Protein AF-A0A142V845-F1 (afdb_monomer_lite)

Radius of gyration: 29.94 Å; chains: 1; bounding box: 91×69×76 Å

InterPro domains:
  IPR002052 DNA methylase, N-6 adenine-specific, conserved site [PS00092] (208-214)
  IPR007374 ASCH domain [PF04266] (501-574)
  IPR015947 PUA-like superfamily [SSF88697] (496-613)
  IPR029063 S-adenosyl-L-methionine-dependent methyltransferase superfamily [G3DSA:3.40.50.150] (142-303)
  IPR029063 S-adenosyl-L-methionine-dependent methyltransferase superfamily [SSF53335] (153-283)

Structure (mmCIF, N/CA/C/O backbone):
data_AF-A0A142V845-F1
#
_entry.id   AF-A0A142V845-F1
#
loop_
_atom_site.group_PDB
_atom_site.id
_atom_site.type_symbol
_atom_site.label_atom_id
_atom_site.label_alt_id
_atom_site.label_comp_id
_atom_site.label_asym_id
_atom_site.label_entity_id
_atom_site.label_seq_id
_atom_site.pdbx_PDB_ins_code
_atom_site.Cartn_x
_atom_site.Cartn_y
_atom_site.Cartn_z
_atom_site.occupancy
_atom_site.B_iso_or_equiv
_atom_site.auth_seq_id
_atom_site.auth_comp_id
_atom_site.auth_asym_id
_atom_site.auth_atom_id
_atom_site.pdbx_PDB_model_num
ATOM 1 N N . MET A 1 1 ? -2.182 31.836 -39.683 1.00 34.69 1 MET A N 1
ATOM 2 C CA . MET A 1 1 ? -3.305 32.279 -38.826 1.00 34.69 1 MET A CA 1
ATOM 3 C C . MET A 1 1 ? -2.801 32.251 -37.385 1.00 34.69 1 MET A C 1
ATOM 5 O O . MET A 1 1 ? -2.170 31.272 -37.014 1.00 34.69 1 MET A O 1
ATOM 9 N N . LYS A 1 2 ? -2.889 33.383 -36.676 1.00 25.09 2 LYS A N 1
ATOM 10 C CA . LYS A 1 2 ? -2.088 33.735 -35.485 1.00 25.09 2 LYS A CA 1
ATOM 11 C C . LYS A 1 2 ? -2.263 32.763 -34.306 1.00 25.09 2 LYS A C 1
ATOM 13 O O . LYS A 1 2 ? -3.385 32.448 -33.930 1.00 25.09 2 LYS A O 1
ATOM 18 N N . ILE A 1 3 ? -1.137 32.375 -33.708 1.00 27.77 3 ILE A N 1
ATOM 19 C CA . ILE A 1 3 ? -1.033 31.695 -32.411 1.00 27.77 3 ILE A CA 1
ATOM 20 C C . ILE A 1 3 ? -1.415 32.721 -31.333 1.00 27.77 3 ILE A C 1
ATOM 22 O O . ILE A 1 3 ? -0.739 33.738 -31.196 1.00 27.77 3 ILE A O 1
ATOM 26 N N . GLN A 1 4 ? -2.522 32.494 -30.624 1.00 25.38 4 GLN A N 1
ATOM 27 C CA . GLN A 1 4 ? -2.905 33.283 -29.452 1.00 25.38 4 GLN A CA 1
ATOM 28 C C . GLN A 1 4 ? -2.296 32.660 -28.194 1.00 25.38 4 GLN A C 1
ATOM 30 O O . GLN A 1 4 ? -2.643 31.550 -27.792 1.00 25.38 4 GLN A O 1
ATOM 35 N N . GLU A 1 5 ? -1.395 33.418 -27.576 1.00 28.08 5 GLU A N 1
ATOM 36 C CA . GLU A 1 5 ? -0.973 33.268 -26.190 1.00 28.08 5 GLU A CA 1
ATOM 37 C C . GLU A 1 5 ? -2.185 33.457 -25.268 1.00 28.08 5 GLU A C 1
ATOM 39 O O . GLU A 1 5 ? -2.655 34.574 -25.062 1.00 28.08 5 GLU A O 1
ATOM 44 N N . ASN A 1 6 ? -2.693 32.370 -24.686 1.00 26.36 6 ASN A N 1
ATOM 45 C CA . ASN A 1 6 ? -3.572 32.464 -23.526 1.00 26.36 6 ASN A CA 1
ATOM 46 C C . ASN A 1 6 ? -2.714 32.445 -22.261 1.00 26.36 6 ASN A C 1
ATOM 48 O O . ASN A 1 6 ? -2.345 31.397 -21.729 1.00 26.36 6 ASN A O 1
ATOM 52 N N . VAL A 1 7 ? -2.407 33.654 -21.795 1.00 27.50 7 VAL A N 1
ATOM 53 C CA . VAL A 1 7 ? -1.955 33.948 -20.438 1.00 27.50 7 VAL A CA 1
ATOM 54 C C . VAL A 1 7 ? -3.047 33.477 -19.475 1.00 27.50 7 VAL A C 1
ATOM 56 O O . VAL A 1 7 ? -4.051 34.152 -19.262 1.00 27.50 7 VAL A O 1
ATOM 59 N N . ILE A 1 8 ? -2.862 32.288 -18.902 1.00 27.09 8 ILE A N 1
ATOM 60 C CA . ILE A 1 8 ? -3.661 31.813 -17.771 1.00 27.09 8 ILE A CA 1
ATOM 61 C C . ILE A 1 8 ? -3.407 32.779 -16.613 1.00 27.09 8 ILE A C 1
ATOM 63 O O . ILE A 1 8 ? -2.270 32.968 -16.172 1.00 27.09 8 ILE A O 1
ATOM 67 N N . SER A 1 9 ? -4.473 33.429 -16.149 1.00 25.75 9 SER A N 1
ATOM 68 C CA . SER A 1 9 ? -4.425 34.385 -15.052 1.00 25.75 9 SER A CA 1
ATOM 69 C C . SER A 1 9 ? -3.832 33.731 -13.797 1.00 25.75 9 SER A C 1
ATOM 71 O O . SER A 1 9 ? -4.231 32.652 -13.356 1.00 25.75 9 SER A O 1
ATOM 73 N N . LYS A 1 10 ? -2.865 34.417 -13.183 1.00 28.17 10 LYS A N 1
ATOM 74 C CA . LYS A 1 10 ? -2.178 34.022 -11.940 1.00 28.17 10 LYS A CA 1
ATOM 75 C C . LYS A 1 10 ? -3.090 33.972 -10.693 1.00 28.17 10 LYS A C 1
ATOM 77 O O . LYS A 1 10 ? -2.579 33.935 -9.579 1.00 28.17 10 LYS A O 1
ATOM 82 N N . SER A 1 11 ? -4.417 33.957 -10.835 1.00 26.36 11 SER A N 1
ATOM 83 C CA . SER A 1 11 ? -5.371 34.005 -9.716 1.00 26.36 11 SER A CA 1
ATOM 84 C C . SER A 1 11 ? -6.129 32.697 -9.438 1.00 26.36 11 SER A C 1
ATOM 86 O O . SER A 1 11 ? -6.941 32.674 -8.519 1.00 26.36 11 SER A O 1
ATOM 88 N N . GLN A 1 12 ? -5.853 31.592 -10.148 1.00 32.50 12 GLN A N 1
ATOM 89 C CA . GLN A 1 12 ? -6.545 30.301 -9.928 1.00 32.50 12 GLN A CA 1
ATOM 90 C C . GLN A 1 12 ? -5.654 29.128 -9.469 1.00 32.50 12 GLN A C 1
ATOM 92 O O . GLN A 1 12 ? -6.107 27.987 -9.429 1.00 32.50 12 GLN A O 1
ATOM 97 N N . LEU A 1 13 ? -4.411 29.387 -9.048 1.00 32.19 13 LEU A N 1
ATOM 98 C CA . LEU A 1 13 ? -3.467 28.361 -8.570 1.00 32.19 13 LEU A CA 1
ATOM 99 C C . LEU A 1 13 ? -2.734 28.787 -7.286 1.00 32.19 13 LEU A C 1
ATOM 101 O O . LEU A 1 13 ? -1.513 28.702 -7.190 1.00 32.19 13 LEU A O 1
ATOM 105 N N . LEU A 1 14 ? -3.482 29.237 -6.278 1.00 27.91 14 LEU A N 1
ATOM 106 C CA . LEU A 1 14 ? -2.976 29.323 -4.907 1.00 27.91 14 LEU A CA 1
ATOM 107 C C . LEU A 1 14 ? -3.612 28.194 -4.078 1.00 27.91 14 LEU A C 1
ATOM 109 O O . LEU A 1 14 ? -4.841 28.069 -4.083 1.00 27.91 14 LEU A O 1
ATOM 113 N N . PRO A 1 15 ? -2.832 27.374 -3.349 1.00 35.62 15 PRO A N 1
ATOM 114 C CA . PRO A 1 15 ? -3.391 26.575 -2.269 1.00 35.62 15 PRO A CA 1
ATOM 115 C C . PRO A 1 15 ? -4.110 27.512 -1.288 1.00 35.62 15 PRO A C 1
ATOM 117 O O . PRO A 1 15 ? -3.725 28.671 -1.116 1.00 35.62 15 PRO A O 1
ATOM 120 N N . LYS A 1 16 ? -5.153 27.024 -0.610 1.00 47.12 16 LYS A N 1
ATOM 121 C CA . LYS A 1 16 ? -5.727 27.716 0.553 1.00 47.12 16 LYS A CA 1
ATOM 122 C C . LYS A 1 16 ? -4.662 27.751 1.663 1.00 47.12 16 LYS A C 1
ATOM 124 O O . LYS A 1 16 ? -4.657 26.882 2.529 1.00 47.12 16 LYS A O 1
ATOM 129 N N . ASN A 1 17 ? -3.754 28.731 1.619 1.00 56.91 17 ASN A N 1
ATOM 130 C CA . ASN A 1 17 ? -2.548 28.829 2.457 1.00 56.91 17 ASN A CA 1
ATOM 131 C C . ASN A 1 17 ? -2.815 28.673 3.969 1.00 56.91 17 ASN A C 1
ATOM 133 O O . ASN A 1 17 ? -1.941 28.202 4.689 1.00 56.91 17 ASN A O 1
ATOM 137 N N . GLY A 1 18 ? -4.016 29.008 4.455 1.00 63.84 18 GLY A N 1
ATOM 138 C CA . GLY A 1 18 ? -4.380 28.875 5.870 1.00 63.84 18 GLY A CA 1
ATOM 139 C C . GLY A 1 18 ? -4.374 27.435 6.398 1.00 63.84 18 GLY A C 1
ATOM 140 O O . GLY A 1 18 ? -3.811 27.189 7.459 1.00 63.84 18 GLY A O 1
ATOM 141 N N . ASP A 1 19 ? -4.926 26.472 5.652 1.00 77.00 19 ASP A N 1
ATOM 142 C CA . ASP A 1 19 ? -5.064 25.083 6.130 1.00 77.00 19 ASP A CA 1
ATOM 143 C C . ASP A 1 19 ? -3.712 24.352 6.186 1.00 77.00 19 ASP A C 1
ATOM 145 O O . ASP A 1 19 ? -3.490 23.508 7.055 1.00 77.00 19 ASP A O 1
ATOM 149 N N . GLU A 1 20 ? -2.794 24.675 5.271 1.00 83.62 20 GLU A N 1
ATOM 150 C CA . GLU A 1 20 ? -1.443 24.104 5.266 1.00 83.62 20 GLU A CA 1
ATOM 151 C C . GLU A 1 20 ? -0.557 24.680 6.372 1.00 83.62 20 GLU A C 1
ATOM 153 O O . GLU A 1 20 ? 0.213 23.937 6.984 1.00 83.62 20 GLU A O 1
ATOM 158 N N . ILE A 1 21 ? -0.660 25.985 6.644 1.00 83.38 21 ILE A N 1
ATOM 159 C CA . ILE A 1 21 ? 0.063 26.626 7.750 1.00 83.38 21 ILE A CA 1
ATOM 160 C C . ILE A 1 21 ? -0.416 26.042 9.080 1.00 83.38 21 ILE A C 1
ATOM 162 O O . ILE A 1 21 ? 0.393 25.588 9.887 1.00 83.38 21 ILE A O 1
ATOM 166 N N . ASP A 1 22 ? -1.731 25.986 9.272 1.00 89.44 22 ASP A N 1
ATOM 167 C CA . ASP A 1 22 ? -2.363 25.438 10.469 1.00 89.44 22 ASP A CA 1
ATOM 168 C C . ASP A 1 22 ? -2.011 23.947 10.663 1.00 89.44 22 ASP A C 1
ATOM 170 O O . ASP A 1 22 ? -1.649 23.517 11.757 1.00 89.44 22 ASP A O 1
ATOM 174 N N . TYR A 1 23 ? -1.971 23.155 9.584 1.00 94.19 23 TYR A N 1
ATOM 175 C CA . TYR A 1 23 ? -1.470 21.776 9.623 1.00 94.19 23 TYR A CA 1
ATOM 176 C C . TYR A 1 23 ? -0.023 21.664 10.112 1.00 94.19 23 TYR A C 1
ATOM 178 O O . TYR A 1 23 ? 0.252 20.859 11.003 1.00 94.19 23 TYR A O 1
ATOM 186 N N . LYS A 1 24 ? 0.895 22.463 9.555 1.00 94.00 24 LYS A N 1
ATOM 187 C CA . LYS A 1 24 ? 2.311 22.440 9.951 1.00 94.00 24 LYS A CA 1
ATOM 188 C C . LYS A 1 24 ? 2.479 22.810 11.423 1.00 94.00 24 LYS A C 1
ATOM 190 O O . LYS A 1 24 ? 3.180 22.103 12.141 1.00 94.00 24 LYS A O 1
ATOM 195 N N . LEU A 1 25 ? 1.782 23.851 11.883 1.00 93.31 25 LEU A N 1
ATOM 196 C CA . LEU A 1 25 ? 1.801 24.275 13.285 1.00 93.31 25 LEU A CA 1
ATOM 197 C C . LEU A 1 25 ? 1.264 23.184 14.219 1.00 93.31 25 LEU A C 1
ATOM 199 O O . LEU A 1 25 ? 1.890 22.887 15.237 1.00 93.31 25 LEU A O 1
ATOM 203 N N . ARG A 1 26 ? 0.147 22.536 13.861 1.00 95.31 26 ARG A N 1
ATOM 204 C CA . ARG A 1 26 ? -0.394 21.400 14.626 1.00 95.31 26 ARG A CA 1
ATOM 205 C C . ARG A 1 26 ? 0.576 20.225 14.690 1.00 95.31 26 ARG A C 1
ATOM 207 O O . ARG A 1 26 ? 0.737 19.641 15.760 1.00 95.31 26 ARG A O 1
ATOM 214 N N . LEU A 1 27 ? 1.206 19.873 13.569 1.00 96.88 27 LEU A N 1
ATOM 215 C CA . LEU A 1 27 ? 2.182 18.786 13.514 1.00 96.88 27 LEU A CA 1
ATOM 216 C C . LEU A 1 27 ? 3.397 19.101 14.393 1.00 96.88 27 LEU A C 1
ATOM 218 O O . LEU A 1 27 ? 3.780 18.278 15.219 1.00 96.88 27 LEU A O 1
ATOM 222 N N . GLU A 1 28 ? 3.975 20.295 14.272 1.00 96.38 28 GLU A N 1
ATOM 223 C CA . GLU A 1 28 ? 5.113 20.714 15.094 1.00 96.38 28 GLU A CA 1
ATOM 224 C C . GLU A 1 28 ? 4.769 20.724 16.592 1.00 96.38 28 GLU A C 1
ATOM 226 O O . GLU A 1 28 ? 5.526 20.183 17.401 1.00 96.38 28 GLU A O 1
ATOM 231 N N . ALA A 1 29 ? 3.598 21.250 16.967 1.00 95.00 29 ALA A N 1
ATOM 232 C CA . ALA A 1 29 ? 3.117 21.226 18.348 1.00 95.00 29 ALA A CA 1
ATOM 233 C C . ALA A 1 29 ? 2.940 19.792 18.879 1.00 95.00 29 ALA A C 1
ATOM 235 O O . ALA A 1 29 ? 3.357 19.491 20.002 1.00 95.00 29 ALA A O 1
ATOM 236 N N . HIS A 1 30 ? 2.377 18.890 18.064 1.00 95.62 30 HIS A N 1
ATOM 237 C CA . HIS A 1 30 ? 2.256 17.468 18.396 1.00 95.62 30 HIS A CA 1
ATOM 238 C C . HIS A 1 30 ? 3.626 16.826 18.628 1.00 95.62 30 HIS A C 1
ATOM 240 O O . HIS A 1 30 ? 3.819 16.161 19.643 1.00 95.62 30 HIS A O 1
ATOM 246 N N . LEU A 1 31 ? 4.600 17.066 17.744 1.00 96.12 31 LEU A N 1
ATOM 247 C CA . LEU A 1 31 ? 5.951 16.506 17.857 1.00 96.12 31 LEU A CA 1
ATOM 248 C C . LEU A 1 31 ? 6.697 17.010 19.100 1.00 96.12 31 LEU A C 1
ATOM 250 O O . LEU A 1 31 ? 7.339 16.213 19.787 1.00 96.12 31 LEU A O 1
ATOM 254 N N . ILE A 1 32 ? 6.586 18.302 19.431 1.00 94.25 32 ILE A N 1
ATOM 255 C CA . ILE A 1 32 ? 7.156 18.861 20.669 1.00 94.25 32 ILE A CA 1
ATOM 256 C C . ILE A 1 32 ? 6.546 18.170 21.891 1.00 94.25 32 ILE A C 1
ATOM 258 O O . ILE A 1 32 ? 7.272 17.754 22.795 1.00 94.25 32 ILE A O 1
ATOM 262 N N . ASN A 1 33 ? 5.219 18.018 21.922 1.00 93.06 33 ASN A N 1
ATOM 263 C CA . ASN A 1 33 ? 4.538 17.368 23.037 1.00 93.06 33 ASN A CA 1
ATOM 264 C C . ASN A 1 33 ? 4.894 15.875 23.141 1.00 93.06 33 ASN A C 1
ATOM 266 O O . ASN A 1 33 ? 5.151 15.379 24.236 1.00 93.06 33 ASN A O 1
ATOM 270 N N . LEU A 1 34 ? 4.974 15.175 22.006 1.00 92.81 34 LEU A N 1
ATOM 271 C CA . LEU A 1 34 ? 5.360 13.767 21.922 1.00 92.81 34 LEU A CA 1
ATOM 272 C C . LEU A 1 34 ? 6.768 13.522 22.487 1.00 92.81 34 LEU A C 1
ATOM 274 O O . LEU A 1 34 ? 6.995 12.521 23.166 1.00 92.81 34 LEU A O 1
ATOM 278 N N . LEU A 1 35 ? 7.703 14.435 22.216 1.00 92.38 35 LEU A N 1
ATOM 279 C CA . LEU A 1 35 ? 9.101 14.345 22.645 1.00 92.38 35 LEU A CA 1
ATOM 280 C C . LEU A 1 35 ? 9.361 14.937 24.034 1.00 92.38 35 LEU A C 1
ATOM 282 O O . LEU A 1 35 ? 10.472 14.817 24.552 1.00 92.38 35 LEU A O 1
ATOM 286 N N . ARG A 1 36 ? 8.358 15.543 24.674 1.00 88.12 36 ARG A N 1
ATOM 287 C CA . ARG A 1 36 ? 8.503 16.129 26.007 1.00 88.12 36 ARG A CA 1
ATOM 288 C C . ARG A 1 36 ? 8.913 15.051 27.011 1.00 88.12 36 ARG A C 1
ATOM 290 O O . ARG A 1 36 ? 8.165 14.107 27.262 1.00 88.12 36 ARG A O 1
ATOM 297 N N . LYS A 1 37 ? 10.105 15.197 27.603 1.00 75.50 37 LYS A N 1
ATOM 298 C CA . LYS A 1 37 ? 10.715 14.216 28.529 1.00 75.50 37 LYS A CA 1
ATOM 299 C C . LYS A 1 37 ? 10.914 12.806 27.932 1.00 75.50 37 LYS A C 1
ATOM 301 O O . LYS A 1 37 ? 11.062 11.850 28.690 1.00 75.50 37 LYS A O 1
ATOM 306 N N . LYS A 1 38 ? 10.932 12.658 26.601 1.00 86.56 38 LYS A N 1
ATOM 307 C CA . LYS A 1 38 ? 11.208 11.395 25.890 1.00 86.56 38 LYS A CA 1
ATOM 308 C C . LYS A 1 38 ? 12.334 11.593 24.873 1.00 86.56 38 LYS A C 1
ATOM 310 O O . LYS A 1 38 ? 12.579 12.702 24.411 1.00 86.56 38 LYS A O 1
ATOM 315 N N . GLN A 1 39 ? 13.003 10.504 24.499 1.00 91.38 39 GLN A N 1
ATOM 316 C CA . GLN A 1 39 ? 13.995 10.511 23.425 1.00 91.38 39 GLN A CA 1
ATOM 317 C C . GLN A 1 39 ? 13.681 9.396 22.421 1.00 91.38 39 GLN A C 1
ATOM 319 O O . GLN A 1 39 ? 13.916 8.217 22.692 1.00 91.38 39 GLN A O 1
ATOM 324 N N . LEU A 1 40 ? 13.159 9.769 21.254 1.00 92.94 40 LEU A N 1
ATOM 325 C CA . LEU A 1 40 ? 12.624 8.826 20.267 1.00 92.94 40 LEU A CA 1
ATOM 326 C C . LEU A 1 40 ? 13.427 8.857 18.964 1.00 92.94 40 LEU A C 1
ATOM 328 O O . LEU A 1 40 ? 13.889 9.903 18.513 1.00 92.94 40 LEU A O 1
ATOM 332 N N . THR A 1 41 ? 13.598 7.697 18.345 1.00 93.06 41 THR A N 1
ATOM 333 C CA . THR A 1 41 ? 14.078 7.556 16.967 1.00 93.06 41 THR A CA 1
ATOM 334 C C . THR A 1 41 ? 13.041 8.091 15.979 1.00 93.06 41 THR A C 1
ATOM 336 O O . THR A 1 41 ? 11.859 8.205 16.298 1.00 93.06 41 THR A O 1
ATOM 339 N N . PHE A 1 42 ? 13.462 8.365 14.742 1.00 92.50 42 PHE A N 1
ATOM 340 C CA . PHE A 1 42 ? 12.540 8.761 13.673 1.00 92.50 42 PHE A CA 1
ATOM 341 C C . PHE A 1 42 ? 11.389 7.756 13.480 1.00 92.50 42 PHE A C 1
ATOM 343 O O . PHE A 1 42 ? 10.238 8.161 13.367 1.00 92.50 42 PHE A O 1
ATOM 350 N N . GLN A 1 43 ? 11.674 6.451 13.509 1.00 89.44 43 GLN A N 1
ATOM 351 C CA . GLN A 1 43 ? 10.654 5.413 13.336 1.00 89.44 43 GLN A CA 1
ATOM 352 C C . GLN A 1 43 ? 9.634 5.404 14.485 1.00 89.44 43 GLN A C 1
ATOM 354 O O . GLN A 1 43 ? 8.434 5.344 14.236 1.00 89.44 43 GLN A O 1
ATOM 359 N N . GLU A 1 44 ? 10.088 5.527 15.736 1.00 91.44 44 GLU A N 1
ATOM 360 C CA . GLU A 1 44 ? 9.196 5.618 16.903 1.00 91.44 44 GLU A CA 1
ATOM 361 C C . GLU A 1 44 ? 8.300 6.866 16.849 1.00 91.44 44 GLU A C 1
ATOM 363 O O . GLU A 1 44 ? 7.156 6.814 17.305 1.00 91.44 44 GLU A O 1
ATOM 368 N N . ILE A 1 45 ? 8.807 7.973 16.291 1.00 94.31 45 ILE A N 1
ATOM 369 C CA . ILE A 1 45 ? 8.039 9.207 16.072 1.00 94.31 45 ILE A CA 1
ATOM 370 C C . ILE A 1 45 ? 6.991 8.997 14.985 1.00 94.31 45 ILE A C 1
ATOM 372 O O . ILE A 1 45 ? 5.842 9.367 15.191 1.00 94.31 45 ILE A O 1
ATOM 376 N N . VAL A 1 46 ? 7.360 8.381 13.859 1.00 92.50 46 VAL A N 1
ATOM 377 C CA . VAL A 1 46 ? 6.428 8.068 12.766 1.00 92.50 46 VAL A CA 1
ATOM 378 C C . VAL A 1 46 ? 5.264 7.208 13.269 1.00 92.50 46 VAL A C 1
ATOM 380 O O . VAL A 1 46 ? 4.110 7.565 13.050 1.00 92.50 46 VAL A O 1
ATOM 383 N N . CYS A 1 47 ? 5.543 6.153 14.040 1.00 88.38 47 CYS A N 1
ATOM 384 C CA . CYS A 1 47 ? 4.510 5.294 14.634 1.00 88.38 47 CYS A CA 1
ATOM 385 C C . CYS A 1 47 ? 3.588 6.011 15.638 1.00 88.38 47 CYS A C 1
ATOM 387 O O . CYS A 1 47 ? 2.533 5.480 15.970 1.00 88.38 47 CYS A O 1
ATOM 389 N N . GLN A 1 48 ? 3.990 7.176 16.153 1.00 90.81 48 GLN A N 1
ATOM 390 C CA . GLN A 1 48 ? 3.217 8.012 17.083 1.00 90.81 48 GLN A CA 1
ATOM 391 C C . GLN A 1 48 ? 2.847 9.369 16.454 1.00 90.81 48 GLN A C 1
ATOM 393 O O . GLN A 1 48 ? 2.445 10.307 17.146 1.00 90.81 48 GLN A O 1
ATOM 398 N N . GLY A 1 49 ? 2.980 9.490 15.131 1.00 91.00 49 GLY A N 1
ATOM 399 C CA . GLY A 1 49 ? 2.758 10.718 14.372 1.00 91.00 49 GLY A CA 1
ATOM 400 C C . GLY A 1 49 ? 1.286 11.021 14.099 1.00 91.00 49 GLY A C 1
ATOM 401 O O . GLY A 1 49 ? 0.999 11.951 13.351 1.00 91.00 49 GLY A O 1
ATOM 402 N N . ASN A 1 50 ? 0.358 10.238 14.666 1.00 92.81 50 ASN A N 1
ATOM 403 C CA . ASN A 1 50 ? -1.088 10.336 14.440 1.00 92.81 50 ASN A CA 1
ATOM 404 C C . ASN A 1 50 ? -1.453 10.415 12.944 1.00 92.81 50 ASN A C 1
ATOM 406 O O . ASN A 1 50 ? -2.232 11.273 12.514 1.00 92.81 50 ASN A O 1
ATOM 410 N N . GLY A 1 51 ? -0.842 9.528 12.155 1.00 92.94 51 GLY A N 1
ATOM 411 C CA . GLY A 1 51 ? -1.074 9.371 10.721 1.00 92.94 51 GLY A CA 1
ATOM 412 C C . GLY A 1 51 ? -0.325 10.360 9.831 1.00 92.94 51 GLY A C 1
ATOM 413 O O . GLY A 1 51 ? -0.442 10.246 8.613 1.00 92.94 51 GLY A O 1
ATOM 414 N N . ALA A 1 52 ? 0.444 11.305 10.388 1.00 95.31 52 ALA A N 1
ATOM 415 C CA . ALA A 1 52 ? 1.244 12.233 9.590 1.00 95.31 52 ALA A CA 1
ATOM 416 C C . ALA A 1 52 ? 2.201 11.498 8.647 1.00 95.31 52 ALA A C 1
ATOM 418 O O . ALA A 1 52 ? 2.883 10.549 9.042 1.00 95.31 52 ALA A O 1
ATOM 419 N N . TYR A 1 53 ? 2.257 11.959 7.394 1.00 94.44 53 TYR A N 1
ATOM 420 C CA . TYR A 1 53 ? 3.095 11.329 6.380 1.00 94.44 53 TYR A CA 1
ATOM 421 C C . TYR A 1 53 ? 4.581 11.439 6.780 1.00 94.44 53 TYR A C 1
ATOM 423 O O . TYR A 1 53 ? 5.002 12.496 7.266 1.00 94.44 53 TYR A O 1
ATOM 431 N N . PRO A 1 54 ? 5.417 10.404 6.571 1.00 94.81 54 PRO A N 1
ATOM 432 C CA . PRO A 1 54 ? 6.791 10.405 7.073 1.00 94.81 54 PRO A CA 1
ATOM 433 C C . PRO A 1 54 ? 7.650 11.573 6.565 1.00 94.81 54 PRO A C 1
ATOM 435 O O . PRO A 1 54 ? 8.507 12.067 7.300 1.00 94.81 54 PRO A O 1
ATOM 438 N N . SER A 1 55 ? 7.417 12.053 5.339 1.00 92.12 55 SER A N 1
ATOM 439 C CA . SER A 1 55 ? 8.117 13.229 4.800 1.00 92.12 55 SER A CA 1
ATOM 440 C C . SER A 1 55 ? 7.750 14.519 5.534 1.00 92.12 55 SER A C 1
ATOM 442 O O . SER A 1 55 ? 8.629 15.343 5.789 1.00 92.12 55 SER A O 1
ATOM 444 N N . ASP A 1 56 ? 6.483 14.675 5.924 1.00 94.38 56 ASP A N 1
ATOM 445 C CA . ASP A 1 56 ? 6.006 15.835 6.680 1.00 94.38 56 ASP A CA 1
ATOM 446 C C . ASP A 1 56 ? 6.613 15.836 8.082 1.00 94.38 56 ASP A C 1
ATOM 448 O O . ASP A 1 56 ? 7.107 16.865 8.543 1.00 94.38 56 ASP A O 1
ATOM 452 N N . ILE A 1 57 ? 6.664 14.663 8.728 1.00 96.25 57 ILE A N 1
ATOM 453 C CA . ILE A 1 57 ? 7.351 14.478 10.014 1.00 96.25 57 ILE A CA 1
ATOM 454 C C . ILE A 1 57 ? 8.829 14.848 9.878 1.00 96.25 57 ILE A C 1
ATOM 456 O O . ILE A 1 57 ? 9.346 15.620 10.683 1.00 96.25 57 ILE A O 1
ATOM 460 N N . LEU A 1 58 ? 9.522 14.331 8.858 1.00 95.06 58 LEU A N 1
ATOM 461 C CA . LEU A 1 58 ? 10.943 14.615 8.655 1.00 95.06 58 LEU A CA 1
ATOM 462 C C . LEU A 1 58 ? 11.199 16.113 8.443 1.00 95.06 58 LEU A C 1
ATOM 464 O O . LEU A 1 58 ? 12.165 16.651 8.989 1.00 95.06 58 LEU A O 1
ATOM 468 N N . GLN A 1 59 ? 10.350 16.788 7.668 1.00 95.19 59 GLN A N 1
ATOM 469 C CA . GLN A 1 59 ? 10.462 18.225 7.435 1.00 95.19 59 GLN A CA 1
ATOM 470 C C . GLN A 1 59 ? 10.198 19.028 8.716 1.00 95.19 59 GLN A C 1
ATOM 472 O O . GLN A 1 59 ? 10.984 19.917 9.039 1.00 95.19 59 GLN A O 1
ATOM 477 N N . ALA A 1 60 ? 9.154 18.686 9.474 1.00 96.44 60 ALA A N 1
ATOM 478 C CA . ALA A 1 60 ? 8.841 19.333 10.746 1.00 96.44 60 ALA A CA 1
ATOM 479 C C . ALA A 1 60 ? 9.972 19.147 11.773 1.00 96.44 60 ALA A C 1
ATOM 481 O O . ALA A 1 60 ? 10.393 20.103 12.418 1.00 96.44 60 ALA A O 1
ATOM 482 N N . LEU A 1 61 ? 10.548 17.943 11.874 1.00 96.31 61 LEU A N 1
ATOM 483 C CA . LEU A 1 61 ? 11.702 17.686 12.741 1.00 96.31 61 LEU A CA 1
ATOM 484 C C . LEU A 1 61 ? 12.922 18.525 12.339 1.00 96.31 61 LEU A C 1
ATOM 486 O O . LEU A 1 61 ? 13.589 19.076 13.213 1.00 96.31 61 LEU A O 1
ATOM 490 N N . LYS A 1 62 ? 13.213 18.660 11.036 1.00 95.38 62 LYS A N 1
ATOM 491 C CA . LYS A 1 62 ? 14.301 19.530 10.550 1.00 95.38 62 LYS A CA 1
ATOM 492 C C . LYS A 1 62 ? 14.069 20.989 10.940 1.00 95.38 62 LYS A C 1
ATOM 494 O O . LYS A 1 62 ? 14.988 21.607 11.471 1.00 95.38 62 LYS A O 1
ATOM 499 N N . ASN A 1 63 ? 12.857 21.504 10.734 1.00 95.38 63 ASN A N 1
ATOM 500 C CA . ASN A 1 63 ? 12.497 22.872 11.109 1.00 95.38 63 ASN A CA 1
ATOM 501 C C . ASN A 1 63 ? 12.652 23.100 12.622 1.00 95.38 63 ASN A C 1
ATOM 503 O O . ASN A 1 63 ? 13.257 24.078 13.052 1.00 95.38 63 ASN A O 1
ATOM 507 N N . LEU A 1 64 ? 12.152 22.176 13.446 1.00 96.06 64 LEU A N 1
ATOM 508 C CA . LEU A 1 64 ? 12.222 22.276 14.906 1.00 96.06 64 LEU A CA 1
ATOM 509 C C . LEU A 1 64 ? 13.656 22.206 15.447 1.00 96.06 64 LEU A C 1
ATOM 511 O O . LEU A 1 64 ? 13.965 22.884 16.429 1.00 96.06 64 LEU A O 1
ATOM 515 N N . VAL A 1 65 ? 14.532 21.421 14.811 1.00 94.94 65 VAL A N 1
ATOM 516 C CA . VAL A 1 65 ? 15.967 21.389 15.136 1.00 94.94 65 VAL A CA 1
ATOM 517 C C . VAL A 1 65 ? 16.648 22.696 14.732 1.00 94.94 65 VAL A C 1
ATOM 519 O O . VAL A 1 65 ? 17.377 23.270 15.533 1.00 94.94 65 VAL A O 1
ATOM 522 N N . GLN A 1 66 ? 16.373 23.212 13.530 1.00 94.38 66 GLN A N 1
ATOM 523 C CA . GLN A 1 66 ? 16.908 24.503 13.073 1.00 94.38 66 GLN A CA 1
ATOM 524 C C . GLN A 1 66 ? 16.481 25.668 13.979 1.00 94.38 66 GLN A C 1
ATOM 526 O O . GLN A 1 66 ? 17.258 26.591 14.202 1.00 94.38 66 GLN A O 1
ATOM 531 N N . ASN A 1 67 ? 15.277 25.595 14.549 1.00 92.94 67 ASN A N 1
ATOM 532 C CA . ASN A 1 67 ? 14.721 26.604 15.451 1.00 92.94 67 ASN A CA 1
ATOM 533 C C . ASN A 1 67 ? 15.048 26.365 16.941 1.00 92.94 67 ASN A C 1
ATOM 535 O O . ASN A 1 67 ? 14.418 26.980 17.805 1.00 92.94 67 ASN A O 1
ATOM 539 N N . ASN A 1 68 ? 15.995 25.472 17.264 1.00 92.06 68 ASN A N 1
ATOM 540 C CA . ASN A 1 68 ? 16.420 25.149 18.637 1.00 92.06 68 ASN A CA 1
ATOM 541 C C . ASN A 1 68 ? 15.266 24.743 19.580 1.00 92.06 68 ASN A C 1
ATOM 543 O O . ASN A 1 68 ? 15.293 25.029 20.778 1.00 92.06 68 ASN A O 1
ATOM 547 N N . LYS A 1 69 ? 14.212 24.116 19.042 1.00 92.31 69 LYS A N 1
ATOM 548 C CA . LYS A 1 69 ? 13.109 23.541 19.833 1.00 92.31 69 LYS A CA 1
ATOM 549 C C . LYS A 1 69 ? 13.351 22.069 20.152 1.00 92.31 69 LYS A C 1
ATOM 551 O O . LYS A 1 69 ? 12.909 21.585 21.196 1.00 92.31 69 LYS A O 1
ATOM 556 N N . LEU A 1 70 ? 14.033 21.367 19.249 1.00 93.69 70 LEU A N 1
ATOM 557 C CA . LEU A 1 70 ? 14.449 19.980 19.408 1.00 93.69 70 LEU A CA 1
ATOM 558 C C . LEU A 1 70 ? 15.955 19.839 19.170 1.00 93.69 70 LEU A C 1
ATOM 560 O O . LEU A 1 70 ? 16.571 20.624 18.457 1.00 93.69 70 LEU A O 1
ATOM 564 N N . GLU A 1 71 ? 16.527 18.767 19.700 1.00 92.25 71 GLU A N 1
ATOM 565 C CA . GLU A 1 71 ? 17.900 18.342 19.444 1.00 92.25 71 GLU A CA 1
ATOM 566 C C . GLU A 1 71 ? 17.913 16.917 18.888 1.00 92.25 71 GLU A C 1
ATOM 568 O O . GLU A 1 71 ? 17.133 16.065 19.321 1.00 92.25 71 GLU A O 1
ATOM 573 N N . LEU A 1 72 ? 18.834 16.643 17.960 1.00 91.38 72 LEU A N 1
ATOM 574 C CA . LEU A 1 72 ? 19.108 15.303 17.444 1.00 91.38 72 LEU A CA 1
ATOM 575 C C . LEU A 1 72 ? 20.432 14.797 18.026 1.00 91.38 72 LEU A C 1
ATOM 577 O O . LEU A 1 72 ? 21.496 15.309 17.692 1.00 91.38 72 LEU A O 1
ATOM 581 N N . HIS A 1 73 ? 20.375 13.761 18.863 1.00 86.50 73 HIS A N 1
ATOM 582 C CA . HIS A 1 73 ? 21.551 13.136 19.470 1.00 86.50 73 HIS A CA 1
ATOM 583 C C . HIS A 1 73 ? 21.474 11.613 19.328 1.00 86.50 73 HIS A C 1
ATOM 585 O O . HIS A 1 73 ? 20.455 11.007 19.661 1.00 86.50 73 HIS A O 1
ATOM 591 N N . ASN A 1 74 ? 22.543 10.979 18.831 1.00 84.00 74 ASN A N 1
ATOM 592 C CA . ASN A 1 74 ? 22.609 9.529 18.593 1.00 84.00 74 ASN A CA 1
ATOM 593 C C . ASN A 1 74 ? 21.388 8.976 17.832 1.00 84.00 74 ASN A C 1
ATOM 595 O O . ASN A 1 74 ? 20.792 7.976 18.229 1.00 84.00 74 ASN A O 1
ATOM 599 N N . ARG A 1 75 ? 21.000 9.647 16.735 1.00 87.56 75 ARG A N 1
ATOM 600 C CA . ARG A 1 75 ? 19.838 9.294 15.888 1.00 87.56 75 ARG A CA 1
ATOM 601 C C . ARG A 1 75 ? 18.479 9.329 16.603 1.00 87.56 75 ARG A C 1
ATOM 603 O O . ARG A 1 75 ? 17.511 8.758 16.099 1.00 87.56 75 ARG A O 1
ATOM 610 N N . ARG A 1 76 ? 18.386 9.997 17.752 1.00 92.56 76 ARG A N 1
ATOM 611 C CA . ARG A 1 76 ? 17.130 10.202 18.472 1.00 92.56 76 ARG A CA 1
ATOM 612 C C . ARG A 1 76 ? 16.877 11.686 18.733 1.00 92.56 76 ARG A C 1
ATOM 614 O O . ARG A 1 76 ? 17.803 12.423 19.071 1.00 92.56 76 ARG A O 1
ATOM 621 N N . TYR A 1 77 ? 15.623 12.093 18.599 1.00 93.06 77 TYR A N 1
ATOM 622 C CA . TYR A 1 77 ? 15.153 13.451 18.842 1.00 93.06 77 TYR A CA 1
ATOM 623 C C . TYR A 1 77 ? 14.718 13.615 20.300 1.00 93.06 77 TYR A C 1
ATOM 625 O O . TYR A 1 77 ? 14.191 12.673 20.894 1.00 93.06 77 TYR A O 1
ATOM 633 N N . ARG A 1 78 ? 14.926 14.806 20.863 1.00 91.62 78 ARG A N 1
ATOM 634 C CA . ARG A 1 78 ? 14.459 15.216 22.199 1.00 91.62 78 ARG A CA 1
ATOM 635 C C . ARG A 1 78 ? 14.169 16.716 22.235 1.00 91.62 78 ARG A C 1
ATOM 637 O O . ARG A 1 78 ? 14.658 17.443 21.375 1.00 91.62 78 ARG A O 1
ATOM 644 N N . THR A 1 79 ? 13.428 17.183 23.233 1.00 89.69 79 THR A N 1
ATOM 645 C CA . THR A 1 79 ? 13.229 18.616 23.507 1.00 89.69 79 THR A CA 1
ATOM 646 C C . THR A 1 79 ? 14.524 19.298 23.965 1.00 89.69 79 THR A C 1
ATOM 648 O O . THR A 1 79 ? 15.278 18.741 24.768 1.00 89.69 79 THR A O 1
ATOM 651 N N . SER A 1 80 ? 14.797 20.500 23.446 1.00 82.81 80 SER A N 1
ATOM 652 C CA . SER A 1 80 ? 15.973 21.293 23.831 1.00 82.81 80 SER A CA 1
ATOM 653 C C . SER A 1 80 ? 15.882 21.736 25.295 1.00 82.81 80 SER A C 1
ATOM 655 O O . SER A 1 80 ? 14.833 22.195 25.744 1.00 82.81 80 SER A O 1
ATOM 657 N N . GLY A 1 81 ? 16.973 21.599 26.053 1.00 72.38 81 GLY A N 1
ATOM 658 C CA . GLY A 1 81 ? 17.041 22.010 27.466 1.00 72.38 81 GLY A CA 1
ATOM 659 C C . GLY A 1 81 ? 16.461 21.024 28.495 1.00 72.38 81 GLY A C 1
ATOM 660 O O . GLY A 1 81 ? 16.729 21.174 29.688 1.00 72.38 81 GLY A O 1
ATOM 661 N N . ASP A 1 82 ? 15.753 19.971 28.074 1.00 63.66 82 ASP A N 1
ATOM 662 C CA . ASP A 1 82 ? 15.298 18.916 28.986 1.00 63.66 82 ASP A CA 1
ATOM 663 C C . ASP A 1 82 ? 16.440 17.923 29.285 1.00 63.66 82 ASP A C 1
ATOM 665 O O . ASP A 1 82 ? 17.020 17.290 28.391 1.00 63.66 82 ASP A O 1
ATOM 669 N N . LYS A 1 83 ? 16.764 17.742 30.574 1.00 54.62 83 LYS A N 1
ATOM 670 C CA . LYS A 1 83 ? 17.615 16.624 31.014 1.00 54.62 83 LYS A CA 1
ATOM 671 C C . LYS A 1 83 ? 16.815 15.320 30.882 1.00 54.62 83 LYS A C 1
ATOM 673 O O . LYS A 1 83 ? 15.661 15.291 31.314 1.00 54.62 83 LYS A O 1
ATOM 678 N N . PRO A 1 84 ? 17.398 14.240 30.324 1.00 52.75 84 PRO A N 1
ATOM 679 C CA . PRO A 1 84 ? 16.708 12.959 30.228 1.00 52.75 84 PRO A CA 1
ATOM 680 C C . PRO A 1 84 ? 16.261 12.519 31.626 1.00 52.75 84 PRO A C 1
ATOM 682 O O . PRO A 1 84 ? 17.058 12.517 32.570 1.00 52.75 84 PRO A O 1
ATOM 685 N N . SER A 1 85 ? 14.984 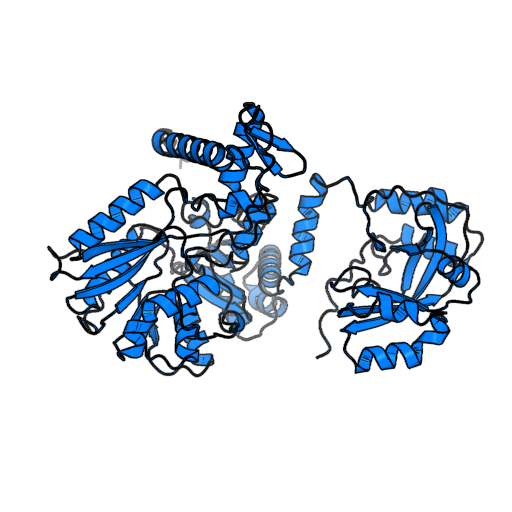12.170 31.786 1.00 48.12 85 SER A N 1
ATOM 686 C CA . SER A 1 85 ? 14.522 11.571 33.033 1.00 48.12 85 SER A CA 1
ATOM 687 C C . SER A 1 85 ? 15.249 10.235 33.221 1.00 48.12 85 SER A C 1
ATOM 689 O O . SER A 1 85 ? 15.253 9.386 32.335 1.00 48.12 85 SER A O 1
ATOM 691 N N . LYS A 1 86 ? 15.825 9.994 34.408 1.00 45.25 86 LYS A N 1
ATOM 692 C CA . LYS A 1 86 ? 16.431 8.695 34.792 1.00 45.25 86 LYS A CA 1
ATOM 693 C C . LYS A 1 86 ? 15.417 7.532 34.870 1.00 45.25 86 LYS A C 1
ATOM 695 O O . LYS A 1 86 ? 15.744 6.452 35.347 1.00 45.25 86 LYS A O 1
ATOM 700 N N . LYS A 1 87 ? 14.181 7.741 34.416 1.00 45.44 87 LYS A N 1
ATOM 701 C CA . LYS A 1 87 ? 13.117 6.743 34.333 1.00 45.44 87 LYS A CA 1
ATOM 702 C C . LYS A 1 87 ? 12.395 6.902 33.000 1.00 45.44 87 LYS A C 1
ATOM 704 O O . LYS A 1 87 ? 11.459 7.691 32.903 1.00 45.44 87 LYS A O 1
ATOM 709 N N . SER A 1 88 ? 12.815 6.131 32.002 1.00 37.72 88 SER A N 1
ATOM 710 C CA . SER A 1 88 ? 11.910 5.602 30.978 1.00 37.72 88 SER A CA 1
ATOM 711 C C . SER A 1 88 ? 12.548 4.417 30.243 1.00 37.72 88 SER A C 1
ATOM 713 O O . SER A 1 88 ? 12.726 4.453 29.030 1.00 37.72 88 SER A O 1
ATOM 715 N N . ASN A 1 89 ? 12.795 3.316 30.958 1.00 34.38 89 ASN A N 1
ATOM 716 C CA . ASN A 1 89 ? 12.400 2.028 30.387 1.00 34.38 89 ASN A CA 1
ATOM 717 C C . ASN A 1 89 ? 10.869 1.993 30.472 1.00 34.38 89 ASN A C 1
ATOM 719 O O . ASN A 1 89 ? 10.292 1.361 31.350 1.00 34.38 89 ASN A O 1
ATOM 723 N N . LEU A 1 90 ? 10.201 2.787 29.631 1.00 37.16 90 LEU A N 1
ATOM 724 C CA . LEU A 1 90 ? 8.851 2.436 29.240 1.00 37.16 90 LEU A CA 1
ATOM 725 C C . LEU A 1 90 ? 9.056 1.322 28.225 1.00 37.16 90 LEU A C 1
ATOM 727 O O . LEU A 1 90 ? 9.221 1.566 27.033 1.00 37.16 90 LEU A O 1
ATOM 731 N N . GLU A 1 91 ? 9.090 0.095 28.743 1.00 33.53 91 GLU A N 1
ATOM 732 C CA . GLU A 1 91 ? 8.531 -1.029 28.009 1.00 33.53 91 GLU A CA 1
ATOM 733 C C . GLU A 1 91 ? 7.233 -0.552 27.357 1.00 33.53 91 GLU A C 1
ATOM 735 O O . GLU A 1 91 ? 6.478 0.223 27.962 1.00 33.53 91 GLU A O 1
ATOM 740 N N . LEU A 1 92 ? 7.005 -0.971 26.113 1.00 33.78 92 LEU A N 1
ATOM 741 C CA . LEU A 1 92 ? 5.711 -0.845 25.464 1.00 33.78 92 LEU A CA 1
ATOM 742 C C . LEU A 1 92 ? 4.661 -1.417 26.423 1.00 33.78 92 LEU A C 1
ATOM 744 O O . LEU A 1 92 ? 4.451 -2.625 26.473 1.00 33.78 92 LEU A O 1
ATOM 748 N N . LYS A 1 93 ? 4.025 -0.560 27.227 1.00 29.28 93 LYS A N 1
ATOM 749 C CA . LYS A 1 93 ? 2.824 -0.941 27.948 1.00 29.28 93 LYS A CA 1
ATOM 750 C C . LYS A 1 93 ? 1.802 -1.189 26.864 1.00 29.28 93 LYS A C 1
ATOM 752 O O . LYS A 1 93 ? 1.330 -0.249 26.224 1.00 29.28 93 LYS A O 1
ATOM 757 N N . ASN A 1 94 ? 1.555 -2.473 26.644 1.00 32.25 94 ASN A N 1
ATOM 758 C CA . ASN A 1 94 ? 0.391 -2.980 25.961 1.00 32.25 94 ASN A CA 1
ATOM 759 C C . ASN A 1 94 ? -0.806 -2.090 26.311 1.00 32.25 94 ASN A C 1
ATOM 761 O O . ASN A 1 94 ? -1.051 -1.787 27.485 1.00 32.25 94 ASN A O 1
ATOM 765 N N . SER A 1 95 ? -1.522 -1.670 25.268 1.00 28.27 95 SER A N 1
ATOM 766 C CA . SER A 1 95 ? -2.934 -1.303 25.348 1.00 28.27 95 SER A CA 1
ATOM 767 C C . SER A 1 95 ? -3.661 -2.249 26.312 1.00 28.27 95 SER A C 1
ATOM 769 O O . SER A 1 95 ? -3.232 -3.399 26.439 1.00 28.27 95 SER A O 1
ATOM 771 N N . PRO A 1 96 ? -4.701 -1.779 27.025 1.00 26.50 96 PRO A N 1
ATOM 772 C CA . PRO A 1 96 ? -5.318 -2.519 28.120 1.00 26.50 96 PRO A CA 1
ATOM 773 C C . PRO A 1 96 ? -5.544 -3.974 27.717 1.00 26.50 96 PRO A C 1
ATOM 775 O O . PRO A 1 96 ? -6.262 -4.248 26.760 1.00 26.50 96 PRO A O 1
ATOM 778 N N . ILE A 1 97 ? -4.885 -4.883 28.441 1.00 27.81 97 ILE A N 1
ATOM 779 C CA . ILE A 1 97 ? -5.200 -6.305 28.411 1.00 27.81 97 ILE A CA 1
ATOM 780 C C . ILE A 1 97 ? -6.601 -6.390 29.005 1.00 27.81 97 ILE A C 1
ATOM 782 O O . ILE A 1 97 ? -6.778 -6.449 30.222 1.00 27.81 97 ILE A O 1
ATOM 786 N N . ILE A 1 98 ? -7.602 -6.306 28.133 1.00 27.84 98 ILE A N 1
ATOM 787 C CA . ILE A 1 98 ? -8.876 -6.957 28.379 1.00 27.84 98 ILE A CA 1
ATOM 788 C C . ILE A 1 98 ? -8.499 -8.420 28.606 1.00 27.84 98 ILE A C 1
ATOM 790 O O . ILE A 1 98 ? -7.705 -8.991 27.860 1.00 27.84 98 ILE A O 1
ATOM 794 N N . THR A 1 99 ? -8.965 -8.985 29.712 1.00 28.17 99 THR A N 1
ATOM 795 C CA . THR A 1 99 ? -8.791 -10.389 30.077 1.00 28.17 99 THR A CA 1
ATOM 796 C C . THR A 1 99 ? -9.486 -11.263 29.031 1.00 28.17 99 THR A C 1
ATOM 798 O O . THR A 1 99 ? -10.614 -11.711 29.205 1.00 28.17 99 THR A O 1
ATOM 801 N N . GLU A 1 100 ? -8.816 -11.456 27.900 1.00 33.56 100 GLU A N 1
ATOM 802 C CA . GLU A 1 100 ? -9.255 -12.273 26.783 1.00 33.56 100 GLU A CA 1
ATOM 803 C C . GLU A 1 100 ? -8.915 -13.732 27.079 1.00 33.56 100 GLU A C 1
ATOM 805 O O . GLU A 1 100 ? -7.754 -14.106 27.265 1.00 33.56 100 GLU A O 1
ATOM 810 N N . LYS A 1 101 ? -9.937 -14.590 27.076 1.00 28.12 101 LYS A N 1
ATOM 811 C CA . LYS A 1 101 ? -9.749 -15.995 26.711 1.00 28.12 101 LYS A CA 1
ATOM 812 C C . LYS A 1 101 ? -9.174 -16.003 25.288 1.00 28.12 101 LYS A C 1
ATOM 814 O O . LYS A 1 101 ? -9.920 -15.889 24.324 1.00 28.12 101 LYS A O 1
ATOM 819 N N . GLN A 1 102 ? -7.850 -16.057 25.163 1.00 32.69 102 GLN A N 1
ATOM 820 C CA . GLN A 1 102 ? -7.159 -16.002 23.878 1.00 32.69 102 GLN A CA 1
ATOM 821 C C . GLN A 1 102 ? -7.496 -17.228 23.021 1.00 32.69 102 GLN A C 1
ATOM 823 O O . GLN A 1 102 ? -7.024 -18.336 23.276 1.00 32.69 102 GLN A O 1
ATOM 828 N N . LEU A 1 103 ? -8.249 -17.000 21.946 1.00 33.50 103 LEU A N 1
ATOM 829 C CA . LEU A 1 103 ? -8.104 -17.768 20.715 1.00 33.50 103 LEU A CA 1
ATOM 830 C C . LEU A 1 103 ? -6.705 -17.461 20.164 1.00 33.50 103 LEU A C 1
ATOM 832 O O . LEU A 1 103 ? -6.457 -16.387 19.622 1.00 33.50 103 LEU A O 1
ATOM 836 N N . VAL A 1 104 ? -5.758 -18.379 20.352 1.00 32.34 104 VAL A N 1
ATOM 837 C CA . VAL A 1 104 ? -4.409 -18.264 19.781 1.00 32.34 104 VAL A CA 1
ATOM 838 C C . VAL A 1 104 ? -4.509 -18.471 18.266 1.00 32.34 104 VAL A C 1
ATOM 840 O O . VAL A 1 104 ? -4.434 -19.594 17.769 1.00 32.34 104 VAL A O 1
ATOM 843 N N . LEU A 1 105 ? -4.709 -17.384 17.521 1.00 42.41 105 LEU A N 1
ATOM 844 C CA . LEU A 1 105 ? -4.688 -17.391 16.060 1.00 42.41 105 LEU A CA 1
ATOM 845 C C . LEU A 1 105 ? -3.230 -17.465 15.580 1.00 42.41 105 LEU A C 1
ATOM 847 O O . LEU A 1 105 ? -2.415 -16.586 15.860 1.00 42.41 105 LEU A O 1
ATOM 851 N N . LYS A 1 106 ? -2.870 -18.536 14.860 1.00 37.31 106 LYS A N 1
ATOM 852 C CA . LYS A 1 106 ? -1.571 -18.616 14.167 1.00 37.31 106 LYS A CA 1
ATOM 853 C C . LYS A 1 106 ? -1.505 -17.516 13.093 1.00 37.31 106 LYS A C 1
ATOM 855 O O . LYS A 1 106 ? -2.501 -17.308 12.401 1.00 37.31 106 LYS A O 1
ATOM 860 N N . PRO A 1 107 ? -0.354 -16.847 12.884 1.00 40.00 107 PRO A N 1
ATOM 861 C CA . PRO A 1 107 ? -0.233 -15.814 11.860 1.00 40.00 107 PRO A CA 1
ATOM 862 C C . PRO A 1 107 ? -0.440 -16.420 10.465 1.00 40.00 107 PRO A C 1
ATOM 864 O O . PRO A 1 107 ? 0.395 -17.174 9.967 1.00 40.00 107 PRO A O 1
ATOM 867 N N . LEU A 1 108 ? -1.565 -16.086 9.832 1.00 52.78 108 LEU A N 1
ATOM 868 C CA . LEU A 1 108 ? -1.888 -16.499 8.467 1.00 52.78 108 LEU A CA 1
ATOM 869 C C . LEU A 1 108 ? -1.207 -15.559 7.464 1.00 52.78 108 LEU A C 1
ATOM 871 O O . LEU A 1 108 ? -1.407 -14.338 7.504 1.00 52.78 108 LEU A O 1
ATOM 875 N N . ASN A 1 109 ? -0.431 -16.120 6.531 1.00 57.31 109 ASN A N 1
ATOM 876 C CA . ASN A 1 109 ? 0.081 -15.361 5.392 1.00 57.31 109 ASN A CA 1
ATOM 877 C C . ASN A 1 109 ? -1.039 -15.195 4.352 1.00 57.31 109 ASN A C 1
ATOM 879 O O . ASN A 1 109 ? -1.343 -16.092 3.571 1.00 57.31 109 ASN A O 1
ATOM 883 N N . VAL A 1 110 ? -1.718 -14.054 4.429 1.00 61.88 110 VAL A N 1
ATOM 884 C CA . VAL A 1 110 ? -2.859 -13.667 3.579 1.00 61.88 110 VAL A CA 1
ATOM 885 C C . VAL A 1 110 ? -2.382 -12.995 2.285 1.00 61.88 110 VAL A C 1
ATOM 887 O O . VAL A 1 110 ? -3.100 -12.965 1.294 1.00 61.88 110 VAL A O 1
ATOM 890 N N . ASN A 1 111 ? -1.154 -12.470 2.274 1.00 63.16 111 ASN A N 1
ATOM 891 C CA . ASN A 1 111 ? -0.654 -11.630 1.188 1.00 63.16 111 ASN A CA 1
ATOM 892 C C . ASN A 1 111 ? -0.223 -12.404 -0.056 1.00 63.16 111 ASN A C 1
ATOM 894 O O . ASN A 1 111 ? -0.187 -11.808 -1.122 1.00 63.16 111 ASN A O 1
ATOM 898 N N . SER A 1 112 ? 0.109 -13.690 0.069 1.00 69.06 112 SER A N 1
ATOM 899 C CA . SER A 1 112 ? 0.564 -14.510 -1.061 1.00 69.06 112 SER A CA 1
ATOM 900 C C . SER A 1 112 ? -0.523 -14.787 -2.100 1.00 69.06 112 SER A C 1
ATOM 902 O O . SER A 1 112 ? -0.203 -15.219 -3.198 1.00 69.06 112 SER A O 1
ATOM 904 N N . VAL A 1 113 ? -1.790 -14.567 -1.743 1.00 84.44 113 VAL A N 1
ATOM 905 C CA . VAL A 1 113 ? -2.954 -14.828 -2.602 1.00 84.44 113 VAL A CA 1
ATOM 906 C C . VAL A 1 113 ? -3.196 -13.697 -3.593 1.00 84.44 113 VAL A C 1
ATOM 908 O O . VAL A 1 113 ? -3.514 -13.915 -4.756 1.00 84.44 113 VAL A O 1
ATOM 911 N N . PHE A 1 114 ? -3.073 -12.464 -3.119 1.00 90.31 114 PHE A N 1
ATOM 912 C CA . PHE A 1 114 ? -3.471 -11.299 -3.888 1.00 90.31 114 PHE A CA 1
ATOM 913 C C . PHE A 1 114 ? -2.316 -10.803 -4.753 1.00 90.31 114 PHE A C 1
ATOM 915 O O . PHE A 1 114 ? -1.177 -10.740 -4.286 1.00 90.31 114 PHE A O 1
ATOM 922 N N . GLY A 1 115 ? -2.621 -10.325 -5.962 1.00 87.94 115 GLY A N 1
ATOM 923 C CA . GLY A 1 115 ? -1.666 -9.530 -6.742 1.00 87.94 115 GLY A CA 1
ATOM 924 C C . GLY A 1 115 ? -1.189 -8.288 -5.977 1.00 87.94 115 GLY A C 1
ATOM 925 O O . GLY A 1 115 ? -1.754 -7.925 -4.939 1.00 87.94 115 GLY A O 1
ATOM 926 N N . ASP A 1 116 ? -0.177 -7.596 -6.487 1.00 90.50 116 ASP A N 1
ATOM 927 C CA . ASP A 1 116 ? 0.376 -6.417 -5.824 1.00 90.50 116 ASP A CA 1
ATOM 928 C C . ASP A 1 116 ? -0.694 -5.333 -5.610 1.00 90.50 116 ASP A C 1
ATOM 930 O O . ASP A 1 116 ? -1.561 -5.128 -6.471 1.00 90.50 116 ASP A O 1
ATOM 934 N N . PRO A 1 117 ? -0.653 -4.608 -4.477 1.00 93.12 117 PRO A N 1
ATOM 935 C CA . PRO A 1 117 ? -1.503 -3.446 -4.290 1.00 93.12 117 PRO A CA 1
ATOM 936 C C . PRO A 1 117 ? -1.199 -2.373 -5.339 1.00 93.12 117 PRO A C 1
ATOM 938 O O . PRO A 1 117 ? -0.036 -2.137 -5.672 1.00 93.12 117 PRO A O 1
ATOM 941 N N . HIS A 1 118 ? -2.231 -1.685 -5.835 1.00 93.81 118 HIS A N 1
ATOM 942 C CA . HIS A 1 118 ? -2.078 -0.673 -6.881 1.00 93.81 118 HIS A CA 1
ATOM 943 C C . HIS A 1 118 ? -2.563 0.723 -6.430 1.00 93.81 118 HIS A C 1
ATOM 945 O O . HIS A 1 118 ? -3.686 0.858 -5.932 1.00 93.81 118 HIS A O 1
ATOM 951 N N . PRO A 1 119 ? -1.791 1.808 -6.662 1.00 91.44 119 PRO A N 1
ATOM 952 C CA . PRO A 1 119 ? -2.167 3.164 -6.235 1.00 91.44 119 PRO A CA 1
ATOM 953 C C . PRO A 1 119 ? -3.459 3.723 -6.854 1.00 91.44 119 PRO A C 1
ATOM 955 O O . PRO A 1 119 ? -4.075 4.636 -6.289 1.00 91.44 119 PRO A O 1
ATOM 958 N N . ALA A 1 120 ? -3.816 3.247 -8.051 1.00 92.25 120 ALA A N 1
ATOM 959 C CA . ALA A 1 120 ? -5.040 3.633 -8.759 1.00 92.25 120 ALA A CA 1
ATOM 960 C C . ALA A 1 120 ? -6.305 3.041 -8.120 1.00 92.25 120 ALA A C 1
ATOM 962 O O . ALA A 1 120 ? -7.355 3.668 -8.191 1.00 92.25 120 ALA A O 1
ATOM 963 N N . ASP A 1 121 ? -6.179 1.893 -7.450 1.00 92.75 121 ASP A N 1
ATOM 964 C CA . ASP A 1 121 ? -7.301 1.187 -6.821 1.00 92.75 121 ASP A CA 1
ATOM 965 C C . ASP A 1 121 ? -7.489 1.584 -5.354 1.00 92.75 121 ASP A C 1
ATOM 967 O O . ASP A 1 121 ? -8.414 1.121 -4.698 1.00 92.75 121 ASP A O 1
ATOM 971 N N . TYR A 1 122 ? -6.614 2.451 -4.830 1.00 92.88 122 TYR A N 1
ATOM 972 C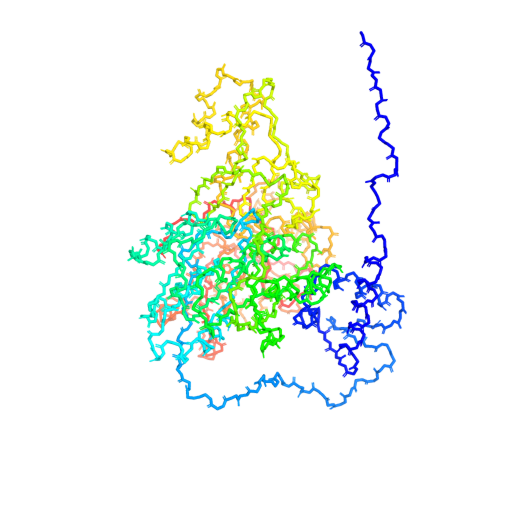 CA . TYR A 1 122 ? -6.559 2.797 -3.409 1.00 92.88 122 TYR A CA 1
ATOM 973 C C . TYR A 1 122 ? -6.309 1.579 -2.496 1.00 92.88 122 TYR A C 1
ATOM 975 O O . TYR A 1 122 ? -6.735 1.575 -1.345 1.00 92.88 122 TYR A O 1
ATOM 983 N N . ASP A 1 123 ? -5.571 0.579 -2.990 1.00 93.12 123 ASP A N 1
ATOM 984 C CA . ASP A 1 123 ? -5.320 -0.692 -2.299 1.00 93.12 123 ASP A CA 1
ATOM 985 C C . ASP A 1 123 ? -4.201 -0.543 -1.248 1.00 93.12 123 ASP A C 1
ATOM 987 O O . ASP A 1 123 ? -3.008 -0.629 -1.547 1.00 93.12 123 ASP A O 1
ATOM 991 N N . TRP A 1 124 ? -4.591 -0.268 -0.002 1.00 93.94 124 TRP A N 1
ATOM 992 C CA . TRP A 1 124 ? -3.737 -0.383 1.182 1.00 93.94 124 TRP A CA 1
ATOM 993 C C . TRP A 1 124 ? -4.326 -1.452 2.091 1.00 93.94 124 TRP A C 1
ATOM 995 O O . TRP A 1 124 ? -5.454 -1.332 2.550 1.00 93.94 124 TRP A O 1
ATOM 1005 N N . ARG A 1 125 ? -3.547 -2.491 2.391 1.00 94.50 125 ARG A N 1
ATOM 1006 C CA . ARG A 1 125 ? -4.048 -3.683 3.086 1.00 94.50 125 ARG A CA 1
ATOM 1007 C C . ARG A 1 125 ? -3.792 -3.622 4.582 1.00 94.50 125 ARG A C 1
ATOM 1009 O O . ARG A 1 125 ? -2.735 -3.158 5.014 1.00 94.50 125 ARG A O 1
ATOM 1016 N N . TYR A 1 126 ? -4.715 -4.160 5.375 1.00 96.00 126 TYR A N 1
ATOM 1017 C CA . TYR A 1 126 ? -4.520 -4.315 6.815 1.00 96.00 126 TYR A CA 1
ATOM 1018 C C . TYR A 1 126 ? -3.275 -5.144 7.138 1.00 96.00 126 TYR A C 1
ATOM 1020 O O . TYR A 1 126 ? -2.971 -6.142 6.479 1.00 96.00 126 TYR A O 1
ATOM 1028 N N . THR A 1 127 ? -2.570 -4.774 8.208 1.00 94.19 127 THR A N 1
ATOM 1029 C CA . THR A 1 127 ? -1.590 -5.678 8.827 1.00 94.19 127 THR A CA 1
ATOM 1030 C C . THR A 1 127 ? -2.300 -6.849 9.518 1.00 94.19 127 THR A C 1
ATOM 1032 O O . THR A 1 127 ? -3.509 -6.798 9.746 1.00 94.19 127 THR A O 1
ATOM 1035 N N . SER A 1 128 ? -1.558 -7.895 9.902 1.00 91.31 128 SER A N 1
ATOM 1036 C CA . SER A 1 128 ? -2.115 -8.983 10.724 1.00 91.31 128 SER A CA 1
ATOM 1037 C C . SER A 1 128 ? -2.744 -8.452 12.009 1.00 91.31 128 SER A C 1
ATOM 1039 O O . SER A 1 128 ? -3.897 -8.754 12.272 1.00 91.31 128 SER A O 1
ATOM 1041 N N . LYS A 1 129 ? -2.052 -7.545 12.711 1.00 93.31 129 LYS A N 1
ATOM 1042 C CA . LYS A 1 129 ? -2.544 -6.914 13.943 1.00 93.31 129 LYS A CA 1
ATOM 1043 C C . LYS A 1 129 ? -3.942 -6.315 13.777 1.00 93.31 129 LYS A C 1
ATOM 1045 O O . LYS A 1 129 ? -4.780 -6.459 14.656 1.00 93.31 129 LYS A O 1
ATOM 1050 N N . SER A 1 130 ? -4.194 -5.623 12.669 1.00 96.38 130 SER A N 1
ATOM 1051 C CA . SER A 1 130 ? -5.498 -4.994 12.441 1.00 96.38 130 SER A CA 1
ATOM 1052 C C . SER A 1 130 ? -6.573 -5.983 12.020 1.00 96.38 130 SER A C 1
ATOM 1054 O O . SER A 1 130 ? -7.729 -5.787 12.376 1.00 96.38 130 SER A O 1
ATOM 1056 N N . ARG A 1 131 ? -6.207 -7.063 11.322 1.00 96.75 131 ARG A N 1
ATOM 1057 C CA . ARG A 1 131 ? -7.145 -8.159 11.054 1.00 96.75 131 ARG A CA 1
ATOM 1058 C C . ARG A 1 131 ? -7.521 -8.895 12.337 1.00 96.75 131 ARG A C 1
ATOM 1060 O O . ARG A 1 131 ? -8.698 -9.183 12.523 1.00 96.75 131 ARG A O 1
ATOM 1067 N N . ASP A 1 132 ? -6.561 -9.133 13.226 1.00 94.94 132 ASP A N 1
ATOM 1068 C CA . ASP A 1 132 ? -6.795 -9.779 14.521 1.00 94.94 132 ASP A CA 1
ATOM 1069 C C . ASP A 1 132 ? -7.719 -8.916 15.395 1.00 94.94 132 ASP A C 1
ATOM 1071 O O . ASP A 1 132 ? -8.739 -9.399 15.876 1.00 94.94 132 ASP A O 1
ATOM 1075 N N . GLU A 1 133 ? -7.440 -7.613 15.504 1.00 96.69 133 GLU A N 1
ATOM 1076 C CA . GLU A 1 133 ? -8.300 -6.658 16.217 1.00 96.69 133 GLU A CA 1
ATOM 1077 C C . GLU A 1 133 ? -9.738 -6.642 15.673 1.00 96.69 133 GLU A C 1
ATOM 1079 O O . GLU A 1 133 ? -10.704 -6.698 16.435 1.00 96.69 133 GLU A O 1
ATOM 1084 N N . LEU A 1 134 ? -9.902 -6.555 14.348 1.00 98.12 134 LEU A N 1
ATOM 1085 C CA . LEU A 1 134 ? -11.229 -6.553 13.730 1.00 98.12 134 LEU A CA 1
ATOM 1086 C C . LEU A 1 134 ? -11.941 -7.893 13.943 1.00 98.12 134 LEU A C 1
ATOM 1088 O O . LEU A 1 134 ? -13.141 -7.902 14.198 1.00 98.12 134 LEU A O 1
ATOM 1092 N N . THR A 1 135 ? -11.212 -9.009 13.914 1.00 97.38 135 THR A N 1
ATOM 1093 C CA . THR A 1 135 ? -11.757 -10.342 14.213 1.00 97.38 135 THR A CA 1
ATOM 1094 C C . THR A 1 135 ? -12.262 -10.421 15.654 1.00 97.38 135 THR A C 1
ATOM 1096 O O . THR A 1 135 ? -13.377 -10.884 15.873 1.00 97.38 135 THR A O 1
ATOM 1099 N N . ILE A 1 136 ? -11.503 -9.903 16.628 1.00 96.19 136 ILE A N 1
ATOM 1100 C CA . ILE A 1 136 ? -11.918 -9.839 18.041 1.00 96.19 136 ILE A CA 1
ATOM 1101 C C . ILE A 1 136 ? -13.206 -9.024 18.187 1.00 96.19 136 ILE A C 1
ATOM 1103 O O . ILE A 1 136 ? -14.162 -9.473 18.816 1.00 96.19 136 ILE A O 1
ATOM 1107 N N . ARG A 1 137 ? -13.274 -7.848 17.555 1.00 96.88 137 ARG A N 1
ATOM 1108 C CA . ARG A 1 137 ? -14.468 -6.985 17.590 1.00 96.88 137 ARG A CA 1
ATOM 1109 C C . ARG A 1 137 ? -15.689 -7.614 16.924 1.00 96.88 137 ARG A C 1
ATOM 1111 O O . ARG A 1 137 ? -16.813 -7.331 17.332 1.00 96.88 137 ARG A O 1
ATOM 1118 N N . LEU A 1 138 ? -15.477 -8.459 15.917 1.00 97.94 138 LEU A N 1
ATOM 1119 C CA . LEU A 1 138 ? -16.533 -9.232 15.268 1.00 97.94 138 LEU A CA 1
ATOM 1120 C C . LEU A 1 138 ? -16.921 -10.495 16.050 1.00 97.94 138 LEU A C 1
ATOM 1122 O O . LEU A 1 138 ? -17.978 -11.050 15.769 1.00 97.94 138 LEU A O 1
ATOM 1126 N N . GLY A 1 139 ? -16.131 -10.919 17.041 1.00 97.19 139 GLY A N 1
ATOM 1127 C CA . GLY A 1 139 ? -16.343 -12.135 17.834 1.00 97.19 139 GLY A CA 1
ATOM 1128 C C . GLY A 1 139 ? -17.791 -12.349 18.290 1.00 97.19 139 GLY A C 1
ATOM 1129 O O . GLY A 1 139 ? -18.362 -13.378 17.941 1.00 97.19 139 GLY A O 1
ATOM 1130 N N . PRO A 1 140 ? -18.447 -11.372 18.949 1.00 97.25 140 PRO A N 1
ATOM 1131 C CA . PRO A 1 140 ? -19.841 -11.519 19.378 1.00 97.25 140 PRO A CA 1
ATOM 1132 C C . PRO A 1 140 ? -20.836 -11.765 18.231 1.00 97.25 140 PRO A C 1
ATOM 1134 O O . PRO A 1 140 ? -21.821 -12.473 18.413 1.00 97.25 140 PRO A O 1
ATOM 1137 N N . PHE A 1 141 ? -20.587 -11.198 17.046 1.00 97.25 141 PHE A N 1
ATOM 1138 C CA . PHE A 1 141 ? -21.424 -11.395 15.856 1.00 97.25 141 PHE A CA 1
ATOM 1139 C C . PHE A 1 141 ? -21.171 -12.757 15.212 1.00 97.25 141 PHE A C 1
ATOM 1141 O O . PHE A 1 141 ? -22.105 -13.402 14.745 1.00 97.25 141 PHE A O 1
ATOM 1148 N N . ILE A 1 142 ? -19.915 -13.205 15.214 1.00 96.62 142 ILE A N 1
ATOM 1149 C CA . ILE A 1 142 ? -19.518 -14.525 14.719 1.00 96.62 142 ILE A CA 1
ATOM 1150 C C . ILE A 1 142 ? -20.118 -15.619 15.612 1.00 96.62 142 ILE A C 1
ATOM 1152 O O . ILE A 1 142 ? -20.734 -16.551 15.106 1.00 96.62 142 ILE A O 1
ATOM 1156 N N . GLU A 1 143 ? -20.003 -15.484 16.937 1.00 95.62 143 GLU A N 1
ATOM 1157 C CA . GLU A 1 143 ? -20.567 -16.423 17.918 1.00 95.62 143 GLU A CA 1
ATOM 1158 C C . GLU A 1 143 ? -22.096 -16.513 17.830 1.00 95.62 143 GLU A C 1
ATOM 1160 O O . GLU A 1 143 ? -22.666 -17.592 17.983 1.00 95.62 143 GLU A O 1
ATOM 1165 N N . ALA A 1 144 ? -22.761 -15.391 17.544 1.00 96.06 144 ALA A N 1
ATOM 1166 C CA . ALA A 1 144 ? -24.204 -15.330 17.338 1.00 96.06 144 ALA A CA 1
ATOM 1167 C C . ALA A 1 144 ? -24.651 -15.730 15.916 1.00 96.06 144 ALA A C 1
ATOM 1169 O O . ALA A 1 144 ? -25.848 -15.692 15.633 1.00 96.06 144 ALA A O 1
ATOM 1170 N N . ASN A 1 145 ? -23.718 -16.113 15.032 1.00 94.69 145 ASN A N 1
ATOM 1171 C CA . ASN A 1 145 ? -23.972 -16.451 13.629 1.00 94.69 145 ASN A CA 1
ATOM 1172 C C . ASN A 1 145 ? -24.758 -15.355 12.875 1.00 94.69 145 ASN A C 1
ATOM 1174 O O . ASN A 1 145 ? -25.708 -15.636 12.143 1.00 94.69 145 ASN A O 1
ATOM 1178 N N . CYS A 1 146 ? -24.389 -14.095 13.108 1.00 96.94 146 CYS A N 1
ATOM 1179 C CA . CYS A 1 146 ? -24.983 -12.928 12.464 1.00 96.94 146 CYS A CA 1
ATOM 1180 C C . CYS A 1 146 ? -24.546 -12.771 10.998 1.00 96.94 146 CYS A C 1
ATOM 1182 O O . CYS A 1 146 ? -23.483 -13.241 10.592 1.00 96.94 146 CYS A O 1
ATOM 1184 N N . ASP A 1 147 ? -25.323 -12.009 10.225 1.00 98.06 147 ASP A N 1
ATOM 1185 C CA . ASP A 1 147 ? -25.005 -11.672 8.838 1.00 98.06 147 ASP A CA 1
ATOM 1186 C C . ASP A 1 147 ? -23.937 -10.561 8.782 1.00 98.06 147 ASP A C 1
ATOM 1188 O O . ASP A 1 147 ? -24.192 -9.410 9.163 1.00 98.06 147 ASP A O 1
ATOM 1192 N N . ILE A 1 148 ? -22.740 -10.887 8.275 1.00 98.69 148 ILE A N 1
ATOM 1193 C CA . ILE A 1 148 ? -21.583 -9.975 8.196 1.00 98.69 148 ILE A CA 1
ATOM 1194 C C . ILE A 1 148 ? -21.320 -9.547 6.745 1.00 98.69 148 ILE A C 1
ATOM 1196 O O . ILE A 1 148 ? -21.124 -10.386 5.861 1.00 98.69 148 ILE A O 1
ATOM 1200 N N . ALA A 1 149 ? -21.242 -8.235 6.508 1.00 98.81 149 ALA A N 1
ATOM 1201 C CA . ALA A 1 149 ? -20.812 -7.654 5.235 1.00 98.81 149 ALA A CA 1
ATOM 1202 C C . ALA A 1 149 ? -19.469 -6.925 5.367 1.00 98.81 149 ALA A C 1
ATOM 1204 O O . ALA A 1 149 ? -19.219 -6.204 6.333 1.00 98.81 149 ALA A O 1
ATOM 1205 N N . LEU A 1 150 ? -18.611 -7.077 4.363 1.00 98.81 150 LEU A N 1
ATOM 1206 C CA . LEU A 1 150 ? -17.318 -6.410 4.258 1.00 98.81 150 LEU A CA 1
ATOM 1207 C C . LEU A 1 150 ? -17.305 -5.559 2.985 1.00 98.81 150 LEU A C 1
ATOM 1209 O O . LEU A 1 150 ? -17.511 -6.088 1.897 1.00 98.81 150 LEU A O 1
ATOM 1213 N N . LEU A 1 151 ? -17.058 -4.254 3.103 1.00 98.69 151 LEU A N 1
ATOM 1214 C CA . LEU A 1 151 ? -16.948 -3.335 1.966 1.00 98.69 151 LEU A CA 1
ATOM 1215 C C . LEU A 1 151 ? -15.483 -2.928 1.795 1.00 98.69 151 LEU A C 1
ATOM 1217 O O . LEU A 1 151 ? -14.930 -2.251 2.665 1.00 98.69 151 LEU A O 1
ATOM 1221 N N . GLY A 1 152 ? -14.856 -3.334 0.688 1.00 97.56 152 GLY A N 1
ATOM 1222 C CA . GLY A 1 152 ? -13.467 -2.978 0.363 1.00 97.56 152 GLY A CA 1
ATOM 1223 C C . GLY A 1 152 ? -12.407 -3.546 1.317 1.00 97.56 152 GLY A C 1
ATOM 1224 O O . GLY A 1 152 ? -11.326 -2.981 1.426 1.00 97.56 152 GLY A O 1
ATOM 1225 N N . ALA A 1 153 ? -12.698 -4.646 2.025 1.00 97.50 153 ALA A N 1
ATOM 1226 C CA . ALA A 1 153 ? -11.800 -5.248 3.019 1.00 97.50 153 ALA A CA 1
ATOM 1227 C C . ALA A 1 153 ? -11.398 -6.705 2.673 1.00 97.50 153 ALA A C 1
ATOM 1229 O O . ALA A 1 153 ? -11.596 -7.618 3.484 1.00 97.50 153 ALA A O 1
ATOM 1230 N N . PRO A 1 154 ? -10.802 -6.966 1.493 1.00 96.50 154 PRO A N 1
ATOM 1231 C CA . PRO A 1 154 ? -10.585 -8.325 0.982 1.00 96.50 154 PRO A CA 1
ATOM 1232 C C . PRO A 1 154 ? -9.611 -9.155 1.829 1.00 96.50 154 PRO A C 1
ATOM 1234 O O . PRO A 1 154 ? -9.778 -10.363 1.989 1.00 96.50 154 PRO A O 1
ATOM 1237 N N . THR A 1 155 ? -8.604 -8.519 2.435 1.00 95.56 155 THR A N 1
ATOM 1238 C CA . THR A 1 155 ? -7.655 -9.237 3.304 1.00 95.56 155 THR A CA 1
ATOM 1239 C C . THR A 1 155 ? -8.278 -9.681 4.624 1.00 95.56 155 THR A C 1
ATOM 1241 O O . THR A 1 155 ? -7.900 -10.730 5.144 1.00 95.56 155 THR A O 1
ATOM 1244 N N . LEU A 1 156 ? -9.243 -8.923 5.158 1.00 97.19 156 LEU A N 1
ATOM 1245 C CA . LEU A 1 156 ? -10.023 -9.344 6.321 1.00 97.19 156 LEU A CA 1
ATOM 1246 C C . LEU A 1 156 ? -10.968 -10.488 5.943 1.00 97.19 156 LEU A C 1
ATOM 1248 O O . LEU A 1 156 ? -11.034 -11.468 6.681 1.00 97.19 156 LEU A O 1
ATOM 1252 N N . PHE A 1 157 ? -11.623 -10.399 4.778 1.00 97.81 157 PHE A N 1
ATOM 1253 C CA . PHE A 1 157 ? -12.469 -11.474 4.256 1.00 97.81 157 PHE A CA 1
ATOM 1254 C C . PHE A 1 157 ? -11.713 -12.804 4.208 1.00 97.81 157 PHE A C 1
ATOM 1256 O O . PHE A 1 157 ? -12.169 -13.783 4.789 1.00 97.81 157 PHE A O 1
ATOM 1263 N N . LEU A 1 158 ? -10.521 -12.837 3.598 1.00 95.38 158 LEU A N 1
ATOM 1264 C CA . LEU A 1 158 ? -9.734 -14.070 3.507 1.00 95.38 158 LEU A CA 1
ATOM 1265 C C . LEU A 1 158 ? -9.306 -14.597 4.888 1.00 95.38 158 LEU A C 1
ATOM 1267 O O . LEU A 1 158 ? -9.290 -15.809 5.107 1.00 95.38 158 LEU A O 1
ATOM 1271 N N . SER A 1 159 ? -8.973 -13.708 5.832 1.00 93.44 159 SER A N 1
ATOM 1272 C CA . SER A 1 159 ? -8.671 -14.104 7.213 1.00 93.44 159 SER A CA 1
ATOM 1273 C C . SER A 1 159 ? -9.862 -14.773 7.897 1.00 93.44 159 SER A C 1
ATOM 1275 O O . SER A 1 159 ? -9.686 -15.839 8.476 1.00 93.44 159 SER A O 1
ATOM 1277 N N . LEU A 1 160 ? -11.055 -14.185 7.805 1.00 94.75 160 LEU A N 1
ATOM 1278 C CA . LEU A 1 160 ? -12.271 -14.714 8.426 1.00 94.75 160 LEU A CA 1
ATOM 1279 C C . LEU A 1 160 ? -12.775 -15.984 7.725 1.00 94.75 160 LEU A C 1
ATOM 1281 O O . LEU A 1 160 ? -13.158 -16.942 8.393 1.00 94.75 160 LEU A O 1
ATOM 1285 N N . TYR A 1 161 ? -12.687 -16.045 6.395 1.00 94.38 161 TYR A N 1
ATOM 1286 C CA . TYR A 1 161 ? -13.019 -17.235 5.6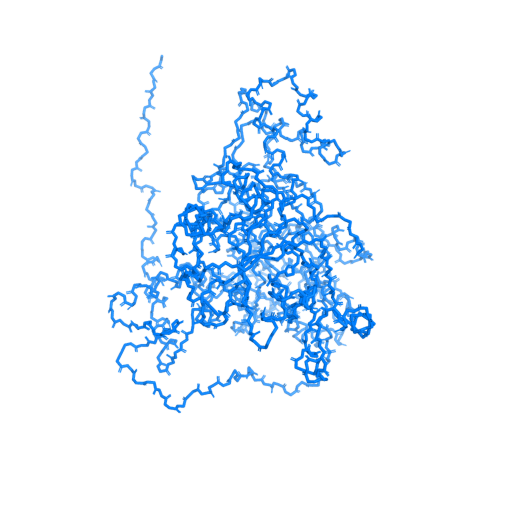08 1.00 94.38 161 TYR A CA 1
ATOM 1287 C C . TYR A 1 161 ? -12.186 -18.448 6.024 1.00 94.38 161 TYR A C 1
ATOM 1289 O O . TYR A 1 161 ? -12.725 -19.528 6.249 1.00 94.38 161 TYR A O 1
ATOM 1297 N N . ARG A 1 162 ? -10.876 -18.265 6.230 1.00 90.50 162 ARG A N 1
ATOM 1298 C CA . ARG A 1 162 ? -9.990 -19.333 6.728 1.00 90.50 162 ARG A CA 1
ATOM 1299 C C . ARG A 1 162 ? -10.302 -19.767 8.168 1.00 90.50 162 ARG A C 1
ATOM 1301 O O . ARG A 1 162 ? -9.827 -20.818 8.586 1.00 90.50 162 ARG A O 1
ATOM 1308 N N . LEU A 1 163 ? -11.092 -18.988 8.910 1.00 90.44 163 LEU A N 1
ATOM 1309 C CA . LEU A 1 163 ? -11.633 -19.348 10.225 1.00 90.44 163 LEU A CA 1
ATOM 1310 C C . LEU A 1 163 ? -13.034 -19.978 10.144 1.00 90.44 163 LEU A C 1
ATOM 1312 O O . LEU A 1 163 ? -13.617 -20.275 11.182 1.00 90.44 163 LEU A O 1
ATOM 1316 N N . GLY A 1 164 ? -13.574 -20.194 8.940 1.00 91.62 164 GLY A N 1
ATOM 1317 C CA . GLY A 1 164 ? -14.897 -20.785 8.732 1.00 91.62 164 GLY A CA 1
ATOM 1318 C C . GLY A 1 164 ? -16.062 -19.829 8.995 1.00 91.62 164 GLY A C 1
ATOM 1319 O O . GLY A 1 164 ? -17.191 -20.278 9.157 1.00 91.62 164 GLY A O 1
ATOM 1320 N N . VAL A 1 165 ? -15.808 -18.519 9.059 1.00 94.44 165 VAL A N 1
ATOM 1321 C CA . VAL A 1 165 ? -16.863 -17.512 9.230 1.00 94.44 165 VAL A CA 1
ATOM 1322 C C . VAL A 1 165 ? -17.648 -17.375 7.925 1.00 94.44 165 VAL A C 1
ATOM 1324 O O . VAL A 1 165 ? -17.064 -17.412 6.846 1.00 94.44 165 VAL A O 1
ATOM 1327 N N . HIS A 1 166 ? -18.965 -17.186 8.002 1.00 93.56 166 HIS A N 1
ATOM 1328 C CA . HIS A 1 166 ? -19.786 -16.832 6.844 1.00 93.56 166 HIS A CA 1
ATOM 1329 C C . HIS A 1 166 ? -19.914 -15.308 6.738 1.00 93.56 166 HIS A C 1
ATOM 1331 O O . HIS A 1 166 ? -20.349 -14.644 7.675 1.00 93.56 166 HIS A O 1
ATOM 1337 N N . MET A 1 167 ? -19.529 -14.740 5.595 1.00 97.44 167 MET A N 1
ATOM 1338 C CA . MET A 1 167 ? -19.643 -13.306 5.326 1.00 97.44 167 MET A CA 1
ATOM 1339 C C . MET A 1 167 ? -19.770 -13.023 3.827 1.00 97.44 167 MET A C 1
ATOM 1341 O O . MET A 1 167 ? -19.480 -13.883 2.996 1.00 97.44 167 MET A O 1
ATOM 1345 N N . THR A 1 168 ? -20.170 -11.798 3.485 1.00 98.62 168 THR A N 1
ATOM 1346 C CA . THR A 1 168 ? -20.228 -11.307 2.100 1.00 98.62 168 THR A CA 1
ATOM 1347 C C . THR A 1 168 ? -19.254 -10.148 1.897 1.00 98.62 168 THR A C 1
ATOM 1349 O O . THR A 1 168 ? -19.335 -9.140 2.596 1.00 98.62 168 THR A O 1
ATOM 1352 N N . LEU A 1 169 ? -18.339 -10.273 0.938 1.00 98.69 169 LEU A N 1
ATOM 1353 C CA . LEU A 1 169 ? -17.445 -9.217 0.477 1.00 98.69 169 LEU A CA 1
ATOM 1354 C C . LEU A 1 169 ? -18.046 -8.505 -0.733 1.00 98.69 169 LEU A C 1
ATOM 1356 O O . LEU A 1 169 ? -18.362 -9.134 -1.742 1.00 98.69 169 LEU A O 1
ATOM 1360 N N . PHE A 1 170 ? -18.103 -7.183 -0.648 1.00 98.56 170 PHE A N 1
ATOM 1361 C CA . PHE A 1 170 ? -18.380 -6.293 -1.762 1.00 98.56 170 PHE A CA 1
ATOM 1362 C C . PHE A 1 170 ? -17.104 -5.518 -2.096 1.00 98.56 170 PHE A C 1
ATOM 1364 O O . PHE A 1 170 ? -16.590 -4.760 -1.264 1.00 98.56 170 PHE A O 1
ATOM 1371 N N . ASP A 1 171 ? -16.594 -5.701 -3.309 1.00 97.81 171 ASP A N 1
ATOM 1372 C CA . ASP A 1 171 ? -15.359 -5.062 -3.763 1.00 97.81 171 ASP A CA 1
ATOM 1373 C C . ASP A 1 171 ? -15.483 -4.610 -5.222 1.00 97.81 171 ASP A C 1
ATOM 1375 O O . ASP A 1 171 ? -16.143 -5.256 -6.035 1.00 97.81 171 ASP A O 1
ATOM 1379 N N . ASN A 1 172 ? -14.840 -3.498 -5.563 1.00 95.38 172 ASN A N 1
ATOM 1380 C CA . ASN A 1 172 ? -14.842 -2.965 -6.924 1.00 95.38 172 ASN A CA 1
ATOM 1381 C C . ASN A 1 172 ? -13.714 -3.568 -7.783 1.00 95.38 172 ASN A C 1
ATOM 1383 O O . ASN A 1 172 ? -13.702 -3.413 -9.001 1.00 95.38 172 ASN A O 1
ATOM 1387 N N . SER A 1 173 ? -12.728 -4.231 -7.172 1.00 94.00 173 SER A N 1
ATOM 1388 C CA . SER A 1 173 ? -11.611 -4.828 -7.895 1.00 94.00 173 SER A CA 1
ATOM 1389 C C . SER A 1 173 ? -11.947 -6.242 -8.367 1.00 94.00 173 SER A C 1
ATOM 1391 O O . SER A 1 173 ? -11.866 -7.214 -7.615 1.00 94.00 173 SER A O 1
ATOM 1393 N N . VAL A 1 174 ? -12.247 -6.375 -9.661 1.00 93.06 174 VAL A N 1
ATOM 1394 C CA . VAL A 1 174 ? -12.445 -7.683 -10.309 1.00 93.06 174 VAL A CA 1
ATOM 1395 C C . VAL A 1 174 ? -11.223 -8.593 -10.124 1.00 93.06 174 VAL A C 1
ATOM 1397 O O . VAL A 1 174 ? -11.391 -9.778 -9.845 1.00 93.06 174 VAL A O 1
ATOM 1400 N N . SER A 1 175 ? -9.995 -8.060 -10.202 1.00 92.69 175 SER A N 1
ATOM 1401 C CA . SER A 1 175 ? -8.782 -8.860 -9.970 1.00 92.69 175 SER A CA 1
ATOM 1402 C C . SER A 1 175 ? -8.702 -9.416 -8.553 1.00 92.69 175 SER A C 1
ATOM 1404 O O . SER A 1 175 ? -8.293 -10.563 -8.404 1.00 92.69 175 SER A O 1
ATOM 1406 N N . VAL A 1 176 ? -9.079 -8.647 -7.528 1.00 94.38 176 VAL A N 1
ATOM 1407 C CA . VAL A 1 176 ? -9.079 -9.132 -6.138 1.00 94.38 176 VAL A CA 1
ATOM 1408 C C . VAL A 1 176 ? -10.110 -10.243 -5.955 1.00 94.38 176 VAL A C 1
ATOM 1410 O O . VAL A 1 176 ? -9.828 -11.252 -5.313 1.00 94.38 176 VAL A O 1
ATOM 1413 N N . LEU A 1 177 ? -11.295 -10.094 -6.547 1.00 96.00 177 LEU A N 1
ATOM 1414 C CA . LEU A 1 177 ? -12.326 -11.129 -6.489 1.00 96.00 177 LEU A CA 1
ATOM 1415 C C . LEU A 1 177 ? -11.904 -12.398 -7.238 1.00 96.00 177 LEU A C 1
ATOM 1417 O O . LEU A 1 177 ? -12.186 -13.499 -6.775 1.00 96.00 177 LEU A O 1
ATOM 1421 N N . ASN A 1 178 ? -11.203 -12.262 -8.365 1.00 93.88 178 ASN A N 1
ATOM 1422 C CA . ASN A 1 178 ? -10.655 -13.402 -9.097 1.00 93.88 178 ASN A CA 1
ATOM 1423 C C . ASN A 1 178 ? -9.539 -14.111 -8.315 1.00 93.88 178 ASN A C 1
ATOM 1425 O O . ASN A 1 178 ? -9.501 -15.337 -8.337 1.00 93.88 178 ASN A O 1
ATOM 1429 N N . ASP A 1 179 ? -8.695 -13.376 -7.580 1.00 93.50 179 ASP A N 1
ATOM 1430 C CA . ASP A 1 179 ? -7.699 -13.969 -6.670 1.00 93.50 179 ASP A CA 1
ATOM 1431 C C . ASP A 1 179 ? -8.370 -14.827 -5.592 1.00 93.50 179 ASP A C 1
ATOM 1433 O O . ASP A 1 179 ? -7.962 -15.956 -5.341 1.00 93.50 179 ASP A O 1
ATOM 1437 N N . LEU A 1 180 ? -9.454 -14.327 -4.994 1.00 95.31 180 LEU A N 1
ATOM 1438 C CA . LEU A 1 180 ? -10.220 -15.079 -3.997 1.00 95.31 180 LEU A CA 1
ATOM 1439 C C . LEU A 1 180 ? -10.888 -16.322 -4.598 1.00 95.31 180 LEU A C 1
ATOM 1441 O O . LEU A 1 180 ? -10.864 -17.386 -3.985 1.00 95.31 180 LEU A O 1
ATOM 1445 N N . LYS A 1 181 ? -11.443 -16.223 -5.811 1.00 95.12 181 LYS A N 1
ATOM 1446 C CA . LYS A 1 181 ? -12.010 -17.382 -6.521 1.00 95.12 181 LYS A CA 1
ATOM 1447 C C . LYS A 1 181 ? -10.952 -18.437 -6.841 1.00 95.12 181 LYS A C 1
ATOM 1449 O O . LYS A 1 181 ? -11.241 -19.624 -6.738 1.00 95.12 181 LYS A O 1
ATOM 1454 N N . ALA A 1 182 ? -9.736 -18.021 -7.196 1.00 90.62 182 ALA A N 1
ATOM 1455 C CA . ALA A 1 182 ? -8.624 -18.933 -7.463 1.00 90.62 182 ALA A CA 1
ATOM 1456 C C . ALA A 1 182 ? -8.195 -19.729 -6.215 1.00 90.62 182 ALA A C 1
ATOM 1458 O O . ALA A 1 182 ? -7.719 -20.852 -6.349 1.00 90.62 182 ALA A O 1
ATOM 1459 N N . GLU A 1 183 ? -8.445 -19.206 -5.010 1.00 88.75 183 GLU A N 1
ATOM 1460 C CA . GLU A 1 183 ? -8.283 -19.937 -3.741 1.00 88.75 183 GLU A CA 1
ATOM 1461 C C . GLU A 1 183 ? -9.444 -20.906 -3.433 1.00 88.75 183 GLU A C 1
ATOM 1463 O O . GLU A 1 183 ? -9.501 -21.471 -2.341 1.00 88.75 183 GLU A O 1
ATOM 1468 N N . GLY A 1 184 ? -10.387 -21.098 -4.360 1.00 90.06 184 GLY A N 1
ATOM 1469 C CA . GLY A 1 184 ? -11.541 -21.987 -4.189 1.00 90.06 184 GLY A CA 1
ATOM 1470 C C . GLY A 1 184 ? -12.727 -21.352 -3.460 1.00 90.06 184 GLY A C 1
ATOM 1471 O O . GLY A 1 184 ? -13.611 -22.061 -2.983 1.00 90.06 184 GLY A O 1
ATOM 1472 N N . ILE A 1 185 ? -12.771 -20.021 -3.346 1.00 94.56 185 ILE A N 1
ATOM 1473 C CA . ILE A 1 185 ? -13.887 -19.324 -2.700 1.00 94.56 185 ILE A CA 1
ATOM 1474 C C . ILE A 1 185 ? -15.015 -19.116 -3.711 1.00 94.56 185 ILE A C 1
ATOM 1476 O O . ILE A 1 185 ? -14.933 -18.268 -4.599 1.00 94.56 185 ILE A O 1
ATOM 1480 N N . GLU A 1 186 ? -16.093 -19.880 -3.547 1.00 88.62 186 GLU A N 1
ATOM 1481 C CA . GLU A 1 186 ? -17.215 -19.892 -4.495 1.00 88.62 186 GLU A CA 1
ATOM 1482 C C . GLU A 1 186 ? -18.334 -18.899 -4.145 1.00 88.62 186 GLU A C 1
ATOM 1484 O O . GLU A 1 186 ? -19.022 -18.402 -5.034 1.00 88.62 186 GLU A O 1
ATOM 1489 N N . ASN A 1 187 ? -18.513 -18.582 -2.859 1.00 92.81 187 ASN A N 1
ATOM 1490 C CA . ASN A 1 187 ? -19.664 -17.830 -2.352 1.00 92.81 187 ASN A CA 1
ATOM 1491 C C . ASN A 1 187 ? -19.253 -16.557 -1.605 1.00 92.81 187 ASN A C 1
ATOM 1493 O O . ASN A 1 187 ? -18.136 -16.439 -1.104 1.00 92.81 187 ASN A O 1
ATOM 1497 N N . GLY A 1 188 ? -20.192 -15.612 -1.494 1.00 95.50 188 GLY A N 1
ATOM 1498 C CA . GLY A 1 188 ? -20.003 -14.387 -0.712 1.00 95.50 188 GLY A CA 1
ATOM 1499 C C . GLY A 1 188 ? -19.066 -13.365 -1.358 1.00 95.50 188 GLY A C 1
ATOM 1500 O O . GLY A 1 188 ? -18.547 -12.507 -0.655 1.00 95.50 188 GLY A O 1
ATOM 1501 N N . LEU A 1 189 ? -18.835 -13.440 -2.672 1.00 98.19 189 LEU A N 1
ATOM 1502 C CA . LEU A 1 189 ? -17.997 -12.505 -3.427 1.00 98.19 189 LEU A CA 1
ATOM 1503 C C . LEU A 1 189 ? -18.852 -11.707 -4.416 1.00 98.19 189 LEU A C 1
ATOM 1505 O O . LEU A 1 189 ? -19.374 -12.274 -5.375 1.00 98.19 189 LEU A O 1
ATOM 1509 N N . ILE A 1 190 ? -18.972 -10.395 -4.209 1.00 97.94 190 ILE A N 1
ATOM 1510 C CA . ILE A 1 190 ? -19.805 -9.510 -5.028 1.00 97.94 190 ILE A CA 1
ATOM 1511 C C . ILE A 1 190 ? -18.944 -8.396 -5.620 1.00 97.94 190 ILE A C 1
ATOM 1513 O O . ILE A 1 190 ? -18.334 -7.604 -4.900 1.00 97.94 190 ILE A O 1
ATOM 1517 N N . HIS A 1 191 ? -18.922 -8.326 -6.952 1.00 97.62 191 HIS A N 1
ATOM 1518 C CA . HIS A 1 191 ? -18.335 -7.198 -7.664 1.00 97.62 191 HIS A CA 1
ATOM 1519 C C . HIS A 1 191 ? -19.285 -6.009 -7.595 1.00 97.62 191 HIS A C 1
ATOM 1521 O O . HIS A 1 191 ? -20.371 -6.063 -8.169 1.00 97.62 191 HIS A O 1
ATOM 1527 N N . HIS A 1 192 ? -18.881 -4.952 -6.891 1.00 97.00 192 HIS A N 1
ATOM 1528 C CA . HIS A 1 192 ? -19.729 -3.785 -6.695 1.00 97.00 192 HIS A CA 1
ATOM 1529 C C . HIS A 1 192 ? -18.950 -2.478 -6.592 1.00 97.00 192 HIS A C 1
ATOM 1531 O O . HIS A 1 192 ? -18.016 -2.339 -5.800 1.00 97.00 192 HIS A O 1
ATOM 1537 N N . ASN A 1 193 ? -19.420 -1.474 -7.326 1.00 95.38 193 ASN A N 1
ATOM 1538 C CA . ASN A 1 193 ? -18.960 -0.103 -7.195 1.00 95.38 193 ASN A CA 1
ATOM 1539 C C . ASN A 1 193 ? -19.789 0.621 -6.126 1.00 95.38 193 ASN A C 1
ATOM 1541 O O . ASN A 1 193 ? -20.985 0.836 -6.287 1.00 95.38 193 ASN A O 1
ATOM 1545 N N . MET A 1 194 ? -19.150 1.069 -5.043 1.00 96.31 194 MET A N 1
ATOM 1546 C CA . MET A 1 194 ? -19.847 1.675 -3.897 1.00 96.31 194 MET A CA 1
ATOM 1547 C C . MET A 1 194 ? -20.627 2.957 -4.223 1.00 96.31 194 MET A C 1
ATOM 1549 O O . MET A 1 194 ? -21.471 3.372 -3.429 1.00 96.31 194 MET A O 1
ATOM 1553 N N . PHE A 1 195 ? -20.381 3.596 -5.371 1.00 95.38 195 PHE A N 1
ATOM 1554 C CA . PHE A 1 195 ? -21.198 4.726 -5.823 1.00 95.38 195 PHE A CA 1
ATOM 1555 C C . PHE A 1 195 ? -22.585 4.298 -6.339 1.00 95.38 195 PHE A C 1
ATOM 1557 O O . PHE A 1 195 ? -23.514 5.109 -6.306 1.00 95.38 195 PHE A O 1
ATOM 1564 N N . ASP A 1 196 ? -22.758 3.030 -6.714 1.00 94.62 196 ASP A N 1
ATOM 1565 C CA . ASP A 1 196 ? -24.001 2.471 -7.253 1.00 94.62 196 ASP A CA 1
ATOM 1566 C C . ASP A 1 196 ? -24.864 1.845 -6.137 1.00 94.62 196 ASP A C 1
ATOM 1568 O O . ASP A 1 196 ? -24.300 1.294 -5.189 1.00 94.62 196 ASP A O 1
ATOM 1572 N N . PRO A 1 197 ? -26.207 1.982 -6.148 1.00 92.62 197 PRO A N 1
ATOM 1573 C CA . PRO A 1 197 ? -27.088 1.462 -5.086 1.00 92.62 197 PRO A CA 1
ATOM 1574 C C . PRO A 1 197 ? -27.006 -0.059 -4.869 1.00 92.62 197 PRO A C 1
ATOM 1576 O O . PRO A 1 197 ? -26.851 -0.800 -5.834 1.00 92.62 197 PRO A O 1
ATOM 1579 N N . LEU A 1 198 ? -27.185 -0.524 -3.622 1.00 90.88 198 LEU A N 1
ATOM 1580 C CA . LEU A 1 198 ? -27.248 -1.951 -3.238 1.00 90.88 198 LEU A CA 1
ATOM 1581 C C . LEU A 1 198 ? -28.663 -2.377 -2.809 1.00 90.88 198 LEU A C 1
ATOM 1583 O O . LEU A 1 198 ? -28.869 -3.012 -1.775 1.00 90.88 198 LEU A O 1
ATOM 1587 N N . THR A 1 199 ? -29.670 -2.023 -3.604 1.00 84.12 199 THR A N 1
ATOM 1588 C CA . THR A 1 199 ? -31.089 -2.234 -3.257 1.00 84.12 199 THR A CA 1
ATOM 1589 C C . THR A 1 199 ? -31.472 -3.702 -3.065 1.00 84.12 199 THR A C 1
ATOM 1591 O O . THR A 1 199 ? -32.368 -4.010 -2.288 1.00 84.12 199 THR A O 1
ATOM 1594 N N . GLU A 1 200 ? -30.789 -4.631 -3.734 1.00 91.25 200 GLU A N 1
ATOM 1595 C CA . GLU A 1 200 ? -31.072 -6.070 -3.619 1.00 91.25 200 GLU A CA 1
ATOM 1596 C C . GLU A 1 200 ? -30.637 -6.673 -2.268 1.00 91.25 200 GLU A C 1
ATOM 1598 O O . GLU A 1 200 ? -31.045 -7.782 -1.911 1.00 91.25 200 GLU A O 1
ATOM 1603 N N . PHE A 1 201 ? -29.830 -5.940 -1.496 1.00 92.94 201 PHE A N 1
ATOM 1604 C CA . PHE A 1 201 ? -29.322 -6.341 -0.186 1.00 92.94 201 PHE A CA 1
ATOM 1605 C C . PHE A 1 201 ? -29.864 -5.474 0.959 1.00 92.94 201 PHE A C 1
ATOM 1607 O O . PHE A 1 201 ? -29.289 -5.474 2.049 1.00 92.94 201 PHE A O 1
ATOM 1614 N N . GLU A 1 202 ? -30.965 -4.748 0.730 1.00 92.88 202 GLU A N 1
ATOM 1615 C CA . GLU A 1 202 ? -31.530 -3.843 1.731 1.00 92.88 202 GLU A CA 1
ATOM 1616 C C . GLU A 1 202 ? -31.825 -4.576 3.051 1.00 92.88 202 GLU A C 1
ATOM 1618 O O . GLU A 1 202 ? -32.537 -5.580 3.082 1.00 92.88 202 GLU A O 1
ATOM 1623 N N . ALA A 1 203 ? -31.272 -4.048 4.146 1.00 94.19 203 ALA A N 1
ATOM 1624 C CA . ALA A 1 203 ? -31.470 -4.515 5.514 1.00 94.19 203 ALA A CA 1
ATOM 1625 C C . ALA A 1 203 ? -31.197 -6.018 5.739 1.00 94.19 203 ALA A C 1
ATOM 1627 O O . ALA A 1 203 ? -31.884 -6.659 6.536 1.00 94.19 203 ALA A O 1
ATOM 1628 N N . LYS A 1 204 ? -30.189 -6.583 5.063 1.00 97.00 204 LYS A N 1
ATOM 1629 C CA . LYS A 1 204 ? -29.802 -7.996 5.213 1.00 97.00 204 LYS A CA 1
ATOM 1630 C C . LYS A 1 204 ? -28.726 -8.258 6.261 1.00 97.00 204 LYS A C 1
ATOM 1632 O O . LYS A 1 204 ? -28.646 -9.377 6.744 1.00 97.00 204 LYS A O 1
ATOM 1637 N N . PHE A 1 205 ? -27.935 -7.261 6.647 1.00 98.31 205 PHE A N 1
ATOM 1638 C CA . PHE A 1 205 ? -26.743 -7.470 7.476 1.00 98.31 205 PHE A CA 1
ATOM 1639 C C . PHE A 1 205 ? -26.899 -6.912 8.893 1.00 98.31 205 PHE A C 1
ATOM 1641 O O . PHE A 1 205 ? -27.508 -5.860 9.094 1.00 98.31 205 PHE A O 1
ATOM 1648 N N . ASP A 1 206 ? -26.330 -7.595 9.884 1.00 98.44 206 ASP A N 1
ATOM 1649 C CA . ASP A 1 206 ? -26.286 -7.138 11.281 1.00 98.44 206 ASP A CA 1
ATOM 1650 C C . ASP A 1 206 ? -25.076 -6.230 11.536 1.00 98.44 206 ASP A C 1
ATOM 1652 O O . ASP A 1 206 ? -25.144 -5.280 12.324 1.00 98.44 206 ASP A O 1
ATOM 1656 N N . VAL A 1 207 ? -23.970 -6.501 10.838 1.00 98.81 207 VAL A N 1
ATOM 1657 C CA . VAL A 1 207 ? -22.734 -5.726 10.931 1.00 98.81 207 VAL A CA 1
ATOM 1658 C C . VAL A 1 207 ? -22.082 -5.550 9.562 1.00 98.81 207 VAL A C 1
ATOM 1660 O O . VAL A 1 207 ? -22.012 -6.473 8.750 1.00 98.81 207 VAL A O 1
ATOM 1663 N N . VAL A 1 208 ? -21.589 -4.339 9.315 1.00 98.88 208 VAL A N 1
ATOM 1664 C CA . VAL A 1 208 ? -20.802 -3.977 8.138 1.00 98.88 208 VAL A CA 1
ATOM 1665 C C . VAL A 1 208 ? -19.433 -3.489 8.596 1.00 98.88 208 VAL A C 1
ATOM 1667 O O . VAL A 1 208 ? -19.350 -2.555 9.393 1.00 98.88 208 VAL A O 1
ATOM 1670 N N . VAL A 1 209 ? -18.357 -4.064 8.056 1.00 98.88 209 VAL A N 1
ATOM 1671 C CA . VAL A 1 209 ? -17.005 -3.493 8.155 1.00 98.88 209 VAL A CA 1
ATOM 1672 C C . VAL A 1 209 ? -16.662 -2.811 6.837 1.00 98.88 209 VAL A C 1
ATOM 1674 O O . VAL A 1 209 ? -16.722 -3.433 5.782 1.00 98.88 209 VAL A O 1
ATOM 1677 N N . SER A 1 210 ? -16.308 -1.532 6.888 1.00 98.56 210 SER A N 1
ATOM 1678 C CA . SER A 1 210 ? -15.996 -0.713 5.717 1.00 98.56 210 SER A CA 1
ATOM 1679 C C . SER A 1 210 ? -14.574 -0.173 5.771 1.00 98.56 210 SER A C 1
ATOM 1681 O O . SER A 1 210 ? -14.206 0.519 6.724 1.00 98.56 210 SER A O 1
ATOM 1683 N N . ASP A 1 211 ? -13.820 -0.405 4.699 1.00 98.38 211 ASP A N 1
ATOM 1684 C CA . ASP A 1 211 ? -12.484 0.158 4.498 1.00 98.38 211 ASP A CA 1
ATOM 1685 C C . ASP A 1 211 ? -12.452 1.077 3.264 1.00 98.38 211 ASP A C 1
ATOM 1687 O O . ASP A 1 211 ? -11.977 0.697 2.193 1.00 98.38 211 ASP A O 1
ATOM 1691 N N . PRO A 1 212 ? -13.035 2.287 3.347 1.00 97.75 212 PRO A N 1
ATOM 1692 C CA . PRO A 1 212 ? -13.094 3.183 2.203 1.00 97.75 212 PRO A CA 1
ATOM 1693 C C . PRO A 1 212 ? -11.710 3.757 1.867 1.00 97.75 212 PRO A C 1
ATOM 1695 O O . PRO A 1 212 ? -10.933 4.086 2.771 1.00 97.75 212 PRO A O 1
ATOM 1698 N N . PRO A 1 213 ? -11.436 4.062 0.584 1.00 95.81 213 PRO A N 1
ATOM 1699 C CA . PRO A 1 213 ? -10.379 4.999 0.227 1.00 95.81 213 PRO A CA 1
ATOM 1700 C C . PRO A 1 213 ? -10.504 6.284 1.049 1.00 95.81 213 PRO A C 1
ATOM 1702 O O . PRO A 1 213 ? -11.598 6.835 1.188 1.00 95.81 213 PRO A O 1
ATOM 1705 N N . TRP A 1 214 ? -9.389 6.804 1.573 1.00 94.81 214 TRP A N 1
ATOM 1706 C CA . TRP A 1 214 ? -9.414 7.904 2.544 1.00 94.81 214 TRP A CA 1
ATOM 1707 C C . TRP A 1 214 ? -9.737 9.280 1.935 1.00 94.81 214 TRP A C 1
ATOM 1709 O O . TRP A 1 214 ? -9.029 10.251 2.193 1.00 94.81 214 TRP A O 1
ATOM 1719 N N . TYR A 1 215 ? -10.801 9.419 1.149 1.00 93.88 215 TYR A N 1
ATOM 1720 C CA . TYR A 1 215 ? -11.300 10.681 0.605 1.00 93.88 215 TYR A CA 1
ATOM 1721 C C . TYR A 1 215 ? -12.812 10.770 0.792 1.00 93.88 215 TYR A C 1
ATOM 1723 O O . TYR A 1 215 ? -13.534 9.797 0.597 1.00 93.88 215 TYR A O 1
ATOM 1731 N N . VAL A 1 216 ? -13.293 11.964 1.139 1.00 95.56 216 VAL A N 1
ATOM 1732 C CA . VAL A 1 216 ? -14.691 12.211 1.525 1.00 95.56 216 VAL A CA 1
ATOM 1733 C C . VAL A 1 216 ? -15.730 11.609 0.561 1.00 95.56 216 VAL A C 1
ATOM 1735 O O . VAL A 1 216 ? -16.658 10.978 1.059 1.00 95.56 216 VAL A O 1
ATOM 1738 N N . PRO A 1 217 ? -15.622 11.726 -0.782 1.00 95.88 217 PRO A N 1
ATOM 1739 C CA . PRO A 1 217 ? -16.619 11.129 -1.676 1.00 95.88 217 PRO A CA 1
ATOM 1740 C C . PRO A 1 217 ? -16.781 9.612 -1.499 1.00 95.88 217 PRO A C 1
ATOM 1742 O O . PRO A 1 217 ? -17.905 9.119 -1.539 1.00 95.88 217 PRO A O 1
ATOM 1745 N N . PHE A 1 218 ? -15.687 8.888 -1.239 1.00 97.31 218 PHE A N 1
ATOM 1746 C CA . PHE A 1 218 ? -15.730 7.444 -1.003 1.00 97.31 218 PHE A CA 1
ATOM 1747 C C . PHE A 1 218 ? -16.332 7.120 0.360 1.00 97.31 218 PHE A C 1
ATOM 1749 O O . PHE A 1 218 ? -17.176 6.240 0.441 1.00 97.31 218 PHE A O 1
ATOM 1756 N N . TYR A 1 219 ? -15.998 7.878 1.409 1.00 98.19 219 TYR A N 1
ATOM 1757 C CA . TYR A 1 219 ? -16.678 7.735 2.700 1.00 98.19 219 TYR A CA 1
ATOM 1758 C C . TYR A 1 219 ? -18.188 7.868 2.568 1.00 98.19 219 TYR A C 1
ATOM 1760 O O . TYR A 1 219 ? -18.922 7.034 3.084 1.00 98.19 219 TYR A O 1
ATOM 1768 N N . LYS A 1 220 ? -18.655 8.891 1.847 1.00 97.56 220 LYS A N 1
ATOM 1769 C CA . LYS A 1 220 ? -20.088 9.092 1.626 1.00 97.56 220 LYS A CA 1
ATOM 1770 C C . LYS A 1 220 ? -20.719 7.896 0.915 1.00 97.56 220 LYS A C 1
ATOM 1772 O O . LYS A 1 220 ? -21.776 7.438 1.331 1.00 97.56 220 LYS A O 1
ATOM 1777 N N . ALA A 1 221 ? -20.060 7.378 -0.120 1.00 97.31 221 ALA A N 1
ATOM 1778 C CA . ALA A 1 221 ? -20.517 6.195 -0.837 1.00 97.31 221 ALA A CA 1
ATOM 1779 C C . ALA A 1 221 ? -20.602 4.967 0.081 1.00 97.31 221 ALA A C 1
ATOM 1781 O O . ALA A 1 221 ? -21.680 4.412 0.257 1.00 97.31 221 ALA A O 1
ATOM 1782 N N . PHE A 1 222 ? -19.511 4.613 0.760 1.00 98.44 222 PHE A N 1
ATOM 1783 C CA . PHE A 1 222 ? -19.457 3.454 1.656 1.00 98.44 222 PHE A CA 1
ATOM 1784 C C . PHE A 1 222 ? -20.450 3.560 2.821 1.00 98.44 222 PHE A C 1
ATOM 1786 O O . PHE A 1 222 ? -21.106 2.576 3.152 1.00 98.44 222 PHE A O 1
ATOM 1793 N N . ILE A 1 223 ? -20.617 4.744 3.419 1.00 97.75 223 ILE A N 1
ATOM 1794 C CA . ILE A 1 223 ? -21.611 4.982 4.478 1.00 97.75 223 ILE A CA 1
ATOM 1795 C C . ILE A 1 223 ? -23.029 4.776 3.945 1.00 97.75 223 ILE A C 1
ATOM 1797 O O . ILE A 1 223 ? -23.843 4.136 4.607 1.00 97.75 223 ILE A O 1
ATOM 1801 N N . LEU A 1 224 ? -23.335 5.297 2.754 1.00 95.56 224 LEU A N 1
ATOM 1802 C CA . LEU A 1 224 ? -24.667 5.163 2.173 1.00 95.56 224 LEU A CA 1
ATOM 1803 C C . LEU A 1 224 ? -24.986 3.698 1.843 1.00 95.56 224 LEU A C 1
ATOM 1805 O O . LEU A 1 224 ? -26.063 3.222 2.189 1.00 95.56 224 LEU A O 1
ATOM 1809 N N . ARG A 1 225 ? -24.023 2.960 1.277 1.00 96.62 225 ARG A N 1
ATOM 1810 C CA . ARG A 1 225 ? -24.143 1.512 1.046 1.00 96.62 225 ARG A CA 1
ATOM 1811 C C . ARG A 1 225 ? -24.285 0.733 2.346 1.00 96.62 225 ARG A C 1
ATOM 1813 O O . ARG A 1 225 ? -25.156 -0.117 2.453 1.00 96.62 225 ARG A O 1
ATOM 1820 N N . SER A 1 226 ? -23.512 1.075 3.371 1.00 97.38 226 SER A N 1
ATOM 1821 C CA . SER A 1 226 ? -23.660 0.473 4.701 1.00 97.38 226 SER A CA 1
ATOM 1822 C C . SER A 1 226 ? -25.052 0.726 5.285 1.00 97.38 226 SER A C 1
ATOM 1824 O O . SER A 1 226 ? -25.635 -0.170 5.889 1.00 97.38 226 SER A O 1
ATOM 1826 N N . SER A 1 227 ? -25.612 1.927 5.086 1.00 95.00 227 SER A N 1
ATOM 1827 C CA . SER A 1 227 ? -26.980 2.248 5.510 1.00 95.00 227 SER A CA 1
ATOM 1828 C C . SER A 1 227 ? -28.010 1.390 4.779 1.00 95.00 227 SER A C 1
ATOM 1830 O O . SER A 1 227 ? -28.951 0.924 5.409 1.00 95.00 227 SER A O 1
ATOM 1832 N N . GLU A 1 228 ? -27.835 1.127 3.484 1.00 94.12 228 GLU A N 1
ATOM 1833 C CA . GLU A 1 228 ? -28.716 0.227 2.726 1.00 94.12 228 GLU A CA 1
ATOM 1834 C C . GLU A 1 228 ? -28.624 -1.212 3.240 1.00 94.12 228 GLU A C 1
ATOM 1836 O O . GLU A 1 228 ? -29.649 -1.817 3.537 1.00 94.12 228 GLU A O 1
ATOM 1841 N N . LEU A 1 229 ? -27.408 -1.728 3.425 1.00 96.56 229 LEU A N 1
ATOM 1842 C CA . LEU A 1 229 ? -27.154 -3.115 3.817 1.00 96.56 229 LEU A CA 1
ATOM 1843 C C . LEU A 1 229 ? -27.620 -3.456 5.237 1.00 96.56 229 LEU A C 1
ATOM 1845 O O . L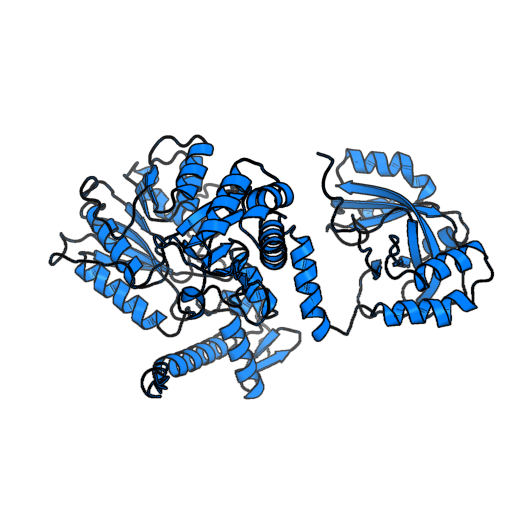EU A 1 229 ? -28.084 -4.570 5.483 1.00 96.56 229 LEU A O 1
ATOM 1849 N N . LEU A 1 230 ? -27.479 -2.528 6.185 1.00 97.25 230 LEU A N 1
ATOM 1850 C CA . LEU A 1 230 ? -27.692 -2.819 7.603 1.00 97.25 230 LEU A CA 1
ATOM 1851 C C . LEU A 1 230 ? -29.171 -2.915 7.984 1.00 97.25 230 LEU A C 1
ATOM 1853 O O . LEU A 1 230 ? -29.988 -2.064 7.625 1.00 97.25 230 LEU A O 1
ATOM 1857 N N . LYS A 1 231 ? -29.508 -3.895 8.821 1.00 95.88 231 LYS A N 1
ATOM 1858 C CA . LYS A 1 231 ? -30.748 -3.916 9.607 1.00 95.88 231 LYS A CA 1
ATOM 1859 C C . LYS A 1 231 ? -30.783 -2.701 10.544 1.00 95.88 231 LYS A C 1
ATOM 1861 O O . LYS A 1 231 ? -29.747 -2.134 10.904 1.00 95.88 231 LYS A O 1
ATOM 1866 N N . ASN A 1 232 ? -31.975 -2.280 10.969 1.00 94.06 232 ASN A N 1
ATOM 1867 C CA . ASN A 1 232 ? -32.076 -1.284 12.042 1.00 94.06 232 ASN A CA 1
ATOM 1868 C C . ASN A 1 232 ? -31.333 -1.792 13.287 1.00 94.06 232 ASN A C 1
ATOM 1870 O O . ASN A 1 232 ? -31.379 -2.980 13.584 1.00 94.06 232 ASN A O 1
ATOM 1874 N N . GLN A 1 233 ? -30.663 -0.890 14.007 1.00 96.31 233 GLN A N 1
ATOM 1875 C CA . GLN A 1 233 ? -29.770 -1.183 15.138 1.00 96.31 233 GLN A CA 1
ATOM 1876 C C . GLN A 1 233 ? -28.461 -1.912 14.792 1.00 96.31 233 GLN A C 1
ATOM 1878 O O . GLN A 1 233 ? -27.616 -2.050 15.683 1.00 96.31 233 GLN A O 1
ATOM 1883 N N . GLY A 1 234 ? -28.253 -2.296 13.527 1.00 97.69 234 GLY A N 1
ATOM 1884 C CA . GLY A 1 234 ? -27.000 -2.871 13.045 1.00 97.69 234 GLY A CA 1
ATOM 1885 C C . GLY A 1 234 ? -25.817 -1.904 13.151 1.00 97.69 234 GLY A C 1
ATOM 1886 O O . GLY A 1 234 ? -25.998 -0.682 13.263 1.00 97.69 234 GLY A O 1
ATOM 1887 N N . LEU A 1 235 ? -24.601 -2.453 13.139 1.00 98.69 235 LEU A N 1
ATOM 1888 C CA . LEU A 1 235 ? -23.369 -1.686 13.340 1.00 98.69 235 LEU A CA 1
ATOM 1889 C C . LEU A 1 235 ? -22.565 -1.504 12.053 1.00 98.69 235 LEU A C 1
ATOM 1891 O O . LEU A 1 235 ? -22.330 -2.447 11.308 1.00 98.69 235 LEU A O 1
ATOM 1895 N N . LEU A 1 236 ? -22.067 -0.289 11.848 1.00 98.81 236 LEU A N 1
ATOM 1896 C CA . LEU A 1 236 ? -21.047 0.031 10.859 1.00 98.81 236 LEU A CA 1
ATOM 1897 C C . LEU A 1 236 ? -19.716 0.272 11.577 1.00 98.81 236 LEU A C 1
ATOM 1899 O O . LEU A 1 236 ? -19.576 1.242 12.319 1.00 98.81 236 LEU A O 1
ATOM 1903 N N . LEU A 1 237 ? -18.736 -0.588 11.323 1.00 98.88 237 LEU A N 1
ATOM 1904 C CA . LEU A 1 237 ? -17.339 -0.425 11.714 1.00 98.88 237 LEU A CA 1
ATOM 1905 C C . LEU A 1 237 ? -16.592 0.154 10.512 1.00 98.88 237 LEU A C 1
ATOM 1907 O O . LEU A 1 237 ? -16.454 -0.522 9.498 1.00 98.88 237 LEU A O 1
ATOM 1911 N N . ILE A 1 238 ? -16.126 1.398 10.589 1.00 98.81 238 ILE A N 1
ATOM 1912 C CA . ILE A 1 238 ? -15.512 2.083 9.443 1.00 98.81 238 ILE A CA 1
ATOM 1913 C C . ILE A 1 238 ? -14.132 2.641 9.782 1.00 98.81 238 ILE A C 1
ATOM 1915 O O . ILE A 1 238 ? -13.947 3.310 10.804 1.00 98.81 238 ILE A O 1
ATOM 1919 N N . SER A 1 239 ? -13.153 2.366 8.918 1.00 98.50 239 SER A N 1
ATOM 1920 C CA . SER A 1 239 ? -11.796 2.888 9.071 1.00 98.50 239 SER A CA 1
ATOM 1921 C C . SER A 1 239 ? -11.737 4.383 8.741 1.00 98.50 239 SER A C 1
ATOM 1923 O O . SER A 1 239 ? -12.337 4.842 7.770 1.00 98.50 239 SER A O 1
ATOM 1925 N N . VAL A 1 240 ? -11.022 5.182 9.539 1.00 98.00 240 VAL A N 1
ATOM 1926 C CA . VAL A 1 240 ? -10.954 6.647 9.379 1.00 98.00 240 VAL A CA 1
ATOM 1927 C C . VAL A 1 240 ? -9.508 7.148 9.472 1.00 98.00 240 VAL A C 1
ATOM 1929 O O . VAL A 1 240 ? -8.793 6.762 10.399 1.00 98.00 240 VAL A O 1
ATOM 1932 N N . PRO A 1 241 ? -9.034 8.038 8.571 1.00 96.06 241 PRO A N 1
ATOM 1933 C CA . PRO A 1 241 ? -7.695 8.609 8.673 1.00 96.06 241 PRO A CA 1
ATOM 1934 C C . PRO A 1 241 ? -7.538 9.404 9.968 1.00 96.06 241 PRO A C 1
ATOM 1936 O O . PRO A 1 241 ? -8.421 10.178 10.350 1.00 96.06 241 PRO A O 1
ATOM 1939 N N . GLN A 1 242 ? -6.380 9.284 10.609 1.00 95.88 242 GLN A N 1
ATOM 1940 C CA . GLN A 1 242 ? -6.054 10.055 11.806 1.00 95.88 242 GLN A CA 1
ATOM 1941 C C . GLN A 1 242 ? -5.939 11.555 11.506 1.00 95.88 242 GLN A C 1
ATOM 1943 O O . GLN A 1 242 ? -5.703 11.980 10.371 1.00 95.88 242 GLN A O 1
ATOM 1948 N N . TRP A 1 243 ? -6.100 12.380 12.534 1.00 94.81 243 TRP A N 1
ATOM 1949 C CA . TRP A 1 243 ? -6.253 13.831 12.407 1.00 94.81 243 TRP A CA 1
ATOM 1950 C C . TRP A 1 243 ? -5.024 14.580 11.852 1.00 94.81 243 TRP A C 1
ATOM 1952 O O . TRP A 1 243 ? -5.189 15.710 11.391 1.00 94.81 243 TRP A O 1
ATOM 1962 N N . LEU A 1 244 ? -3.830 13.967 11.825 1.00 95.81 244 LEU A N 1
ATOM 1963 C CA . LEU A 1 244 ? -2.639 14.516 11.157 1.00 95.81 244 LEU A CA 1
ATOM 1964 C C . LEU A 1 244 ? -2.330 13.853 9.804 1.00 95.81 244 LEU A C 1
ATOM 1966 O O . LEU A 1 244 ? -1.307 14.158 9.210 1.00 95.81 244 LEU A O 1
ATOM 1970 N N . THR A 1 245 ? -3.213 13.013 9.253 1.00 94.38 245 THR A N 1
ATOM 1971 C CA . THR A 1 245 ? -2.962 12.320 7.968 1.00 94.38 245 THR A CA 1
ATOM 1972 C C . THR A 1 245 ? -2.703 13.273 6.798 1.00 94.38 245 THR A C 1
ATOM 1974 O O . THR A 1 245 ? -1.999 12.939 5.846 1.00 94.38 245 THR A O 1
ATOM 1977 N N . ARG A 1 246 ? -3.321 14.457 6.828 1.00 92.75 246 ARG A N 1
ATOM 1978 C CA . ARG A 1 246 ? -3.176 15.518 5.822 1.00 92.75 246 ARG A CA 1
ATOM 1979 C C . ARG A 1 246 ? -3.772 16.828 6.346 1.00 92.75 246 ARG A C 1
ATOM 1981 O O . ARG A 1 246 ? -4.553 16.782 7.299 1.00 92.75 246 ARG A O 1
ATOM 1988 N N . PRO A 1 247 ? -3.542 17.972 5.672 1.00 94.00 247 PRO A N 1
ATOM 1989 C CA . PRO A 1 247 ? -4.071 19.259 6.122 1.00 94.00 247 PRO A CA 1
ATOM 1990 C C . PRO A 1 247 ? -5.582 19.298 6.374 1.00 94.00 247 PRO A C 1
ATOM 1992 O O . PRO A 1 247 ? -6.024 19.860 7.374 1.00 94.00 247 PRO A O 1
ATOM 1995 N N . SER A 1 248 ? -6.373 18.651 5.512 1.00 93.12 248 SER A N 1
ATOM 1996 C CA . SER A 1 248 ? -7.835 18.619 5.620 1.00 93.12 248 SER A CA 1
ATOM 1997 C C . SER A 1 248 ? -8.377 17.564 6.589 1.00 93.12 248 SER A C 1
ATOM 1999 O O . SER A 1 248 ? -9.580 17.549 6.815 1.00 93.12 248 SER A O 1
ATOM 2001 N N . ALA A 1 249 ? -7.545 16.698 7.183 1.00 94.38 249 ALA A N 1
ATOM 2002 C CA . ALA A 1 249 ? -8.012 15.494 7.883 1.00 94.38 249 ALA A CA 1
ATOM 2003 C C . ALA A 1 249 ? -9.021 15.785 9.007 1.00 94.38 249 ALA A C 1
ATOM 2005 O O . ALA A 1 249 ? -10.003 15.063 9.144 1.00 94.38 249 ALA A O 1
ATOM 2006 N N . VAL A 1 250 ? -8.838 16.866 9.771 1.00 94.00 250 VAL A N 1
ATOM 2007 C CA . VAL A 1 250 ? -9.802 17.287 10.806 1.00 94.00 250 VAL A CA 1
ATOM 2008 C C . VAL A 1 250 ? -11.165 17.639 10.197 1.00 94.00 250 VAL A C 1
ATOM 2010 O O . VAL A 1 250 ? -12.194 17.184 10.691 1.00 94.00 250 VAL A O 1
ATOM 2013 N N . LYS A 1 251 ? -11.182 18.405 9.098 1.00 95.69 251 LYS A N 1
ATOM 2014 C CA . LYS A 1 251 ? -12.416 18.781 8.387 1.00 95.69 251 LYS A CA 1
ATOM 2015 C C . LYS A 1 251 ? -13.083 17.564 7.755 1.00 95.69 251 LYS A C 1
ATOM 2017 O O . LYS A 1 251 ? -14.286 17.387 7.911 1.00 95.69 251 LYS A O 1
ATOM 2022 N N . ASP A 1 252 ? -12.290 16.698 7.131 1.00 95.81 252 ASP A N 1
ATOM 2023 C CA . ASP A 1 252 ? -12.774 15.475 6.496 1.00 95.81 252 ASP A CA 1
ATOM 2024 C C . ASP A 1 252 ? -13.453 14.555 7.523 1.00 95.81 252 ASP A C 1
ATOM 2026 O O . ASP A 1 252 ? -14.534 14.041 7.262 1.00 95.81 252 ASP A O 1
ATOM 2030 N N . ARG A 1 253 ? -12.878 14.401 8.725 1.00 97.31 253 ARG A N 1
ATOM 2031 C CA . ARG A 1 253 ? -13.476 13.615 9.822 1.00 97.31 253 ARG A CA 1
ATOM 2032 C C . ARG A 1 253 ? -14.814 14.177 10.292 1.00 97.31 253 ARG A C 1
ATOM 2034 O O . ARG A 1 253 ? -15.748 13.410 10.505 1.00 97.31 253 ARG A O 1
ATOM 2041 N N . MET A 1 254 ? -14.922 15.499 10.436 1.00 97.00 254 MET A N 1
ATOM 2042 C CA . MET A 1 254 ? -16.196 16.137 10.787 1.00 97.00 254 MET A CA 1
ATOM 2043 C C . MET A 1 254 ? -17.252 15.915 9.700 1.00 97.00 254 MET A C 1
ATOM 2045 O O . MET A 1 254 ? -18.411 15.660 10.015 1.00 97.00 254 MET A O 1
ATOM 2049 N N . GLU A 1 255 ? -16.859 15.973 8.426 1.00 97.44 255 GLU A N 1
ATOM 2050 C CA . GLU A 1 255 ? -17.762 15.711 7.305 1.00 97.44 255 GLU A CA 1
ATOM 2051 C C . GLU A 1 255 ? -18.214 14.245 7.247 1.00 97.44 255 GLU A C 1
ATOM 2053 O O . GLU A 1 255 ? -19.386 13.991 6.981 1.00 97.44 255 GLU A O 1
ATOM 2058 N N . ILE A 1 256 ? -17.324 13.296 7.555 1.00 97.81 256 ILE A N 1
ATOM 2059 C CA . ILE A 1 256 ? -17.648 11.865 7.678 1.00 97.81 256 ILE A CA 1
ATOM 2060 C C . ILE A 1 256 ? -18.717 11.647 8.753 1.00 97.81 256 ILE A C 1
ATOM 2062 O O . ILE A 1 256 ? -19.735 11.019 8.472 1.00 97.81 256 ILE A O 1
ATOM 2066 N N . ILE A 1 257 ? -18.518 12.198 9.957 1.00 97.69 257 ILE A N 1
ATOM 2067 C CA . ILE A 1 257 ? -19.475 12.064 11.068 1.00 97.69 257 ILE A CA 1
ATOM 2068 C C . ILE A 1 257 ? -20.816 12.693 10.691 1.00 97.69 257 ILE A C 1
ATOM 2070 O O . ILE A 1 257 ? -21.849 12.045 10.815 1.00 97.69 257 ILE A O 1
ATOM 2074 N N . LYS A 1 258 ? -20.800 13.929 10.174 1.00 96.38 258 LYS A N 1
ATOM 2075 C CA . LYS A 1 258 ? -22.021 14.629 9.760 1.00 96.38 258 LYS A CA 1
ATOM 2076 C C . LYS A 1 258 ? -22.799 13.832 8.712 1.00 96.38 258 LYS A C 1
ATOM 2078 O O . LYS A 1 258 ? -24.002 13.651 8.856 1.00 96.38 258 LYS A O 1
ATOM 2083 N N . PHE A 1 259 ? -22.116 13.340 7.679 1.00 96.31 259 PHE A N 1
ATOM 2084 C CA . PHE A 1 259 ? -22.769 12.573 6.625 1.00 96.31 259 PHE A CA 1
ATOM 2085 C C . PHE A 1 259 ? -23.312 11.233 7.138 1.00 96.31 259 PHE A C 1
ATOM 2087 O O . PHE A 1 259 ? -24.396 10.831 6.728 1.00 96.31 259 PHE A O 1
ATOM 2094 N N . ALA A 1 260 ? -22.609 10.558 8.054 1.00 96.25 260 ALA A N 1
ATOM 2095 C CA . ALA A 1 260 ? -23.131 9.362 8.717 1.00 96.25 260 ALA A CA 1
ATOM 2096 C C . ALA A 1 260 ? -24.429 9.662 9.482 1.00 96.25 260 ALA A C 1
ATOM 2098 O O . ALA A 1 260 ? -25.409 8.935 9.326 1.00 96.25 260 ALA A O 1
ATOM 2099 N N . THR A 1 261 ? -24.477 10.774 10.221 1.00 94.88 261 THR A N 1
ATOM 2100 C CA . THR A 1 261 ? -25.699 11.230 10.898 1.00 94.88 261 THR A CA 1
ATOM 2101 C C . THR A 1 261 ? -26.843 11.487 9.921 1.00 94.88 261 THR A C 1
ATOM 2103 O O . THR A 1 261 ? -27.949 10.986 10.130 1.00 94.88 261 THR A O 1
ATOM 2106 N N . ASP A 1 262 ? -26.583 12.184 8.814 1.00 93.25 262 ASP A N 1
ATOM 2107 C CA . ASP A 1 262 ? -27.585 12.413 7.764 1.00 93.25 262 ASP A CA 1
ATOM 2108 C C . ASP A 1 262 ? -28.064 11.081 7.135 1.00 93.25 262 ASP A C 1
ATOM 2110 O O . ASP A 1 262 ? -29.246 10.905 6.815 1.00 93.25 262 ASP A O 1
ATOM 2114 N N . ALA A 1 263 ? -27.166 10.095 7.026 1.00 93.38 263 ALA A N 1
ATOM 2115 C CA . ALA A 1 263 ? -27.441 8.750 6.518 1.00 93.38 263 ALA A CA 1
ATOM 2116 C C . ALA A 1 263 ? -28.140 7.811 7.525 1.00 93.38 263 ALA A C 1
ATOM 2118 O O . ALA A 1 263 ? -28.398 6.653 7.187 1.00 93.38 263 ALA A O 1
ATOM 2119 N N . GLY A 1 264 ? -28.502 8.297 8.719 1.00 94.06 264 GLY A N 1
ATOM 2120 C CA . GLY A 1 264 ? -29.273 7.542 9.714 1.00 94.06 264 GLY A CA 1
ATOM 2121 C C . GLY A 1 264 ? -28.433 6.786 10.747 1.00 94.06 264 GLY A C 1
ATOM 2122 O O . GLY A 1 264 ? -28.915 5.802 11.315 1.00 94.06 264 GLY A O 1
ATOM 2123 N N . PHE A 1 265 ? -27.201 7.233 10.996 1.00 96.69 265 PHE A N 1
ATOM 2124 C CA . PHE A 1 265 ? -26.296 6.636 11.975 1.00 96.69 265 PHE A CA 1
ATOM 2125 C C . PHE A 1 265 ? -25.999 7.538 13.175 1.00 96.69 265 PHE A C 1
ATOM 2127 O O . PHE A 1 265 ? -25.755 8.731 13.019 1.00 96.69 265 PHE A O 1
ATOM 2134 N N . ASP A 1 266 ? -25.860 6.925 14.347 1.00 96.56 266 ASP A N 1
ATOM 2135 C CA . ASP A 1 266 ? -25.263 7.553 15.527 1.00 96.56 266 ASP A CA 1
ATOM 2136 C C . ASP A 1 266 ? -23.861 6.997 15.774 1.00 96.56 266 ASP A C 1
ATOM 2138 O O . ASP A 1 266 ? -23.649 5.785 15.732 1.00 96.56 266 ASP A O 1
ATOM 2142 N N . LEU A 1 267 ? -22.890 7.873 16.045 1.00 97.81 267 LEU A N 1
ATOM 2143 C CA . LEU A 1 267 ? -21.544 7.460 16.445 1.00 97.81 267 LEU A CA 1
ATOM 2144 C C . LEU A 1 267 ? -21.585 6.946 17.889 1.00 97.81 267 LEU A C 1
ATOM 2146 O O . LEU A 1 267 ? -21.912 7.705 18.799 1.00 97.81 267 LEU A O 1
ATOM 2150 N N . VAL A 1 268 ? -21.225 5.680 18.099 1.00 97.88 268 VAL A N 1
ATOM 2151 C CA . VAL A 1 268 ? -21.243 5.038 19.425 1.00 97.88 268 VAL A CA 1
ATOM 2152 C C . VAL A 1 268 ? -19.847 4.757 19.979 1.00 97.88 268 VAL A C 1
ATOM 2154 O O . VAL A 1 268 ? -19.682 4.691 21.193 1.00 97.88 268 VAL A O 1
ATOM 2157 N N . GLU A 1 269 ? -18.828 4.642 19.122 1.00 98.12 269 GLU A N 1
ATOM 2158 C CA . GLU A 1 269 ? -17.432 4.470 19.545 1.00 98.12 269 GLU A CA 1
ATOM 2159 C C . GLU A 1 269 ? -16.470 5.168 18.575 1.00 98.12 269 GLU A C 1
ATOM 2161 O O . GLU A 1 269 ? -16.680 5.190 17.362 1.00 98.12 269 GLU A O 1
ATOM 2166 N N . SER A 1 270 ? -15.369 5.692 19.115 1.00 97.12 270 SER A N 1
ATOM 2167 C CA . SER A 1 270 ? -14.200 6.134 18.353 1.00 97.12 270 SER A CA 1
ATOM 2168 C C . SER A 1 270 ? -12.942 5.544 18.988 1.00 97.12 270 SER A C 1
ATOM 2170 O O . SER A 1 270 ? -12.505 6.022 20.036 1.00 97.12 270 SER A O 1
ATOM 2172 N N . ALA A 1 271 ? -12.336 4.551 18.337 1.00 97.25 271 ALA A N 1
ATOM 2173 C CA . ALA A 1 271 ? -11.110 3.891 18.778 1.00 97.25 271 ALA A CA 1
ATOM 2174 C C . ALA A 1 271 ? -9.887 4.434 18.009 1.00 97.25 271 ALA A C 1
ATOM 2176 O O . ALA A 1 271 ? -9.682 4.085 16.839 1.00 97.25 271 ALA A O 1
ATOM 2177 N N . PRO A 1 272 ? -9.068 5.312 18.620 1.00 95.50 272 PRO A N 1
ATOM 2178 C CA . PRO A 1 272 ? -7.948 5.940 17.931 1.00 95.50 272 PRO A CA 1
ATOM 2179 C C . PRO A 1 272 ? -6.761 4.987 17.732 1.00 95.50 272 PRO A C 1
ATOM 2181 O O . PRO A 1 272 ? -6.363 4.278 18.652 1.00 95.50 272 PRO A O 1
ATOM 2184 N N . GLY A 1 273 ? -6.153 5.016 16.542 1.00 94.31 273 GLY A N 1
ATOM 2185 C CA . GLY A 1 273 ? -4.886 4.341 16.223 1.00 94.31 273 GLY A CA 1
ATOM 2186 C C . GLY A 1 273 ? -4.921 2.815 16.286 1.00 94.31 273 GLY A C 1
ATOM 2187 O O . GLY A 1 273 ? -3.869 2.181 16.376 1.00 94.31 273 GLY A O 1
ATOM 2188 N N . ILE A 1 274 ? -6.115 2.220 16.271 1.00 95.44 274 ILE A N 1
ATOM 2189 C CA . ILE A 1 274 ? -6.282 0.772 16.395 1.00 95.44 274 ILE A CA 1
ATOM 2190 C C . ILE A 1 274 ? -5.984 0.043 15.074 1.00 95.44 274 ILE A C 1
ATOM 2192 O O . ILE A 1 274 ? -5.541 -1.108 15.068 1.00 95.44 274 ILE A O 1
ATOM 2196 N N . LEU A 1 275 ? -6.157 0.732 13.940 1.00 97.38 275 LEU A N 1
ATOM 2197 C CA . LEU A 1 275 ? -5.907 0.186 12.612 1.00 97.38 275 LEU A CA 1
ATOM 2198 C C . LEU A 1 275 ? -4.514 0.570 12.114 1.00 97.38 275 LEU A C 1
ATOM 2200 O O . LEU A 1 275 ? -4.025 1.680 12.312 1.00 97.38 275 LEU A O 1
ATOM 2204 N N . SER A 1 276 ? -3.882 -0.357 11.414 1.00 95.56 276 SER A N 1
ATOM 2205 C CA . SER A 1 276 ? -2.562 -0.231 10.824 1.00 95.56 276 SER A CA 1
ATOM 2206 C C . SER A 1 276 ? -2.541 -0.954 9.488 1.00 95.56 276 SER A C 1
ATOM 2208 O O . SER A 1 276 ? -3.118 -2.035 9.331 1.00 95.56 276 SER A O 1
ATOM 2210 N N . TYR A 1 277 ? -1.850 -0.350 8.532 1.00 95.75 277 TYR A N 1
ATOM 2211 C CA . TYR A 1 277 ? -1.808 -0.818 7.156 1.00 95.75 277 TYR A CA 1
ATOM 2212 C C . TYR A 1 277 ? -0.382 -1.171 6.781 1.00 95.75 277 TYR A C 1
ATOM 2214 O O . TYR A 1 277 ? 0.587 -0.578 7.264 1.00 95.75 277 TYR A O 1
ATOM 2222 N N . GLN A 1 278 ? -0.264 -2.159 5.909 1.00 93.12 278 GLN A N 1
ATOM 2223 C CA . GLN A 1 278 ? 0.990 -2.465 5.258 1.00 93.12 278 GLN A CA 1
ATOM 2224 C C . GLN A 1 278 ? 1.374 -1.291 4.362 1.00 93.12 278 GLN A C 1
ATOM 2226 O O . GLN A 1 278 ? 0.521 -0.741 3.666 1.00 93.12 278 GLN A O 1
ATOM 2231 N N . THR A 1 279 ? 2.648 -0.903 4.378 1.00 90.62 279 THR A N 1
ATOM 2232 C CA . THR A 1 279 ? 3.166 0.063 3.404 1.00 90.62 279 THR A CA 1
ATOM 2233 C C . THR A 1 279 ? 3.414 -0.698 2.097 1.00 90.62 279 THR A C 1
ATOM 2235 O O . THR A 1 279 ? 4.339 -1.513 2.059 1.00 90.62 279 THR A O 1
ATOM 2238 N N . PRO A 1 280 ? 2.610 -0.498 1.038 1.00 89.38 280 PRO A N 1
ATOM 2239 C CA . PRO A 1 280 ? 2.755 -1.231 -0.218 1.00 89.38 280 PRO A CA 1
ATOM 2240 C C . PRO A 1 280 ? 4.058 -0.856 -0.927 1.00 89.38 280 PRO A C 1
ATOM 2242 O O . PRO A 1 280 ? 4.608 0.223 -0.682 1.00 89.38 280 PRO A O 1
ATOM 2245 N N . LYS A 1 281 ? 4.540 -1.730 -1.824 1.00 84.44 281 LYS A N 1
ATOM 2246 C CA . LYS A 1 281 ? 5.822 -1.559 -2.528 1.00 84.44 281 LYS A CA 1
ATOM 2247 C C . LYS A 1 281 ? 5.921 -0.161 -3.136 1.00 84.44 281 LYS A C 1
ATOM 2249 O O . LYS A 1 281 ? 6.788 0.590 -2.711 1.00 84.44 281 LYS A O 1
ATOM 2254 N N . PHE A 1 282 ? 4.958 0.270 -3.955 1.00 86.44 282 PHE A N 1
ATOM 2255 C CA . PHE A 1 282 ? 4.927 1.623 -4.533 1.00 86.44 282 PHE A CA 1
ATOM 2256 C C . PHE A 1 282 ? 5.159 2.787 -3.547 1.00 86.44 282 PHE A C 1
ATOM 2258 O O . PHE A 1 282 ? 5.761 3.796 -3.914 1.00 86.44 282 PHE A O 1
ATOM 2265 N N . GLU A 1 283 ? 4.686 2.681 -2.302 1.00 89.19 283 GLU A N 1
ATOM 2266 C CA . GLU A 1 283 ? 4.830 3.733 -1.288 1.00 89.19 283 GLU A CA 1
ATOM 2267 C C . GLU A 1 283 ? 6.180 3.619 -0.577 1.00 89.19 283 GLU A C 1
ATOM 2269 O O . GLU A 1 283 ? 6.812 4.632 -0.277 1.00 89.19 283 GLU A O 1
ATOM 2274 N N . GLN A 1 284 ? 6.680 2.394 -0.377 1.00 85.81 284 GLN A N 1
ATOM 2275 C CA . GLN A 1 284 ? 8.054 2.176 0.078 1.00 85.81 284 GLN A CA 1
ATOM 2276 C C . GLN A 1 284 ? 9.063 2.775 -0.907 1.00 85.81 284 GLN A C 1
ATOM 2278 O O . GLN A 1 284 ? 10.047 3.372 -0.475 1.00 85.81 284 GLN A O 1
ATOM 2283 N N . ILE A 1 285 ? 8.798 2.659 -2.212 1.00 78.25 285 ILE A N 1
ATOM 2284 C CA . ILE A 1 285 ? 9.607 3.249 -3.283 1.00 78.25 285 ILE A CA 1
ATOM 2285 C C . ILE A 1 285 ? 9.644 4.772 -3.148 1.00 78.25 285 ILE A C 1
ATOM 2287 O O . ILE A 1 285 ? 10.728 5.355 -3.095 1.00 78.25 285 ILE A O 1
ATOM 2291 N N . ASP A 1 286 ? 8.474 5.410 -3.050 1.00 81.38 286 ASP A N 1
ATOM 2292 C CA . ASP A 1 286 ? 8.355 6.864 -2.887 1.00 81.38 286 ASP A CA 1
ATOM 2293 C C . ASP A 1 286 ? 9.132 7.358 -1.653 1.00 81.38 286 ASP A C 1
ATOM 2295 O O . ASP A 1 286 ? 9.983 8.246 -1.745 1.00 81.38 286 ASP A O 1
ATOM 2299 N N . LEU A 1 287 ? 8.928 6.715 -0.501 1.00 82.75 287 LEU A N 1
ATOM 2300 C CA . LEU A 1 287 ? 9.632 7.055 0.737 1.00 82.75 287 LEU A CA 1
ATOM 2301 C C . LEU A 1 287 ? 11.147 6.823 0.631 1.00 82.75 287 LEU A C 1
ATOM 2303 O O . LEU A 1 287 ? 11.933 7.674 1.058 1.00 82.75 287 LEU A O 1
ATOM 2307 N N . ALA A 1 288 ? 11.580 5.720 0.017 1.00 79.75 288 ALA A N 1
ATOM 2308 C CA . ALA A 1 288 ? 12.994 5.413 -0.174 1.00 79.75 288 ALA A CA 1
ATOM 2309 C C . ALA A 1 288 ? 13.692 6.440 -1.078 1.00 79.75 288 ALA A C 1
ATOM 2311 O O . ALA A 1 288 ? 14.823 6.832 -0.789 1.00 79.75 288 ALA A O 1
ATOM 2312 N N . MET A 1 289 ? 13.019 6.947 -2.119 1.00 73.75 289 MET A N 1
ATOM 2313 C CA . MET A 1 289 ? 13.548 8.030 -2.963 1.00 73.75 289 MET A CA 1
ATOM 2314 C C . MET A 1 289 ? 13.769 9.336 -2.195 1.00 73.75 289 MET A C 1
ATOM 2316 O O . MET A 1 289 ? 14.605 10.151 -2.588 1.00 73.75 289 MET A O 1
ATOM 2320 N N . GLN A 1 290 ? 13.063 9.514 -1.080 1.00 78.00 290 GLN A N 1
ATOM 2321 C CA . GLN A 1 290 ? 13.225 10.636 -0.157 1.00 78.00 290 GLN A CA 1
ATOM 2322 C C . GLN A 1 290 ? 14.226 10.332 0.978 1.00 78.00 290 GLN A C 1
ATOM 2324 O O . GLN A 1 290 ? 14.453 11.174 1.849 1.00 78.00 290 GLN A O 1
ATOM 2329 N N . GLY A 1 291 ? 14.851 9.147 0.970 1.00 78.44 291 GLY A N 1
ATOM 2330 C CA . GLY A 1 291 ? 15.778 8.680 2.004 1.00 78.44 291 GLY A CA 1
ATOM 2331 C C . GLY A 1 291 ? 15.089 8.245 3.301 1.00 78.44 291 GLY A C 1
ATOM 2332 O O . GLY A 1 291 ? 15.714 8.265 4.362 1.00 78.44 291 GLY A O 1
ATOM 2333 N N . ILE A 1 292 ? 13.801 7.899 3.240 1.00 83.25 292 ILE A N 1
ATOM 2334 C CA . ILE A 1 292 ? 12.980 7.540 4.396 1.00 83.25 292 ILE A CA 1
ATOM 2335 C C . ILE A 1 292 ? 12.733 6.030 4.423 1.00 83.25 292 ILE A C 1
ATOM 2337 O O . ILE A 1 292 ? 12.224 5.444 3.473 1.00 83.25 292 ILE A O 1
ATOM 2341 N N . HIS A 1 293 ? 13.025 5.410 5.568 1.00 82.06 293 HIS A N 1
ATOM 2342 C CA . HIS A 1 293 ? 12.735 4.003 5.837 1.00 82.06 293 HIS A CA 1
ATOM 2343 C C . HIS A 1 293 ? 12.064 3.874 7.206 1.00 82.06 293 HIS A C 1
ATOM 2345 O O . HIS A 1 293 ? 12.678 4.177 8.229 1.00 82.06 293 HIS A O 1
ATOM 2351 N N . CYS A 1 294 ? 10.793 3.465 7.229 1.00 78.50 294 CYS A N 1
ATOM 2352 C CA . CYS A 1 294 ? 9.996 3.398 8.462 1.00 78.50 294 CYS A CA 1
ATOM 2353 C C . CYS A 1 294 ? 9.053 2.183 8.556 1.00 78.50 294 CYS A C 1
ATOM 2355 O O . CYS A 1 294 ? 8.289 2.089 9.512 1.00 78.50 294 CYS A O 1
ATOM 2357 N N . GLY A 1 295 ? 9.140 1.227 7.622 1.00 85.44 295 GLY A N 1
ATOM 2358 C CA . GLY A 1 295 ? 8.281 0.039 7.607 1.00 85.44 295 GLY A CA 1
ATOM 2359 C C . GLY A 1 295 ? 6.799 0.389 7.432 1.00 85.44 295 GLY A C 1
ATOM 2360 O O . GLY A 1 295 ? 6.460 1.313 6.689 1.00 85.44 295 GLY A O 1
ATOM 2361 N N . ASN A 1 296 ? 5.924 -0.353 8.117 1.00 89.44 296 ASN A N 1
ATOM 2362 C CA . ASN A 1 296 ? 4.485 -0.083 8.173 1.00 89.44 296 ASN A CA 1
ATOM 2363 C C . ASN A 1 296 ? 4.226 1.138 9.053 1.00 89.44 296 ASN A C 1
ATOM 2365 O O . ASN A 1 296 ? 4.316 1.053 10.277 1.00 89.44 296 ASN A O 1
ATOM 2369 N N . TRP A 1 297 ? 3.935 2.271 8.423 1.00 90.94 297 TRP A N 1
ATOM 2370 C CA . TRP A 1 297 ? 3.797 3.548 9.123 1.00 90.94 297 TRP A CA 1
ATOM 2371 C C . TRP A 1 297 ? 2.350 4.037 9.194 1.00 90.94 297 TRP A C 1
ATOM 2373 O O . TRP A 1 297 ? 1.991 4.800 10.089 1.00 90.94 297 TRP A O 1
ATOM 2383 N N . ARG A 1 298 ? 1.513 3.607 8.246 1.00 92.44 298 ARG A N 1
ATOM 2384 C CA . ARG A 1 298 ? 0.148 4.099 8.099 1.00 92.44 298 ARG A CA 1
ATOM 2385 C C . ARG A 1 298 ? -0.740 3.545 9.210 1.00 92.44 298 ARG A C 1
ATOM 2387 O O . ARG A 1 298 ? -0.882 2.331 9.359 1.00 92.44 298 ARG A O 1
ATOM 2394 N N . GLN A 1 299 ? -1.367 4.454 9.948 1.00 94.06 299 GLN A N 1
ATOM 2395 C CA . GLN A 1 299 ? -2.321 4.155 11.014 1.00 94.06 299 GLN A CA 1
ATOM 2396 C C . GLN A 1 299 ? -3.662 4.835 10.751 1.00 94.06 299 GLN A C 1
ATOM 2398 O O . GLN A 1 299 ? -3.717 5.911 10.154 1.00 94.06 299 GLN A O 1
ATOM 2403 N N . GLY A 1 300 ? -4.734 4.196 11.206 1.00 96.31 300 GLY A N 1
ATOM 2404 C CA . GLY A 1 300 ? -6.103 4.684 11.127 1.00 96.31 300 GLY A CA 1
ATOM 2405 C C . GLY A 1 300 ? -6.834 4.502 12.453 1.00 96.31 300 GLY A C 1
ATOM 2406 O O . GLY A 1 300 ? -6.469 3.673 13.287 1.0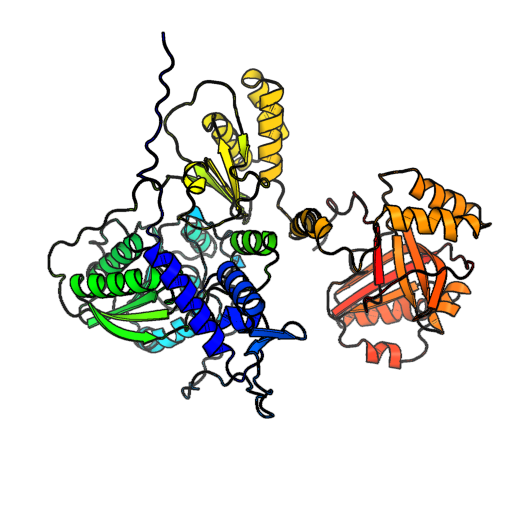0 96.31 300 GLY A O 1
ATOM 2407 N N . ASP A 1 301 ? -7.885 5.287 12.627 1.00 97.81 301 ASP A N 1
ATOM 2408 C CA . ASP A 1 301 ? -8.851 5.107 13.701 1.00 97.81 301 ASP A CA 1
ATOM 2409 C C . ASP A 1 301 ? -9.989 4.203 13.214 1.00 97.81 301 ASP A C 1
ATOM 2411 O O . ASP A 1 301 ? -10.199 4.049 12.008 1.00 97.81 301 ASP A O 1
ATOM 2415 N N . LEU A 1 302 ? -10.747 3.641 14.150 1.00 98.56 302 LEU A N 1
ATOM 2416 C CA . LEU A 1 302 ? -11.992 2.938 13.867 1.00 98.56 302 LEU A CA 1
ATOM 2417 C C . LEU A 1 302 ? -13.154 3.721 14.473 1.00 98.56 302 LEU A C 1
ATOM 2419 O O . LEU A 1 302 ? -13.173 3.973 15.680 1.00 98.56 302 LEU A O 1
ATOM 2423 N N . PHE A 1 303 ? -14.120 4.105 13.645 1.00 98.69 303 PHE A N 1
ATOM 2424 C CA . PHE A 1 303 ? -15.401 4.619 14.119 1.00 98.69 303 PHE A CA 1
ATOM 2425 C C . PHE A 1 303 ? -16.435 3.504 14.079 1.00 98.69 303 PHE A C 1
ATOM 2427 O O . PHE A 1 303 ? -16.513 2.762 13.099 1.00 98.69 303 PHE A O 1
ATOM 2434 N N . VAL A 1 304 ? -17.235 3.406 15.138 1.00 98.75 304 VAL A N 1
ATOM 2435 C CA . VAL A 1 304 ? -18.367 2.483 15.206 1.00 98.75 304 VAL A CA 1
ATOM 2436 C C . VAL A 1 304 ? -19.641 3.300 15.252 1.00 98.75 304 VAL A C 1
ATOM 2438 O O . VAL A 1 304 ? -19.853 4.107 16.158 1.00 98.75 304 VAL A O 1
ATOM 2441 N N . PHE A 1 305 ? -20.487 3.080 14.258 1.00 98.62 305 PHE A N 1
ATOM 2442 C CA . PHE A 1 305 ? -21.775 3.724 14.103 1.00 98.62 305 PHE A CA 1
ATOM 2443 C C . PHE A 1 305 ? -22.899 2.709 14.303 1.00 98.62 305 PHE A C 1
ATOM 2445 O O . PHE A 1 305 ? -22.793 1.568 13.862 1.00 98.62 305 PHE A O 1
ATOM 2452 N N . ARG A 1 306 ? -23.999 3.130 14.923 1.00 98.19 306 ARG A N 1
ATOM 2453 C CA . ARG A 1 306 ? -25.230 2.347 15.059 1.00 98.19 306 ARG A CA 1
ATOM 2454 C C . ARG A 1 306 ? -26.305 2.912 14.145 1.00 98.19 306 ARG A C 1
ATOM 2456 O O . ARG A 1 306 ? -26.560 4.114 14.175 1.00 98.19 306 ARG A O 1
ATOM 2463 N N . LYS A 1 307 ? -26.953 2.061 13.348 1.00 96.56 307 LYS A N 1
ATOM 2464 C CA . LYS A 1 307 ? -28.076 2.476 12.499 1.00 96.56 307 LYS A CA 1
ATOM 2465 C C . LYS A 1 307 ? -29.317 2.718 13.358 1.00 96.56 307 LYS A C 1
ATOM 2467 O O . LYS A 1 307 ? -29.816 1.787 13.984 1.00 96.56 307 LYS A O 1
ATOM 2472 N N . ILE A 1 308 ? -29.834 3.944 13.374 1.00 91.62 308 ILE A N 1
ATOM 2473 C CA . ILE A 1 308 ? -30.956 4.335 14.247 1.00 91.62 308 ILE A CA 1
ATOM 2474 C C . ILE A 1 308 ? -32.267 4.632 13.505 1.00 91.62 308 ILE A C 1
ATOM 2476 O O . ILE A 1 308 ? -33.314 4.582 14.139 1.00 91.62 308 ILE A O 1
ATOM 2480 N N . ASN A 1 309 ? -32.255 4.916 12.194 1.00 78.50 309 ASN A N 1
ATOM 2481 C CA . ASN A 1 309 ? -33.462 5.223 11.402 1.00 78.50 309 ASN A CA 1
ATOM 2482 C C . ASN A 1 309 ? -33.262 5.001 9.886 1.00 78.50 309 ASN A C 1
ATOM 2484 O O . ASN A 1 309 ? -32.130 4.897 9.413 1.00 78.50 309 ASN A O 1
ATOM 2488 N N . LYS A 1 310 ? -34.362 4.999 9.105 1.00 63.09 310 LYS A N 1
ATOM 2489 C CA . LYS A 1 310 ? -34.313 5.172 7.636 1.00 63.09 310 LYS A CA 1
ATOM 2490 C C . LYS A 1 310 ? -33.860 6.606 7.314 1.00 63.09 310 LYS A C 1
ATOM 2492 O O . LYS A 1 310 ? -34.383 7.557 7.890 1.00 63.09 310 LYS A O 1
ATOM 2497 N N . SER A 1 311 ? -32.860 6.724 6.438 1.00 58.00 311 SER A N 1
ATOM 2498 C CA . SER A 1 311 ? -32.157 7.957 6.043 1.00 58.00 311 SER A CA 1
ATOM 2499 C C . SER A 1 311 ? -33.064 9.193 5.918 1.00 58.00 311 SER A C 1
ATOM 2501 O O . SER A 1 311 ? -34.152 9.138 5.338 1.00 58.00 311 SER A O 1
ATOM 2503 N N . ARG A 1 312 ? -32.604 10.333 6.457 1.00 54.34 312 ARG A N 1
ATOM 2504 C CA . ARG A 1 312 ? -33.273 11.629 6.293 1.00 54.34 312 ARG A CA 1
ATOM 2505 C C . ARG A 1 312 ? -32.956 12.153 4.881 1.00 54.34 312 ARG A C 1
ATOM 2507 O O . ARG A 1 312 ? -31.868 12.659 4.644 1.00 54.34 312 ARG A O 1
ATOM 2514 N N . ALA A 1 313 ? -33.937 12.057 3.978 1.00 54.59 313 ALA A N 1
ATOM 2515 C CA . ALA A 1 313 ? -33.900 12.468 2.562 1.00 54.59 313 ALA A CA 1
ATOM 2516 C C . ALA A 1 313 ? -33.077 11.569 1.612 1.00 54.59 313 ALA A C 1
ATOM 2518 O O . ALA A 1 313 ? -32.209 10.809 2.024 1.00 54.59 313 ALA A O 1
ATOM 2519 N N . SER A 1 314 ? -33.371 11.648 0.306 1.00 71.62 314 SER A N 1
ATOM 2520 C CA . SER A 1 314 ? -32.683 10.895 -0.752 1.00 71.62 314 SER A CA 1
ATOM 2521 C C . SER A 1 314 ? -31.244 11.395 -0.930 1.00 71.62 314 SER A C 1
ATOM 2523 O O . SER A 1 314 ? -30.960 12.213 -1.813 1.00 71.62 314 SER A O 1
ATOM 2525 N N . LEU A 1 315 ? -30.338 10.953 -0.061 1.00 84.94 315 LEU A N 1
ATOM 2526 C CA . LEU A 1 315 ? -28.918 11.249 -0.184 1.00 84.94 315 LEU A CA 1
ATOM 2527 C C . LEU A 1 315 ? -28.400 10.698 -1.513 1.00 84.94 315 LEU A C 1
ATOM 2529 O O . LEU A 1 315 ? -28.661 9.556 -1.884 1.00 84.94 315 LEU A O 1
ATOM 2533 N N . LYS A 1 316 ? -27.657 11.533 -2.237 1.00 84.81 316 LYS A N 1
ATOM 2534 C CA . LYS A 1 316 ? -26.974 11.145 -3.470 1.00 84.81 316 LYS A CA 1
ATOM 2535 C C . LYS A 1 316 ? -25.485 11.360 -3.298 1.00 84.81 316 LYS A C 1
ATOM 2537 O O . LYS A 1 316 ? -25.044 12.357 -2.726 1.00 84.81 316 LYS A O 1
ATOM 2542 N N . VAL A 1 317 ? -24.724 10.420 -3.829 1.00 91.56 317 VAL A N 1
ATOM 2543 C CA . VAL A 1 317 ? -23.269 10.472 -3.890 1.00 91.56 317 VAL A CA 1
ATOM 2544 C C . VAL A 1 317 ? -22.860 10.356 -5.344 1.00 91.56 317 VAL A C 1
ATOM 2546 O O . VAL A 1 317 ? -23.532 9.709 -6.143 1.00 91.56 317 VAL A O 1
ATOM 2549 N N . SER A 1 318 ? -21.780 11.029 -5.706 1.00 89.50 318 SER A N 1
ATOM 2550 C CA . SER A 1 318 ? -21.217 10.944 -7.046 1.00 89.50 318 SER A CA 1
ATOM 2551 C C . SER A 1 318 ? -19.729 10.665 -6.929 1.00 89.50 318 SER A C 1
ATOM 2553 O O . SER A 1 318 ? -19.099 11.157 -5.981 1.00 89.50 318 SER A O 1
ATOM 2555 N N . PRO A 1 319 ? -19.162 9.896 -7.871 1.00 88.88 319 PRO A N 1
ATOM 2556 C CA . PRO A 1 319 ? -17.732 9.668 -7.902 1.00 88.88 319 PRO A CA 1
ATOM 2557 C C . PRO A 1 319 ? -16.981 11.000 -8.036 1.00 88.88 319 PRO A C 1
ATOM 2559 O O . PRO A 1 319 ? -17.531 11.988 -8.546 1.00 88.88 319 PRO A O 1
ATOM 2562 N N . PRO A 1 320 ? -15.724 11.071 -7.568 1.00 87.19 320 PRO A N 1
ATOM 2563 C CA . PRO A 1 320 ? -14.892 12.235 -7.816 1.00 87.19 320 PRO A CA 1
ATOM 2564 C C . PRO A 1 320 ? -14.810 12.549 -9.317 1.00 87.19 320 PRO A C 1
ATOM 2566 O O . PRO A 1 320 ? -14.709 11.648 -10.147 1.00 87.19 320 PRO A O 1
ATOM 2569 N N . LYS A 1 321 ? -14.816 13.840 -9.666 1.00 80.88 321 LYS A N 1
ATOM 2570 C CA . LYS A 1 321 ? -14.624 14.274 -11.057 1.00 80.88 321 LYS A CA 1
ATOM 2571 C C . LYS A 1 321 ? -13.240 13.856 -11.565 1.00 80.88 321 LYS A C 1
ATOM 2573 O O . LYS A 1 321 ? -12.275 13.857 -10.795 1.00 80.88 321 LYS A O 1
ATOM 2578 N N . ASP A 1 322 ? -13.167 13.576 -12.863 1.00 77.62 322 ASP A N 1
ATOM 2579 C CA . ASP A 1 322 ? -11.943 13.256 -13.606 1.00 77.62 322 ASP A CA 1
ATOM 2580 C C . ASP A 1 322 ? -11.220 11.971 -13.154 1.00 77.62 322 ASP A C 1
ATOM 2582 O O . ASP A 1 322 ? -10.004 11.868 -13.332 1.00 77.62 322 ASP A O 1
ATOM 2586 N N . GLU A 1 323 ? -11.921 11.001 -12.553 1.00 82.06 323 GLU A N 1
ATOM 2587 C CA . GLU A 1 323 ? -11.328 9.678 -12.310 1.00 82.06 323 GLU A CA 1
ATOM 2588 C C . GLU A 1 323 ? -11.127 8.945 -13.645 1.00 82.06 323 GLU A C 1
ATOM 2590 O O . GLU A 1 323 ? -12.101 8.731 -14.373 1.00 82.06 323 GLU A O 1
ATOM 2595 N N . PRO A 1 324 ? -9.883 8.580 -14.000 1.00 86.69 324 PRO A N 1
ATOM 2596 C CA . PRO A 1 324 ? -9.632 7.797 -15.196 1.00 86.69 324 PRO A CA 1
ATOM 2597 C C . PRO A 1 324 ? -10.176 6.378 -15.033 1.00 86.69 324 PRO A C 1
ATOM 2599 O O . PRO A 1 324 ? -10.059 5.766 -13.971 1.00 86.69 324 PRO A O 1
ATOM 2602 N N . THR A 1 325 ? -10.714 5.842 -16.120 1.00 89.88 325 THR A N 1
ATOM 2603 C CA . THR A 1 325 ? -10.976 4.414 -16.267 1.00 89.88 325 THR A CA 1
ATOM 2604 C C . THR A 1 325 ? -9.707 3.710 -16.742 1.00 89.88 325 THR A C 1
ATOM 2606 O O . THR A 1 325 ? -8.899 4.282 -17.481 1.00 89.88 325 THR A O 1
ATOM 2609 N N . TRP A 1 326 ? -9.514 2.472 -16.290 1.00 93.56 326 TRP A N 1
ATOM 2610 C CA . TRP A 1 326 ? -8.301 1.701 -16.541 1.00 93.56 326 TRP A CA 1
ATOM 2611 C C . TRP A 1 326 ? -8.646 0.322 -17.086 1.00 93.56 326 TRP A C 1
ATOM 2613 O O . TRP A 1 326 ? -9.478 -0.374 -16.508 1.00 93.56 326 TRP A O 1
ATOM 2623 N N . ASP A 1 327 ? -7.942 -0.079 -18.136 1.00 93.19 327 ASP A N 1
ATOM 2624 C CA . ASP A 1 327 ? -7.774 -1.479 -18.496 1.00 93.19 327 ASP A CA 1
ATOM 2625 C C . ASP A 1 327 ? -6.645 -2.049 -17.611 1.00 93.19 327 ASP A C 1
ATOM 2627 O O . ASP A 1 327 ? -5.603 -1.408 -17.438 1.00 93.19 327 ASP A O 1
ATOM 2631 N N . GLU A 1 328 ? -6.845 -3.221 -17.008 1.00 94.31 328 GLU A N 1
ATOM 2632 C CA . GLU A 1 328 ? -5.855 -3.861 -16.134 1.00 94.31 328 GLU A CA 1
ATOM 2633 C C . GLU A 1 328 ? -5.211 -5.070 -16.815 1.00 94.31 328 GLU A C 1
ATOM 2635 O O . GLU A 1 328 ? -5.901 -5.945 -17.330 1.00 94.31 328 GLU A O 1
ATOM 2640 N N . TYR A 1 329 ? -3.882 -5.129 -16.751 1.00 91.94 329 TYR A N 1
ATOM 2641 C CA . TYR A 1 329 ? -3.050 -6.234 -17.214 1.00 91.94 329 TYR A CA 1
ATOM 2642 C C . TYR A 1 329 ? -2.257 -6.788 -16.036 1.00 91.94 329 TYR A C 1
ATOM 2644 O O . TYR A 1 329 ? -1.854 -6.037 -15.139 1.00 91.94 329 TYR A O 1
ATOM 2652 N N . ARG A 1 330 ? -2.005 -8.099 -16.043 1.00 85.75 330 ARG A N 1
ATOM 2653 C CA . ARG A 1 330 ? -1.335 -8.787 -14.939 1.00 85.75 330 ARG A CA 1
ATOM 2654 C C . ARG A 1 330 ? -0.207 -9.687 -15.422 1.00 85.75 330 ARG A C 1
ATOM 2656 O O . ARG A 1 330 ? -0.413 -10.518 -16.298 1.00 85.75 330 ARG A O 1
ATOM 2663 N N . PHE A 1 331 ? 0.949 -9.555 -14.775 1.00 80.50 331 PHE A N 1
ATOM 2664 C CA . PHE A 1 331 ? 2.141 -10.370 -15.013 1.00 80.50 331 PHE A CA 1
ATOM 2665 C C . PHE A 1 331 ? 2.647 -10.908 -13.671 1.00 80.50 331 PHE A C 1
ATOM 2667 O O . PHE A 1 331 ? 3.333 -10.217 -12.917 1.00 80.50 331 PHE A O 1
ATOM 2674 N N . GLY A 1 332 ? 2.237 -12.130 -13.320 1.00 80.88 332 GLY A N 1
ATOM 2675 C CA . GLY A 1 332 ? 2.435 -12.665 -11.971 1.00 80.88 332 GLY A CA 1
ATOM 2676 C C . GLY A 1 332 ? 1.696 -11.823 -10.922 1.00 80.88 332 GLY A C 1
ATOM 2677 O O . GLY A 1 332 ? 0.468 -11.701 -10.962 1.00 80.88 332 GLY A O 1
ATOM 2678 N N . LEU A 1 333 ? 2.439 -11.235 -9.979 1.00 84.06 333 LEU A N 1
ATOM 2679 C CA . LEU A 1 333 ? 1.885 -10.313 -8.979 1.00 84.06 333 LEU A CA 1
ATOM 2680 C C . LEU A 1 333 ? 1.800 -8.866 -9.485 1.00 84.06 333 LEU A C 1
ATOM 2682 O O . LEU A 1 333 ? 0.977 -8.107 -8.978 1.00 84.06 333 LEU A O 1
ATOM 2686 N N . LEU A 1 334 ? 2.584 -8.495 -10.502 1.00 86.06 334 LEU A N 1
ATOM 2687 C CA . LEU A 1 334 ? 2.622 -7.134 -11.028 1.00 86.06 334 LEU A CA 1
ATOM 2688 C C . LEU A 1 334 ? 1.288 -6.783 -11.694 1.00 86.06 334 LEU A C 1
ATOM 2690 O O . LEU A 1 334 ? 0.819 -7.496 -12.588 1.00 86.06 334 LEU A O 1
ATOM 2694 N N . LYS A 1 335 ? 0.715 -5.641 -11.303 1.00 92.06 335 LYS A N 1
ATOM 2695 C CA . LYS A 1 335 ? -0.462 -5.052 -11.951 1.00 92.06 335 LYS A CA 1
ATOM 2696 C C . LYS A 1 335 ? -0.053 -3.849 -12.781 1.00 92.06 335 LYS A C 1
ATOM 2698 O O . LYS A 1 335 ? 0.716 -3.003 -12.322 1.00 92.06 335 LYS A O 1
ATOM 2703 N N . ILE A 1 336 ? -0.607 -3.751 -13.983 1.00 94.00 336 ILE A N 1
ATOM 2704 C CA . ILE A 1 336 ? -0.399 -2.627 -14.892 1.00 94.00 336 ILE A CA 1
ATOM 2705 C C . ILE A 1 336 ? -1.760 -2.077 -15.293 1.00 94.00 336 ILE A C 1
ATOM 2707 O O . ILE A 1 336 ? -2.589 -2.782 -15.860 1.00 94.00 336 ILE A O 1
ATOM 2711 N N . LYS A 1 337 ? -1.984 -0.799 -15.011 1.00 95.50 337 LYS A N 1
ATOM 2712 C CA . LYS A 1 337 ? -3.167 -0.051 -15.417 1.00 95.50 337 LYS A CA 1
ATOM 2713 C C . LYS A 1 337 ? -2.840 0.766 -16.660 1.00 95.50 337 LYS A C 1
ATOM 2715 O O . LYS A 1 337 ? -1.965 1.632 -16.621 1.00 95.50 337 LYS A O 1
ATOM 2720 N N . LEU A 1 338 ? -3.564 0.520 -17.744 1.00 95.62 338 LEU A N 1
ATOM 2721 C CA . LEU A 1 338 ? -3.519 1.307 -18.971 1.00 95.62 338 LEU A CA 1
ATOM 2722 C C . LEU A 1 338 ? -4.774 2.173 -19.048 1.00 95.62 338 LEU A C 1
ATOM 2724 O O . LEU A 1 338 ? -5.885 1.673 -18.889 1.00 95.62 338 LEU A O 1
ATOM 2728 N N . ARG A 1 339 ? -4.622 3.483 -19.230 1.00 94.50 339 ARG A N 1
ATOM 2729 C CA . ARG A 1 339 ? -5.762 4.400 -19.249 1.00 94.50 339 ARG A CA 1
ATOM 2730 C C . ARG A 1 339 ? -6.656 4.058 -20.431 1.00 94.50 339 ARG A C 1
ATOM 2732 O O . ARG A 1 339 ? -6.198 3.996 -21.570 1.00 94.50 339 ARG A O 1
ATOM 2739 N N . HIS A 1 340 ? -7.944 3.922 -20.165 1.00 89.75 340 HIS A N 1
ATOM 2740 C CA . HIS A 1 340 ? -8.921 3.698 -21.209 1.00 89.75 340 HIS A CA 1
ATOM 2741 C C . HIS A 1 340 ? -9.182 5.007 -21.974 1.00 89.75 340 HIS A C 1
ATOM 2743 O O . HIS A 1 340 ? -9.564 6.026 -21.391 1.00 89.75 340 HIS A O 1
ATOM 2749 N N . ARG A 1 341 ? -8.975 4.987 -23.295 1.00 84.62 341 ARG A N 1
ATOM 2750 C CA . ARG A 1 341 ? -9.359 6.060 -24.223 1.00 84.62 341 ARG A CA 1
ATOM 2751 C C . ARG A 1 341 ? -10.051 5.438 -25.431 1.00 84.62 341 ARG A C 1
ATOM 2753 O O . ARG A 1 341 ? -9.554 4.471 -25.994 1.00 84.62 341 ARG A O 1
ATOM 2760 N N . THR A 1 342 ? -11.181 6.010 -25.834 1.00 70.94 342 THR A N 1
ATOM 2761 C CA . THR A 1 342 ? -11.953 5.553 -27.003 1.00 70.94 342 THR A CA 1
ATOM 2762 C C . THR A 1 342 ? -11.485 6.184 -28.313 1.00 70.94 342 THR A C 1
ATOM 2764 O O . THR A 1 342 ? -11.837 5.700 -29.383 1.00 70.94 342 THR A O 1
ATOM 2767 N N . ASN A 1 343 ? -10.711 7.270 -28.248 1.00 69.25 343 ASN A N 1
ATOM 2768 C CA . ASN A 1 343 ? -10.214 7.960 -29.432 1.00 69.25 343 ASN A CA 1
ATOM 2769 C C . ASN A 1 343 ? -8.874 7.370 -29.870 1.00 69.25 343 ASN A C 1
ATOM 2771 O O . ASN A 1 343 ? -7.974 7.180 -29.051 1.00 69.25 343 ASN A O 1
ATOM 2775 N N . HIS A 1 344 ? -8.734 7.145 -31.174 1.00 66.44 344 HIS A N 1
ATOM 2776 C CA . HIS A 1 344 ? -7.445 6.849 -31.781 1.00 66.44 344 HIS A CA 1
ATOM 2777 C C . HIS A 1 344 ? -6.665 8.151 -31.931 1.00 66.44 344 HIS A C 1
ATOM 2779 O O . HIS A 1 344 ? -6.998 9.001 -32.758 1.00 66.44 344 HIS A O 1
ATOM 2785 N N . ASP A 1 345 ? -5.634 8.312 -31.109 1.00 70.81 345 ASP A N 1
ATOM 2786 C CA . ASP A 1 345 ? -4.700 9.417 -31.258 1.00 70.81 345 ASP A CA 1
ATOM 2787 C C . ASP A 1 345 ? -3.918 9.217 -32.574 1.00 70.81 345 ASP A C 1
ATOM 2789 O O . ASP A 1 345 ? -3.431 8.129 -32.868 1.00 70.81 345 ASP A O 1
ATOM 2793 N N . SER A 1 346 ? -3.826 10.249 -33.414 1.00 72.44 346 SER A N 1
ATOM 2794 C CA . SER A 1 346 ? -3.047 10.216 -34.661 1.00 72.44 346 SER A CA 1
ATOM 2795 C C . SER A 1 346 ? -1.656 10.818 -34.449 1.00 72.44 346 SER A C 1
ATOM 2797 O O . SER A 1 346 ? -1.524 11.815 -33.739 1.00 72.44 346 SER A O 1
ATOM 2799 N N . GLY A 1 347 ? -0.629 10.280 -35.113 1.00 83.94 347 GLY A N 1
ATOM 2800 C CA . GLY A 1 347 ? 0.738 10.820 -35.088 1.00 83.94 347 GLY A CA 1
ATOM 2801 C C . GLY A 1 347 ? 1.770 9.885 -34.449 1.00 83.94 347 GLY A C 1
ATOM 2802 O O . GLY A 1 347 ? 1.531 8.682 -34.332 1.00 83.94 347 GLY A O 1
ATOM 2803 N N . GLU A 1 348 ? 2.919 10.461 -34.068 1.00 89.12 348 GLU A N 1
ATOM 2804 C CA . GLU A 1 348 ? 4.084 9.741 -33.520 1.00 89.12 348 GLU A CA 1
ATOM 2805 C C . GLU A 1 348 ? 3.788 9.165 -32.121 1.00 89.12 348 GLU A C 1
ATOM 2807 O O . GLU A 1 348 ? 3.251 9.854 -31.238 1.00 89.12 348 GLU A O 1
ATOM 2812 N N . LEU A 1 349 ? 4.191 7.914 -31.894 1.00 91.94 349 LEU A N 1
ATOM 2813 C CA . LEU A 1 349 ? 4.222 7.282 -30.580 1.00 91.94 349 LEU A CA 1
ATOM 2814 C C . LEU A 1 349 ? 5.285 7.957 -29.703 1.00 91.94 349 LEU A C 1
ATOM 2816 O O . LEU A 1 349 ? 6.489 7.883 -29.946 1.00 91.94 349 LEU A O 1
ATOM 2820 N N . LYS A 1 350 ? 4.826 8.574 -28.616 1.00 93.00 350 LYS A N 1
ATOM 2821 C CA . LYS A 1 350 ? 5.662 9.139 -27.559 1.00 93.00 350 LYS A CA 1
ATOM 2822 C C . LYS A 1 350 ? 5.316 8.455 -26.252 1.00 93.00 350 LYS A C 1
ATOM 2824 O O . LYS A 1 350 ? 4.145 8.355 -25.899 1.00 93.00 350 LYS A O 1
ATOM 2829 N N . ILE A 1 351 ? 6.353 8.020 -25.543 1.00 94.00 351 ILE A N 1
ATOM 2830 C CA . ILE A 1 351 ? 6.262 7.403 -24.221 1.00 94.00 351 ILE A CA 1
ATOM 2831 C C . ILE A 1 351 ? 7.244 8.149 -23.329 1.00 94.00 351 ILE A C 1
ATOM 2833 O O . ILE A 1 351 ? 8.459 8.072 -23.527 1.00 94.00 351 ILE A O 1
ATOM 2837 N N . VAL A 1 352 ? 6.719 8.928 -22.388 1.00 92.00 352 VAL A N 1
ATOM 2838 C CA . VAL A 1 352 ? 7.525 9.830 -21.558 1.00 92.00 352 VAL A CA 1
ATOM 2839 C C . VAL A 1 352 ? 7.223 9.562 -20.088 1.00 92.00 352 VAL A C 1
ATOM 2841 O O . VAL A 1 352 ? 6.047 9.505 -19.726 1.00 92.00 352 VAL A O 1
ATOM 2844 N N . PRO A 1 353 ? 8.241 9.386 -19.226 1.00 91.44 353 PRO A N 1
ATOM 2845 C CA . PRO A 1 353 ? 8.023 9.320 -17.787 1.00 91.44 353 PRO A CA 1
ATOM 2846 C C . PRO A 1 353 ? 7.223 10.525 -17.290 1.00 91.44 353 PRO A C 1
ATOM 2848 O O . PRO A 1 353 ? 7.526 11.663 -17.645 1.00 91.44 353 PRO A O 1
ATOM 2851 N N . VAL A 1 354 ? 6.219 10.288 -16.447 1.00 90.19 354 VAL A N 1
ATOM 2852 C CA . VAL A 1 354 ? 5.407 11.376 -15.866 1.00 90.19 354 VAL A CA 1
ATOM 2853 C C . VAL A 1 354 ? 6.238 12.227 -14.900 1.00 90.19 354 VAL A C 1
ATOM 2855 O O . VAL A 1 354 ? 6.001 13.424 -14.739 1.00 90.19 354 VAL A O 1
ATOM 2858 N N . SER A 1 355 ? 7.224 11.613 -14.245 1.00 82.88 355 SER A N 1
ATOM 2859 C CA . SER A 1 355 ? 8.143 12.277 -13.325 1.00 82.88 355 SER A CA 1
ATOM 2860 C C . SER A 1 355 ? 9.382 12.788 -14.061 1.00 82.88 355 SER A C 1
ATOM 2862 O O . SER A 1 355 ? 9.992 12.079 -14.858 1.00 82.88 355 SER A O 1
ATOM 2864 N N . SER A 1 356 ? 9.815 14.008 -13.740 1.00 71.56 356 SER A N 1
ATOM 2865 C CA . SER A 1 356 ? 11.069 14.572 -14.260 1.00 71.56 356 SER A CA 1
ATOM 2866 C C . SER A 1 356 ? 12.319 13.878 -13.701 1.00 71.56 356 SER A C 1
ATOM 2868 O O . SER A 1 356 ? 13.394 13.983 -14.286 1.00 71.56 356 SER A O 1
ATOM 2870 N N . GLY A 1 357 ? 12.199 13.169 -12.572 1.00 67.19 357 GLY A N 1
ATOM 2871 C CA . GLY A 1 357 ? 13.319 12.553 -11.853 1.00 67.19 357 GLY A CA 1
ATOM 2872 C C . GLY A 1 357 ? 13.566 11.070 -12.153 1.00 67.19 357 GLY A C 1
ATOM 2873 O O . GLY A 1 357 ? 14.339 10.450 -11.412 1.00 67.19 357 GLY A O 1
ATOM 2874 N N . GLY A 1 358 ? 12.892 10.505 -13.164 1.00 78.06 358 GLY A N 1
ATOM 2875 C CA . GLY A 1 358 ? 12.986 9.099 -13.571 1.00 78.06 358 GLY A CA 1
ATOM 2876 C C . GLY A 1 358 ? 11.629 8.477 -13.922 1.00 78.06 358 GLY A C 1
ATOM 2877 O O . GLY A 1 358 ? 10.619 9.166 -13.988 1.00 78.06 358 GLY A O 1
ATOM 2878 N N . ILE A 1 359 ? 11.609 7.157 -14.129 1.00 78.56 359 ILE A N 1
ATOM 2879 C CA . ILE A 1 359 ? 10.397 6.395 -14.495 1.00 78.56 359 ILE A CA 1
ATOM 2880 C C . ILE A 1 359 ? 9.396 6.238 -13.338 1.00 78.56 359 ILE A C 1
ATOM 2882 O O . ILE A 1 359 ? 8.205 6.048 -13.566 1.00 78.56 359 ILE A O 1
ATOM 2886 N N . PHE A 1 360 ? 9.875 6.349 -12.098 1.00 83.38 360 PHE A N 1
ATOM 2887 C CA . PHE A 1 360 ? 9.054 6.242 -10.897 1.00 83.38 360 PHE A CA 1
ATOM 2888 C C . PHE A 1 360 ? 8.382 7.573 -10.558 1.00 83.38 360 PHE A C 1
ATOM 2890 O O . PHE A 1 360 ? 9.012 8.641 -10.574 1.00 83.38 360 PHE A O 1
ATOM 2897 N N . LEU A 1 361 ? 7.109 7.506 -10.182 1.00 81.69 361 LEU A N 1
ATOM 2898 C CA . LEU A 1 361 ? 6.357 8.661 -9.715 1.00 81.69 361 LEU A CA 1
ATOM 2899 C C . LEU A 1 361 ? 6.761 9.010 -8.272 1.00 81.69 361 LEU A C 1
ATOM 2901 O O . LEU A 1 361 ? 6.548 8.230 -7.352 1.00 81.69 361 LEU A O 1
ATOM 2905 N N . GLY A 1 362 ? 7.300 10.211 -8.043 1.00 72.44 362 GLY A N 1
ATOM 2906 C CA . GLY A 1 362 ? 7.753 10.674 -6.715 1.00 72.44 362 GLY A CA 1
ATOM 2907 C C . GLY A 1 362 ? 6.631 11.070 -5.744 1.00 72.44 362 GLY A C 1
ATOM 2908 O O . GLY A 1 362 ? 6.796 12.008 -4.969 1.00 72.44 362 GLY A O 1
ATOM 2909 N N . THR A 1 363 ? 5.446 10.473 -5.891 1.00 78.69 363 THR A N 1
ATOM 2910 C CA . THR A 1 363 ? 4.312 10.601 -4.971 1.00 78.69 363 THR A CA 1
ATOM 2911 C C . THR A 1 363 ? 3.225 9.597 -5.338 1.00 78.69 363 THR A C 1
ATOM 2913 O O . THR A 1 363 ? 2.953 9.367 -6.512 1.00 78.69 363 THR A O 1
ATOM 2916 N N . VAL A 1 364 ? 2.531 9.057 -4.339 1.00 81.69 364 VAL A N 1
ATOM 2917 C CA . VAL A 1 364 ? 1.367 8.169 -4.538 1.00 81.69 364 VAL A CA 1
ATOM 2918 C C . VAL A 1 364 ? 0.038 8.873 -4.244 1.00 81.69 364 VAL A C 1
ATOM 2920 O O . VAL A 1 364 ? -1.039 8.291 -4.368 1.00 81.69 364 VAL A O 1
ATOM 2923 N N . SER A 1 365 ? 0.088 10.161 -3.892 1.00 85.38 365 SER A N 1
ATOM 2924 C CA . SER A 1 365 ? -1.074 10.961 -3.500 1.00 85.38 365 SER A CA 1
ATOM 2925 C C . SER A 1 365 ? -2.048 11.179 -4.661 1.00 85.38 365 SER A C 1
ATOM 2927 O O . SER A 1 365 ? -1.670 11.709 -5.707 1.00 85.38 365 SER A O 1
ATOM 2929 N N . ARG A 1 366 ? -3.344 10.908 -4.433 1.00 86.69 366 ARG A N 1
ATOM 2930 C CA . ARG A 1 366 ? -4.436 11.281 -5.358 1.00 86.69 366 ARG A CA 1
ATOM 2931 C C . ARG A 1 366 ? -4.439 12.765 -5.722 1.00 86.69 366 ARG A C 1
ATOM 2933 O O . ARG A 1 366 ? -4.858 13.147 -6.805 1.00 86.69 366 ARG A O 1
ATOM 2940 N N . ARG A 1 367 ? -3.977 13.610 -4.799 1.00 83.44 367 ARG A N 1
ATOM 2941 C CA . ARG A 1 367 ? -3.989 15.072 -4.942 1.00 83.44 367 ARG A CA 1
ATOM 2942 C C . ARG A 1 367 ? -2.883 15.587 -5.865 1.00 83.44 367 ARG A C 1
ATOM 2944 O O . ARG A 1 367 ? -2.860 16.778 -6.150 1.00 83.44 367 ARG A O 1
ATOM 2951 N N . SER A 1 368 ? -1.956 14.726 -6.290 1.00 86.69 368 SER A N 1
ATOM 2952 C CA . SER A 1 368 ? -0.884 15.131 -7.191 1.00 86.69 368 SER A CA 1
ATOM 2953 C C . SER A 1 368 ? -1.453 15.490 -8.568 1.00 86.69 368 SER A C 1
ATOM 2955 O O . SER A 1 368 ? -2.119 14.647 -9.176 1.00 86.69 368 SER A O 1
ATOM 2957 N N . PRO A 1 369 ? -1.165 16.687 -9.111 1.00 87.06 369 PRO A N 1
ATOM 2958 C CA . PRO A 1 369 ? -1.605 17.053 -10.457 1.00 87.06 369 PRO A CA 1
ATOM 2959 C C . PRO A 1 369 ? -1.004 16.132 -11.528 1.00 87.06 369 PRO A C 1
ATOM 2961 O O . PRO A 1 369 ? -1.612 15.944 -12.579 1.00 87.06 369 PRO A O 1
ATOM 2964 N N . LEU A 1 370 ? 0.140 15.498 -11.235 1.00 88.44 370 LEU A N 1
ATOM 2965 C CA . LEU A 1 370 ? 0.801 14.551 -12.131 1.00 88.44 370 LEU A CA 1
ATOM 2966 C C . LEU A 1 370 ? -0.068 13.329 -12.448 1.00 88.44 370 LEU A C 1
ATOM 2968 O O . LEU A 1 370 ? 0.058 12.788 -13.540 1.00 88.44 370 LEU A O 1
ATOM 2972 N N . ARG A 1 371 ? -0.995 12.926 -11.559 1.00 89.38 371 ARG A N 1
ATOM 2973 C CA . ARG A 1 371 ? -1.892 11.781 -11.814 1.00 89.38 371 ARG A CA 1
ATOM 2974 C C . ARG A 1 371 ? -2.721 11.946 -13.089 1.00 89.38 371 ARG A C 1
ATOM 2976 O O . ARG A 1 371 ? -3.024 10.962 -13.757 1.00 89.38 371 ARG A O 1
ATOM 2983 N N . ARG A 1 372 ? -3.064 13.183 -13.460 1.00 88.94 372 ARG A N 1
ATOM 2984 C CA . ARG A 1 372 ? -3.843 13.463 -14.676 1.00 88.94 372 ARG A CA 1
ATOM 2985 C C . ARG A 1 372 ? -3.083 13.141 -15.961 1.00 88.94 372 ARG A C 1
ATOM 2987 O O . ARG A 1 372 ? -3.732 12.894 -16.966 1.00 88.94 372 ARG A O 1
ATOM 2994 N N . LEU A 1 373 ? -1.753 13.111 -15.904 1.00 91.38 373 LEU A N 1
ATOM 2995 C CA . LEU A 1 373 ? -0.872 12.861 -17.046 1.00 91.38 373 LEU A CA 1
ATOM 2996 C C . LEU A 1 373 ? -0.548 11.371 -17.244 1.00 91.38 373 LEU A C 1
ATOM 2998 O O . LEU A 1 373 ? 0.136 11.025 -18.199 1.00 91.38 373 LEU A O 1
ATOM 3002 N N . ILE A 1 374 ? -0.971 10.501 -16.321 1.00 94.38 374 ILE A N 1
ATOM 3003 C CA . ILE A 1 374 ? -0.594 9.083 -16.333 1.00 94.38 374 ILE A CA 1
ATOM 3004 C C . ILE A 1 374 ? -1.483 8.311 -17.301 1.00 94.38 374 ILE A C 1
ATOM 3006 O O . ILE A 1 374 ? -2.698 8.272 -17.121 1.00 94.38 374 ILE A O 1
ATOM 3010 N N . ASP A 1 375 ? -0.871 7.642 -18.265 1.00 95.25 375 ASP A N 1
ATOM 3011 C CA . ASP A 1 375 ? -1.532 6.798 -19.259 1.00 95.25 375 ASP A CA 1
ATOM 3012 C C . ASP A 1 375 ? -1.202 5.315 -19.087 1.00 95.25 375 ASP A C 1
ATOM 3014 O O . ASP A 1 375 ? -2.028 4.470 -19.408 1.00 95.25 375 ASP A O 1
ATOM 3018 N N . LEU A 1 376 ? -0.044 4.998 -18.510 1.00 95.81 376 LEU A N 1
ATOM 3019 C CA . LEU A 1 376 ? 0.306 3.663 -18.029 1.00 95.81 376 LEU A CA 1
ATOM 3020 C C . LEU A 1 376 ? 0.864 3.785 -16.615 1.00 95.81 376 LEU A C 1
ATOM 3022 O O . LEU A 1 376 ? 1.736 4.625 -16.379 1.00 95.81 376 LEU A O 1
ATOM 3026 N N . TRP A 1 377 ? 0.385 2.949 -15.695 1.00 94.94 377 TRP A N 1
ATOM 3027 C CA . TRP A 1 377 ? 0.839 2.908 -14.308 1.00 94.94 377 TRP A CA 1
ATOM 3028 C C . TRP A 1 377 ? 1.034 1.473 -13.830 1.00 94.94 377 TRP A C 1
ATOM 3030 O O . TRP A 1 377 ? 0.143 0.652 -14.011 1.00 94.94 377 TRP A O 1
ATOM 3040 N N . THR A 1 378 ? 2.170 1.168 -13.211 1.00 92.44 378 THR A N 1
ATOM 3041 C CA . THR A 1 378 ? 2.417 -0.140 -12.589 1.00 92.44 378 THR A CA 1
ATOM 3042 C C . THR A 1 378 ? 2.224 -0.106 -11.068 1.00 92.44 378 THR A C 1
ATOM 3044 O O . THR A 1 378 ? 2.350 0.950 -10.436 1.00 92.44 378 THR A O 1
ATOM 3047 N N . SER A 1 379 ? 2.013 -1.276 -10.452 1.00 90.19 379 SER A N 1
ATOM 3048 C CA . SER A 1 379 ? 1.991 -1.453 -8.986 1.00 90.19 379 SER A CA 1
ATOM 3049 C C . SER A 1 379 ? 3.334 -1.153 -8.309 1.00 90.19 379 SER A C 1
ATOM 3051 O O . SER A 1 379 ? 3.367 -0.923 -7.103 1.00 90.19 379 SER A O 1
ATOM 3053 N N . ASP A 1 380 ? 4.417 -1.049 -9.083 1.00 85.44 380 ASP A N 1
ATOM 3054 C CA . ASP A 1 380 ? 5.739 -0.565 -8.657 1.00 85.44 380 ASP A CA 1
ATOM 3055 C C . ASP A 1 380 ? 5.911 0.955 -8.816 1.00 85.44 380 ASP A C 1
ATOM 3057 O O . ASP A 1 380 ? 7.003 1.502 -8.666 1.00 85.44 380 ASP A O 1
ATOM 3061 N N . ASN A 1 381 ? 4.819 1.671 -9.083 1.00 88.00 381 ASN A N 1
ATOM 3062 C CA . ASN A 1 381 ? 4.780 3.121 -9.230 1.00 88.00 381 ASN A CA 1
ATOM 3063 C C . ASN A 1 381 ? 5.550 3.678 -10.439 1.00 88.00 381 ASN A C 1
ATOM 3065 O O . ASN A 1 381 ? 5.954 4.847 -10.432 1.00 88.00 381 ASN A O 1
ATOM 3069 N N . ILE A 1 382 ? 5.750 2.867 -11.479 1.00 89.56 382 ILE A N 1
ATOM 3070 C CA . ILE A 1 382 ? 6.279 3.335 -12.762 1.00 89.56 382 ILE A CA 1
ATOM 3071 C C . ILE A 1 382 ? 5.131 3.955 -13.546 1.00 89.56 382 ILE A C 1
ATOM 3073 O O . ILE A 1 382 ? 4.098 3.314 -13.729 1.00 89.56 382 ILE A O 1
ATOM 3077 N N . ALA A 1 383 ? 5.299 5.199 -13.992 1.00 92.81 383 ALA A N 1
ATOM 3078 C CA . ALA A 1 383 ? 4.227 5.958 -14.623 1.00 92.81 383 ALA A CA 1
ATOM 3079 C C . ALA A 1 383 ? 4.694 6.662 -15.902 1.00 92.81 383 ALA A C 1
ATOM 3081 O O . ALA A 1 383 ? 5.645 7.452 -15.882 1.00 92.81 383 ALA A O 1
ATOM 3082 N N . TYR A 1 384 ? 3.972 6.433 -16.998 1.00 95.19 384 TYR A N 1
ATOM 3083 C CA . TYR A 1 384 ? 4.233 7.040 -18.304 1.00 95.19 384 TYR A CA 1
ATOM 3084 C C . TYR A 1 384 ? 3.024 7.818 -18.818 1.00 95.19 384 TYR A C 1
ATOM 3086 O O . TYR A 1 384 ? 1.884 7.422 -18.589 1.00 95.19 384 TYR A O 1
ATOM 3094 N N . SER A 1 385 ? 3.290 8.900 -19.550 1.00 94.69 385 SER A N 1
ATOM 3095 C CA . SER A 1 385 ? 2.338 9.536 -20.458 1.00 94.69 385 SER A CA 1
ATOM 3096 C C . SER A 1 385 ? 2.574 9.007 -21.868 1.00 94.69 385 SER A C 1
ATOM 3098 O O . SER A 1 385 ? 3.728 8.848 -22.288 1.00 94.69 385 SER A O 1
ATOM 3100 N N . ILE A 1 386 ? 1.486 8.703 -22.573 1.00 94.19 386 ILE A N 1
ATOM 3101 C CA . ILE A 1 386 ? 1.499 7.988 -23.848 1.00 94.19 386 ILE A CA 1
ATOM 3102 C C . ILE A 1 386 ? 0.567 8.695 -24.833 1.00 94.19 386 ILE A C 1
ATOM 3104 O O . ILE A 1 386 ? -0.589 8.983 -24.518 1.00 94.19 386 ILE A O 1
ATOM 3108 N N . THR A 1 387 ? 1.065 8.960 -26.044 1.00 92.00 387 THR A N 1
ATOM 3109 C CA . THR A 1 387 ? 0.234 9.482 -27.143 1.00 92.00 387 THR A CA 1
ATOM 3110 C C . THR A 1 387 ? -0.555 8.360 -27.813 1.00 92.00 387 THR A C 1
ATOM 3112 O O . THR A 1 387 ? -1.772 8.351 -27.764 1.00 92.00 387 THR A O 1
ATOM 3115 N N . ARG A 1 388 ? 0.120 7.368 -28.397 1.00 90.38 388 ARG A N 1
ATOM 3116 C CA . ARG A 1 388 ? -0.508 6.257 -29.130 1.00 90.38 388 ARG A CA 1
ATOM 3117 C C . ARG A 1 388 ? -0.833 5.072 -28.219 1.00 90.38 388 ARG A C 1
ATOM 3119 O O . ARG A 1 388 ? -0.160 4.041 -28.247 1.00 90.38 388 ARG A O 1
ATOM 3126 N N . LEU A 1 389 ? -1.842 5.247 -27.363 1.00 91.50 389 LEU A N 1
ATOM 3127 C CA . LEU A 1 389 ? -2.290 4.210 -26.422 1.00 91.50 389 LEU A CA 1
ATOM 3128 C C . LEU A 1 389 ? -2.825 2.953 -27.117 1.00 91.50 389 LEU A C 1
ATOM 3130 O O . LEU A 1 389 ? -2.700 1.865 -26.568 1.00 91.50 389 LEU A O 1
ATOM 31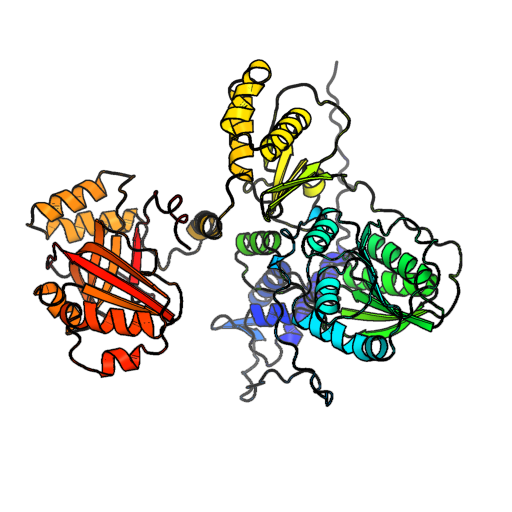34 N N . ASP A 1 390 ? -3.365 3.090 -28.325 1.00 89.56 390 ASP A N 1
ATOM 3135 C CA . ASP A 1 390 ? -3.817 1.990 -29.177 1.00 89.56 390 ASP A CA 1
ATOM 3136 C C . ASP A 1 390 ? -2.683 1.005 -29.502 1.00 89.56 390 ASP A C 1
ATOM 3138 O O . ASP A 1 390 ? -2.852 -0.204 -29.349 1.00 89.56 390 ASP A O 1
ATOM 3142 N N . ILE A 1 391 ? -1.503 1.519 -29.867 1.00 90.88 391 ILE A N 1
ATOM 3143 C CA . ILE A 1 391 ? -0.319 0.695 -30.154 1.00 90.88 391 ILE A CA 1
ATOM 3144 C C . ILE A 1 391 ? 0.120 -0.063 -28.897 1.00 90.88 391 ILE A C 1
ATOM 3146 O O . ILE A 1 391 ? 0.400 -1.262 -28.953 1.00 90.88 391 ILE A O 1
ATOM 3150 N N . VAL A 1 392 ? 0.160 0.634 -27.757 1.00 92.88 392 VAL A N 1
ATOM 3151 C CA . VAL A 1 392 ? 0.564 0.037 -26.479 1.00 92.88 392 VAL A CA 1
ATOM 3152 C C . VAL A 1 392 ? -0.455 -1.002 -26.023 1.00 92.88 392 VAL A C 1
ATOM 3154 O O . VAL A 1 392 ? -0.048 -2.069 -25.591 1.00 92.88 392 VAL A O 1
ATOM 3157 N N . LYS A 1 393 ? -1.757 -0.755 -26.191 1.00 92.25 393 LYS A N 1
ATOM 3158 C CA . LYS A 1 393 ? -2.816 -1.721 -25.876 1.00 92.25 393 LYS A CA 1
ATOM 3159 C C . LYS A 1 393 ? -2.639 -3.031 -26.642 1.00 92.25 393 LYS A C 1
ATOM 3161 O O . LYS A 1 393 ? -2.543 -4.078 -26.017 1.00 92.25 393 LYS A O 1
ATOM 3166 N N . ILE A 1 394 ? -2.457 -2.961 -27.964 1.00 91.25 394 ILE A N 1
ATOM 3167 C CA . ILE A 1 394 ? -2.193 -4.149 -28.796 1.00 91.25 394 ILE A CA 1
ATOM 3168 C C . ILE A 1 394 ? -0.932 -4.886 -28.319 1.00 91.25 394 ILE A C 1
ATOM 3170 O O . ILE A 1 394 ? -0.890 -6.116 -28.315 1.00 91.25 394 ILE A O 1
ATOM 3174 N N . ALA A 1 395 ? 0.111 -4.146 -27.932 1.00 92.38 395 ALA A N 1
ATOM 3175 C CA . ALA A 1 395 ? 1.328 -4.748 -27.402 1.00 92.38 395 ALA A CA 1
ATOM 3176 C C . ALA A 1 395 ? 1.083 -5.453 -26.055 1.00 92.38 395 ALA A C 1
ATOM 3178 O O . ALA A 1 395 ? 1.598 -6.546 -25.846 1.00 92.38 395 ALA A O 1
ATOM 3179 N N . MET A 1 396 ? 0.277 -4.867 -25.168 1.00 91.88 396 MET A N 1
ATOM 3180 C CA . MET A 1 396 ? -0.083 -5.458 -23.878 1.00 91.88 396 MET A CA 1
ATOM 3181 C C . MET A 1 396 ? -0.936 -6.724 -24.031 1.00 91.88 396 MET A C 1
ATOM 3183 O O . MET A 1 396 ? -0.667 -7.707 -23.345 1.00 91.88 396 MET A O 1
ATOM 3187 N N . ASP A 1 397 ? -1.900 -6.729 -24.956 1.00 90.94 397 ASP A N 1
ATOM 3188 C CA . ASP A 1 397 ? -2.718 -7.910 -25.265 1.00 90.94 397 ASP A CA 1
ATOM 3189 C C . ASP A 1 397 ? -1.829 -9.078 -25.731 1.00 90.94 397 ASP A C 1
ATOM 3191 O O . ASP A 1 397 ? -1.902 -10.184 -25.202 1.00 90.94 397 ASP A O 1
ATOM 3195 N N . ARG A 1 398 ? -0.882 -8.813 -26.640 1.00 89.69 398 ARG A N 1
ATOM 3196 C CA . ARG A 1 398 ? 0.063 -9.839 -27.118 1.00 89.69 398 ARG A CA 1
ATOM 3197 C C . ARG A 1 398 ? 1.049 -10.315 -26.058 1.00 89.69 398 ARG A C 1
ATOM 3199 O O . ARG A 1 398 ? 1.457 -11.473 -26.085 1.00 89.69 398 ARG A O 1
ATOM 3206 N N . LEU A 1 399 ? 1.455 -9.432 -25.144 1.00 87.38 399 LEU A N 1
ATOM 3207 C CA . LEU A 1 399 ? 2.274 -9.830 -24.001 1.00 87.38 399 LEU A CA 1
ATOM 3208 C C . LEU A 1 399 ? 1.526 -10.831 -23.111 1.00 87.38 399 LEU A C 1
ATOM 3210 O O . LEU A 1 399 ? 2.145 -11.779 -22.633 1.00 87.38 399 LEU A O 1
ATOM 3214 N N . ILE A 1 400 ? 0.217 -10.642 -22.900 1.00 85.19 400 ILE A N 1
ATOM 3215 C CA . ILE A 1 400 ? -0.620 -11.611 -22.174 1.00 85.19 400 ILE A CA 1
ATOM 3216 C C . ILE A 1 400 ? -0.684 -12.948 -22.922 1.00 85.19 400 ILE A C 1
ATOM 3218 O O . ILE A 1 400 ? -0.588 -13.996 -22.287 1.00 85.19 400 ILE A O 1
ATOM 3222 N N . ASP A 1 401 ? -0.764 -12.918 -24.254 1.00 85.19 401 ASP A N 1
ATOM 3223 C CA . ASP A 1 401 ? -0.756 -14.124 -25.097 1.00 85.19 401 ASP A CA 1
ATOM 3224 C C . ASP A 1 401 ? 0.606 -14.856 -25.123 1.00 85.19 401 ASP A C 1
ATOM 3226 O O . ASP A 1 401 ? 0.730 -15.929 -25.715 1.00 85.19 401 ASP A O 1
ATOM 3230 N N . GLY A 1 402 ? 1.637 -14.302 -24.471 1.00 81.00 402 GLY A N 1
ATOM 3231 C CA . GLY A 1 402 ? 2.956 -14.920 -24.320 1.00 81.00 402 GLY A CA 1
ATOM 3232 C C . GLY A 1 402 ? 3.975 -14.547 -25.400 1.00 81.00 402 GLY A C 1
ATOM 3233 O O . GLY A 1 402 ? 5.065 -15.126 -25.431 1.00 81.00 402 GLY A O 1
ATOM 3234 N N . ASP A 1 403 ? 3.677 -13.579 -26.275 1.00 82.69 403 ASP A N 1
ATOM 3235 C CA . ASP A 1 403 ? 4.669 -13.075 -27.228 1.00 82.69 403 ASP A CA 1
ATOM 3236 C C . ASP A 1 403 ? 5.813 -12.356 -26.479 1.00 82.69 403 ASP A C 1
ATOM 3238 O O . ASP A 1 403 ? 5.596 -11.554 -25.571 1.00 82.69 403 ASP A O 1
ATOM 3242 N N . SER A 1 404 ? 7.063 -12.578 -26.901 1.00 85.94 404 SER A N 1
ATOM 3243 C CA . SER A 1 404 ? 8.201 -11.818 -26.357 1.00 85.94 404 SER A CA 1
ATOM 3244 C C . SER A 1 404 ? 8.140 -10.335 -26.767 1.00 85.94 404 SER A C 1
ATOM 3246 O O . SER A 1 404 ? 7.717 -10.043 -27.892 1.00 85.94 404 SER A O 1
ATOM 3248 N N . PRO A 1 405 ? 8.666 -9.394 -25.951 1.00 87.50 405 PRO A N 1
ATOM 3249 C CA . PRO A 1 405 ? 8.737 -7.976 -26.310 1.00 87.50 405 PRO A CA 1
ATOM 3250 C C . PRO A 1 405 ? 9.290 -7.729 -27.716 1.00 87.50 405 PRO A C 1
ATOM 3252 O O . PRO A 1 405 ? 8.716 -6.967 -28.486 1.00 87.50 405 PRO A O 1
ATOM 3255 N N . LYS A 1 406 ? 10.364 -8.432 -28.099 1.00 88.38 406 LYS A N 1
ATOM 3256 C CA . LYS A 1 406 ? 10.968 -8.302 -29.430 1.00 88.38 406 LYS A CA 1
ATOM 3257 C C . LYS A 1 406 ? 10.011 -8.733 -30.548 1.00 88.38 406 LYS A C 1
ATOM 3259 O O . LYS A 1 406 ? 9.822 -7.987 -31.504 1.00 88.38 406 LYS A O 1
ATOM 3264 N N . ALA A 1 407 ? 9.364 -9.890 -30.401 1.00 87.06 407 ALA A N 1
ATOM 3265 C CA . ALA A 1 407 ? 8.421 -10.401 -31.397 1.00 87.06 407 ALA A CA 1
ATOM 3266 C C . ALA A 1 407 ? 7.228 -9.453 -31.613 1.00 87.06 407 ALA A C 1
ATOM 3268 O O . ALA A 1 407 ? 6.768 -9.278 -32.742 1.00 87.06 407 ALA A O 1
ATOM 3269 N N . ILE A 1 408 ? 6.749 -8.810 -30.545 1.00 88.38 408 ILE A N 1
ATOM 3270 C CA . ILE A 1 408 ? 5.642 -7.850 -30.608 1.00 88.38 408 ILE A CA 1
ATOM 3271 C C . ILE A 1 408 ? 6.020 -6.646 -31.463 1.00 88.38 408 ILE A C 1
ATOM 3273 O O . ILE A 1 408 ? 5.276 -6.290 -32.381 1.00 88.38 408 ILE A O 1
ATOM 3277 N N . VAL A 1 409 ? 7.176 -6.039 -31.185 1.00 88.75 409 VAL A N 1
ATOM 3278 C CA . VAL A 1 409 ? 7.600 -4.832 -31.899 1.00 88.75 409 VAL A CA 1
ATOM 3279 C C . VAL A 1 409 ? 8.015 -5.152 -33.341 1.00 88.75 409 VAL A C 1
ATOM 3281 O O . VAL A 1 409 ? 7.675 -4.390 -34.246 1.00 88.75 409 VAL A O 1
ATOM 3284 N N . ASP A 1 410 ? 8.638 -6.308 -33.600 1.00 87.44 410 ASP A N 1
ATOM 3285 C CA . ASP A 1 410 ? 8.963 -6.775 -34.959 1.00 87.44 410 ASP A CA 1
ATOM 3286 C C . ASP A 1 410 ? 7.697 -6.940 -35.820 1.00 87.44 410 ASP A C 1
ATOM 3288 O O . ASP A 1 410 ? 7.651 -6.498 -36.968 1.00 87.44 410 ASP A O 1
ATOM 3292 N N . ARG A 1 411 ? 6.617 -7.496 -35.254 1.00 87.38 411 ARG A N 1
ATOM 3293 C CA . ARG A 1 411 ? 5.323 -7.628 -35.950 1.00 87.38 411 ARG A CA 1
ATOM 3294 C C . ARG A 1 411 ? 4.631 -6.285 -36.212 1.00 87.38 411 ARG A C 1
ATOM 3296 O O . ARG A 1 411 ? 3.771 -6.217 -37.086 1.00 87.38 411 ARG A O 1
ATOM 3303 N N . GLN A 1 412 ? 4.966 -5.240 -35.457 1.00 82.19 412 GLN A N 1
ATOM 3304 C CA . GLN A 1 412 ? 4.438 -3.883 -35.640 1.00 82.19 412 GLN A CA 1
ATOM 3305 C C . GLN A 1 412 ? 5.386 -2.975 -36.441 1.00 82.19 412 GLN A C 1
ATOM 3307 O O . GLN A 1 412 ? 5.075 -1.805 -36.659 1.00 82.19 412 GLN A O 1
ATOM 3312 N N . ALA A 1 413 ? 6.520 -3.493 -36.928 1.00 76.44 413 ALA A N 1
ATOM 3313 C CA . ALA A 1 413 ? 7.558 -2.694 -37.580 1.00 76.44 413 ALA A CA 1
ATOM 3314 C C . ALA A 1 413 ? 7.080 -1.950 -38.841 1.00 76.44 413 ALA A C 1
ATOM 3316 O O . ALA A 1 413 ? 7.640 -0.915 -39.182 1.00 76.44 413 ALA A O 1
ATOM 3317 N N . SER A 1 414 ? 6.029 -2.427 -39.518 1.00 77.94 414 SER A N 1
ATOM 3318 C CA . SER A 1 414 ? 5.443 -1.733 -40.676 1.00 77.94 414 SER A CA 1
ATOM 3319 C C . SER A 1 414 ? 4.638 -0.480 -40.310 1.00 77.94 414 SER A C 1
ATOM 3321 O O . SER A 1 414 ? 4.376 0.347 -41.179 1.00 77.94 414 SER A O 1
ATOM 3323 N N . GLN A 1 415 ? 4.244 -0.332 -39.042 1.00 81.00 415 GLN A N 1
ATOM 3324 C CA . GLN A 1 415 ? 3.424 0.776 -38.539 1.00 81.00 415 GLN A CA 1
ATOM 3325 C C . GLN A 1 415 ? 4.224 1.775 -37.691 1.00 81.00 415 GLN A C 1
ATOM 3327 O O . GLN A 1 415 ? 3.685 2.811 -37.305 1.00 81.00 415 GLN A O 1
ATOM 3332 N N . LEU A 1 416 ? 5.488 1.465 -37.389 1.00 87.06 416 LEU A N 1
ATOM 3333 C CA . LEU A 1 416 ? 6.342 2.222 -36.479 1.00 87.06 416 LEU A CA 1
ATOM 3334 C C . LEU A 1 416 ? 7.645 2.607 -37.175 1.00 87.06 416 LEU A C 1
ATOM 3336 O O . LEU A 1 416 ? 8.297 1.785 -37.814 1.00 87.06 416 LEU A O 1
ATOM 3340 N N . SER A 1 417 ? 8.089 3.845 -36.989 1.00 89.25 417 SER A N 1
ATOM 3341 C CA . SER A 1 417 ? 9.466 4.215 -37.307 1.00 89.25 417 SER A CA 1
ATOM 3342 C C . SER A 1 417 ? 10.458 3.447 -36.423 1.00 89.25 417 SER A C 1
ATOM 3344 O O . SER A 1 417 ? 10.130 2.997 -35.325 1.00 89.25 417 SER A O 1
ATOM 3346 N N . ILE A 1 418 ? 11.725 3.369 -36.845 1.00 88.25 418 ILE A N 1
ATOM 3347 C CA . ILE A 1 418 ? 12.812 2.751 -36.055 1.00 88.25 418 ILE A CA 1
ATOM 3348 C C . ILE A 1 418 ? 12.898 3.361 -34.644 1.00 88.25 418 ILE A C 1
ATOM 3350 O O . ILE A 1 418 ? 13.198 2.678 -33.663 1.00 88.25 418 ILE A O 1
ATOM 3354 N N . ARG A 1 419 ? 12.626 4.664 -34.518 1.00 89.56 419 ARG A N 1
ATOM 3355 C CA . ARG A 1 419 ? 12.618 5.353 -33.227 1.00 89.56 419 ARG A CA 1
ATOM 3356 C C . ARG A 1 419 ? 11.472 4.866 -32.340 1.00 89.56 419 ARG A C 1
ATOM 3358 O O . ARG A 1 419 ? 11.708 4.554 -31.177 1.00 89.56 419 ARG A O 1
ATOM 3365 N N . GLU A 1 420 ? 10.260 4.796 -32.881 1.00 90.75 420 GLU A N 1
ATOM 3366 C CA . GLU A 1 420 ? 9.067 4.341 -32.157 1.00 90.75 420 GLU A CA 1
ATOM 3367 C C . GLU A 1 420 ? 9.170 2.863 -31.777 1.00 90.75 420 GLU A C 1
ATOM 3369 O O . GLU A 1 420 ? 8.842 2.505 -30.649 1.00 90.75 420 GLU A O 1
ATOM 3374 N N . HIS A 1 421 ? 9.731 2.039 -32.666 1.00 91.31 421 HIS A N 1
ATOM 3375 C CA . HIS A 1 421 ? 10.077 0.645 -32.400 1.00 91.31 421 HIS A CA 1
ATOM 3376 C C . HIS A 1 421 ? 10.950 0.533 -31.139 1.00 91.31 421 HIS A C 1
ATOM 3378 O O . HIS A 1 421 ? 10.600 -0.156 -30.182 1.00 91.31 421 HIS A O 1
ATOM 3384 N N . ASN A 1 422 ? 12.066 1.268 -31.088 1.00 89.25 422 ASN A N 1
ATOM 3385 C CA . ASN A 1 422 ? 12.974 1.238 -29.938 1.00 89.25 422 ASN A CA 1
ATOM 3386 C C . ASN A 1 422 ? 12.324 1.756 -28.644 1.00 89.25 422 ASN A C 1
ATOM 3388 O O . ASN A 1 422 ? 12.601 1.239 -27.561 1.00 89.25 422 ASN A O 1
ATOM 3392 N N . ILE A 1 423 ? 11.466 2.776 -28.741 1.00 91.94 423 ILE A N 1
ATOM 3393 C CA . ILE A 1 423 ? 10.738 3.330 -27.592 1.00 91.94 423 ILE A CA 1
ATOM 3394 C C . ILE A 1 423 ? 9.744 2.305 -27.035 1.00 91.94 423 ILE A C 1
ATOM 3396 O O . ILE A 1 423 ? 9.706 2.105 -25.819 1.00 91.94 423 ILE A O 1
ATOM 3400 N N . LEU A 1 424 ? 8.980 1.636 -27.904 1.00 92.31 424 LEU A N 1
ATOM 3401 C CA . LEU A 1 424 ? 8.034 0.600 -27.500 1.00 92.31 424 LEU A CA 1
ATOM 3402 C C . LEU A 1 424 ? 8.762 -0.593 -26.878 1.00 92.31 424 LEU A C 1
ATOM 3404 O O . LEU A 1 424 ? 8.417 -0.996 -25.773 1.00 92.31 424 LEU A O 1
ATOM 3408 N N . LEU A 1 425 ? 9.825 -1.094 -27.516 1.00 90.75 425 LEU A N 1
ATOM 3409 C CA . LEU A 1 425 ? 10.617 -2.206 -26.983 1.00 90.75 425 LEU A CA 1
ATOM 3410 C C . LEU A 1 425 ? 11.179 -1.887 -25.592 1.00 90.75 425 LEU A C 1
ATOM 3412 O O . LEU A 1 425 ? 11.138 -2.724 -24.692 1.00 90.75 425 LEU A O 1
ATOM 3416 N N . LYS A 1 426 ? 11.665 -0.655 -25.393 1.00 89.44 426 LYS A N 1
ATOM 3417 C CA . LYS A 1 426 ? 12.146 -0.193 -24.088 1.00 89.44 426 LYS A CA 1
ATOM 3418 C C . LYS A 1 426 ? 11.034 -0.165 -23.039 1.00 89.44 426 LYS A C 1
ATOM 3420 O O . LYS A 1 426 ? 11.289 -0.568 -21.908 1.00 89.44 426 LYS A O 1
ATOM 3425 N N . LEU A 1 427 ? 9.832 0.306 -23.386 1.00 90.50 427 LEU A N 1
ATOM 3426 C CA . LEU A 1 427 ? 8.685 0.251 -22.476 1.00 90.50 427 LEU A CA 1
ATOM 3427 C C . LEU A 1 427 ? 8.384 -1.198 -22.085 1.00 90.50 427 LEU A C 1
ATOM 3429 O O . LEU A 1 427 ? 8.328 -1.477 -20.893 1.00 90.50 427 LEU A O 1
ATOM 3433 N N . LEU A 1 428 ? 8.213 -2.090 -23.069 1.00 88.62 428 LEU A N 1
ATOM 3434 C CA . LEU A 1 428 ? 7.844 -3.487 -22.828 1.00 88.62 428 LEU A CA 1
ATOM 3435 C C . LEU A 1 428 ? 8.880 -4.170 -21.929 1.00 88.62 428 LEU A C 1
ATOM 3437 O O . LEU A 1 428 ? 8.510 -4.715 -20.900 1.00 88.62 428 LEU A O 1
ATOM 3441 N N . ASN A 1 429 ? 10.175 -4.022 -22.222 1.00 83.75 429 ASN A N 1
ATOM 3442 C CA . ASN A 1 429 ? 11.232 -4.575 -21.371 1.00 83.75 429 ASN A CA 1
ATOM 3443 C C . ASN A 1 429 ? 11.181 -4.034 -19.932 1.00 83.75 429 ASN A C 1
ATOM 3445 O O . ASN A 1 429 ? 11.334 -4.804 -18.992 1.00 83.75 429 ASN A O 1
ATOM 3449 N N . ASN A 1 430 ? 10.922 -2.735 -19.739 1.00 79.94 430 ASN A N 1
ATOM 3450 C CA . ASN A 1 430 ? 10.829 -2.148 -18.398 1.00 79.94 430 ASN A CA 1
ATOM 3451 C C . ASN A 1 430 ? 9.632 -2.666 -17.582 1.00 79.94 430 ASN A C 1
ATOM 3453 O O . ASN A 1 430 ? 9.648 -2.535 -16.362 1.00 79.94 430 ASN A O 1
ATOM 3457 N N . ILE A 1 431 ? 8.573 -3.164 -18.230 1.00 77.62 431 ILE A N 1
ATOM 3458 C CA . ILE A 1 431 ? 7.351 -3.620 -17.548 1.00 77.62 431 ILE A CA 1
ATOM 3459 C C . ILE A 1 431 ? 7.215 -5.147 -17.496 1.00 77.62 431 ILE A C 1
ATOM 3461 O O . ILE A 1 431 ? 6.421 -5.641 -16.704 1.00 77.62 431 ILE A O 1
ATOM 3465 N N . THR A 1 432 ? 7.964 -5.892 -18.319 1.00 67.56 432 THR A N 1
ATOM 3466 C CA . THR A 1 432 ? 7.941 -7.367 -18.355 1.00 67.56 432 THR A CA 1
ATOM 3467 C C . THR A 1 432 ? 9.104 -8.015 -17.623 1.00 67.56 432 THR A C 1
ATOM 3469 O O . THR A 1 432 ? 9.023 -9.196 -17.301 1.00 67.56 432 THR A O 1
ATOM 3472 N N . ILE A 1 433 ? 10.201 -7.291 -17.388 1.00 53.38 433 ILE A N 1
ATOM 3473 C CA . ILE A 1 433 ? 11.261 -7.773 -16.505 1.00 53.38 433 ILE A CA 1
ATOM 3474 C C . ILE A 1 433 ? 10.752 -7.546 -15.077 1.00 53.38 433 ILE A C 1
ATOM 3476 O O . ILE A 1 433 ? 10.532 -6.389 -14.706 1.00 53.38 433 ILE A O 1
ATOM 3480 N N . PRO A 1 434 ? 10.498 -8.601 -14.279 1.00 41.00 434 PRO A N 1
ATOM 3481 C CA . PRO A 1 434 ? 10.188 -8.400 -12.876 1.00 41.00 434 PRO A CA 1
ATOM 3482 C C . PRO A 1 434 ? 11.360 -7.646 -12.248 1.00 41.00 434 PRO A C 1
ATOM 3484 O O . PRO A 1 434 ? 12.501 -8.099 -12.314 1.00 41.00 434 PRO A O 1
ATOM 3487 N N . TYR A 1 435 ? 11.080 -6.489 -11.646 1.00 41.09 435 TYR A N 1
ATOM 3488 C CA . TYR A 1 435 ? 12.026 -5.853 -10.741 1.00 41.09 435 TYR A CA 1
ATOM 3489 C C . TYR A 1 435 ? 12.194 -6.794 -9.548 1.00 41.09 435 TYR A C 1
ATOM 3491 O O . TYR A 1 435 ? 11.429 -6.714 -8.579 1.00 41.09 435 TYR A O 1
ATOM 3499 N N . GLU A 1 436 ? 13.170 -7.700 -9.626 1.00 37.88 436 GLU A N 1
ATOM 3500 C CA . GLU A 1 436 ? 13.688 -8.392 -8.452 1.00 37.88 436 GLU A CA 1
ATOM 3501 C C . GLU A 1 436 ? 14.019 -7.327 -7.397 1.00 37.88 436 GLU A C 1
ATOM 3503 O O . GLU A 1 436 ? 14.445 -6.210 -7.727 1.00 37.88 436 GLU A O 1
ATOM 3508 N N . GLU A 1 437 ? 13.806 -7.632 -6.113 1.00 36.75 437 GLU A N 1
ATOM 3509 C CA . GLU A 1 437 ? 14.115 -6.703 -5.012 1.00 36.75 437 GLU A CA 1
ATOM 3510 C C . GLU A 1 437 ? 15.559 -6.139 -5.105 1.00 36.75 437 GLU A C 1
ATOM 3512 O O . GLU A 1 437 ? 15.835 -5.043 -4.604 1.00 36.75 437 GLU A O 1
ATOM 3517 N N . ASP A 1 438 ? 16.450 -6.829 -5.829 1.00 32.91 438 ASP A N 1
ATOM 3518 C CA . ASP A 1 438 ? 17.839 -6.457 -6.109 1.00 32.91 438 ASP A CA 1
ATOM 3519 C C . ASP A 1 438 ? 18.033 -5.340 -7.172 1.00 32.91 438 ASP A C 1
ATOM 3521 O O . ASP A 1 438 ? 18.991 -4.563 -7.064 1.00 32.91 438 ASP A O 1
ATOM 3525 N N . GLU A 1 439 ? 17.118 -5.111 -8.128 1.00 34.94 439 GLU A N 1
ATOM 3526 C CA . GLU A 1 439 ? 17.161 -3.894 -8.974 1.00 34.94 439 GLU A CA 1
ATOM 3527 C C . GLU A 1 439 ? 16.687 -2.649 -8.204 1.00 34.94 439 GLU A C 1
ATOM 3529 O O . GLU A 1 439 ? 17.153 -1.526 -8.440 1.00 34.94 439 GLU A O 1
ATOM 3534 N N . PHE A 1 440 ? 15.850 -2.846 -7.182 1.00 38.62 440 PHE A N 1
ATOM 3535 C CA . PHE A 1 440 ? 15.523 -1.815 -6.199 1.00 38.62 440 PHE A CA 1
ATOM 3536 C C . PHE A 1 440 ? 16.751 -1.385 -5.382 1.00 38.62 440 PHE A C 1
ATOM 3538 O O . PHE A 1 440 ? 16.904 -0.205 -5.050 1.00 38.62 440 PHE A O 1
ATOM 3545 N N . GLU A 1 441 ? 17.680 -2.313 -5.132 1.00 35.41 441 GLU A N 1
ATOM 3546 C CA . GLU A 1 441 ? 19.033 -2.041 -4.629 1.00 35.41 441 GLU A CA 1
ATOM 3547 C C . GLU A 1 441 ? 19.894 -1.252 -5.638 1.00 35.41 441 GLU A C 1
ATOM 3549 O O . GLU A 1 441 ? 20.725 -0.435 -5.236 1.00 35.41 441 GLU A O 1
ATOM 3554 N N . GLN A 1 442 ? 19.680 -1.396 -6.948 1.00 33.75 442 GLN A N 1
ATOM 3555 C CA . GLN A 1 442 ? 20.388 -0.608 -7.969 1.00 33.75 442 GLN A CA 1
ATOM 3556 C C . GLN A 1 442 ? 19.843 0.826 -8.123 1.00 33.75 442 GLN A C 1
ATOM 3558 O O . GLN A 1 442 ? 20.624 1.777 -8.255 1.00 33.75 442 GLN A O 1
ATOM 3563 N N . VAL A 1 443 ? 18.526 1.036 -8.003 1.00 35.53 443 VAL A N 1
ATOM 3564 C CA . VAL A 1 443 ? 17.937 2.389 -7.897 1.00 35.53 443 VAL A CA 1
ATOM 3565 C C . VAL A 1 443 ? 18.286 3.035 -6.544 1.00 35.53 443 VAL A C 1
ATOM 3567 O O . VAL A 1 443 ? 18.638 4.218 -6.496 1.00 35.53 443 VAL A O 1
ATOM 3570 N N . ARG A 1 444 ? 18.327 2.248 -5.451 1.00 36.56 444 ARG A N 1
ATOM 3571 C CA . ARG A 1 444 ? 18.969 2.634 -4.175 1.00 36.56 444 ARG A CA 1
ATOM 3572 C C . ARG A 1 444 ? 20.403 3.111 -4.411 1.00 36.56 444 ARG A C 1
ATOM 3574 O O . ARG A 1 444 ? 20.754 4.174 -3.910 1.00 36.56 444 ARG A O 1
ATOM 3581 N N . LYS A 1 445 ? 21.226 2.383 -5.177 1.00 33.38 445 LYS A N 1
ATOM 3582 C CA . LYS A 1 445 ? 22.626 2.752 -5.465 1.00 33.38 445 LYS A CA 1
ATOM 3583 C C . LYS A 1 445 ? 22.722 4.045 -6.279 1.00 33.38 445 LYS A C 1
ATOM 3585 O O . LYS A 1 445 ? 23.468 4.933 -5.884 1.00 33.38 445 LYS A O 1
ATOM 3590 N N . SER A 1 446 ? 21.918 4.228 -7.325 1.00 29.06 446 SER A N 1
ATOM 3591 C CA . SER A 1 446 ? 22.016 5.404 -8.214 1.00 29.06 446 SER A CA 1
ATOM 3592 C C . SER A 1 446 ? 21.690 6.760 -7.562 1.00 29.06 446 SER A C 1
ATOM 3594 O O . SER A 1 446 ? 22.207 7.774 -8.026 1.00 29.06 446 SER A O 1
ATOM 3596 N N . LYS A 1 447 ? 20.936 6.812 -6.448 1.00 31.09 447 LYS A N 1
ATOM 3597 C CA . LYS A 1 447 ? 20.751 8.053 -5.650 1.00 31.09 447 LYS A CA 1
ATOM 3598 C C . LYS A 1 447 ? 21.446 8.055 -4.280 1.00 31.09 447 LYS A C 1
ATOM 3600 O O . LYS A 1 447 ? 21.713 9.134 -3.749 1.00 31.09 447 LYS A O 1
ATOM 3605 N N . LYS A 1 448 ? 21.841 6.896 -3.739 1.00 30.92 448 LYS A N 1
ATOM 3606 C CA . LYS A 1 448 ? 22.736 6.801 -2.566 1.00 30.92 448 LYS A CA 1
ATOM 3607 C C . LYS A 1 448 ? 24.188 7.197 -2.901 1.00 30.92 448 LYS A C 1
ATOM 3609 O O . LYS A 1 448 ? 24.886 7.697 -2.019 1.00 30.92 448 LYS A O 1
ATOM 3614 N N . ILE A 1 449 ? 24.589 7.115 -4.178 1.00 31.22 449 ILE A N 1
ATOM 3615 C CA . ILE A 1 449 ? 25.878 7.609 -4.714 1.00 31.22 449 ILE A CA 1
ATOM 3616 C C . ILE A 1 449 ? 26.114 9.111 -4.458 1.00 31.22 449 ILE A C 1
ATOM 3618 O O . ILE A 1 449 ? 27.257 9.549 -4.462 1.00 31.22 449 ILE A O 1
ATOM 3622 N N . ALA A 1 450 ? 25.081 9.911 -4.169 1.00 28.28 450 ALA A N 1
ATOM 3623 C CA . ALA A 1 450 ? 25.262 11.338 -3.881 1.00 28.28 450 ALA A CA 1
ATOM 3624 C C . ALA A 1 450 ? 25.327 11.695 -2.381 1.00 28.28 450 ALA A C 1
ATOM 3626 O O . ALA A 1 450 ? 25.611 12.848 -2.057 1.00 28.28 450 ALA A O 1
ATOM 3627 N N . LYS A 1 451 ? 25.032 10.769 -1.449 1.00 29.16 451 LYS A N 1
ATOM 3628 C CA . LYS A 1 451 ? 24.906 11.112 -0.012 1.00 29.16 451 LYS A CA 1
ATOM 3629 C C . LYS A 1 451 ? 25.498 10.127 1.004 1.00 29.16 451 LYS A C 1
ATOM 3631 O O . LYS A 1 451 ? 25.521 10.472 2.181 1.00 29.16 451 LYS A O 1
ATOM 3636 N N . GLU A 1 452 ? 26.030 8.971 0.601 1.00 28.25 452 GLU A N 1
ATOM 3637 C CA . GLU A 1 452 ? 26.711 8.031 1.517 1.00 28.25 452 GLU A CA 1
ATOM 3638 C C . GLU A 1 452 ? 28.182 7.754 1.149 1.00 28.25 452 GLU A C 1
ATOM 3640 O O . GLU A 1 452 ? 28.687 6.640 1.300 1.00 28.25 452 GLU A O 1
ATOM 3645 N N . HIS A 1 453 ? 28.919 8.786 0.733 1.00 30.84 453 HIS A N 1
ATOM 3646 C CA . HIS A 1 453 ? 30.386 8.750 0.647 1.00 30.84 453 HIS A CA 1
ATOM 3647 C C . HIS A 1 453 ? 31.036 8.810 2.033 1.00 30.84 453 HIS A C 1
ATOM 3649 O O . HIS A 1 453 ? 31.708 9.774 2.383 1.00 30.84 453 HIS A O 1
ATOM 3655 N N . GLN A 1 454 ? 30.831 7.769 2.838 1.00 29.22 454 GLN A N 1
ATOM 3656 C CA . GLN A 1 454 ? 31.647 7.477 4.021 1.00 29.22 454 GLN A CA 1
ATOM 3657 C C . GLN A 1 454 ? 31.511 5.989 4.397 1.00 29.22 454 GLN A C 1
ATOM 3659 O O . GLN A 1 454 ? 31.055 5.634 5.480 1.00 29.22 454 GLN A O 1
ATOM 3664 N N . GLY A 1 455 ? 31.877 5.074 3.489 1.00 31.70 455 GLY A N 1
ATOM 3665 C CA . GLY A 1 455 ? 31.957 3.656 3.868 1.00 31.70 455 GLY A CA 1
ATOM 3666 C C . GLY A 1 455 ? 32.336 2.642 2.791 1.00 31.70 455 GLY A C 1
ATOM 3667 O O . GLY A 1 455 ? 33.027 1.683 3.117 1.00 31.70 455 GLY A O 1
ATOM 3668 N N . ASN A 1 456 ? 31.953 2.846 1.528 1.00 38.28 456 ASN A N 1
ATOM 3669 C CA . ASN A 1 456 ? 32.444 2.036 0.409 1.00 38.28 456 ASN A CA 1
ATOM 3670 C C . ASN A 1 456 ? 33.383 2.898 -0.431 1.00 38.28 456 ASN A C 1
ATOM 3672 O O . ASN A 1 456 ? 33.006 3.975 -0.879 1.00 38.28 456 ASN A O 1
ATOM 3676 N N . GLN A 1 457 ? 34.626 2.452 -0.578 1.00 48.91 457 GLN A N 1
ATOM 3677 C CA . GLN A 1 457 ? 35.613 3.147 -1.390 1.00 48.91 457 GLN A CA 1
ATOM 3678 C C . GLN A 1 457 ? 35.252 2.971 -2.868 1.00 48.91 457 GLN A C 1
ATOM 3680 O O . GLN A 1 457 ? 35.008 1.847 -3.303 1.00 48.91 457 GLN A O 1
ATOM 3685 N N . ASP A 1 458 ? 35.169 4.074 -3.613 1.00 51.16 458 ASP A N 1
ATOM 3686 C CA . ASP A 1 458 ? 34.721 4.061 -5.008 1.00 51.16 458 ASP A CA 1
ATOM 3687 C C . ASP A 1 458 ? 35.601 3.154 -5.887 1.00 51.16 458 ASP A C 1
ATOM 3689 O O . ASP A 1 458 ? 36.790 2.979 -5.621 1.00 51.16 458 ASP A O 1
ATOM 3693 N N . VAL A 1 459 ? 35.058 2.624 -6.990 1.00 57.81 459 VAL A N 1
ATOM 3694 C CA . VAL A 1 459 ? 35.815 1.813 -7.971 1.00 57.81 459 VAL A CA 1
ATOM 3695 C C . VAL A 1 459 ? 37.131 2.490 -8.418 1.00 57.81 459 VAL A C 1
ATOM 3697 O O . VAL A 1 459 ? 38.154 1.806 -8.460 1.00 57.81 459 VAL A O 1
ATOM 3700 N N . PRO A 1 460 ? 37.190 3.822 -8.651 1.00 59.41 460 PRO A N 1
ATOM 3701 C CA . PRO A 1 460 ? 38.450 4.537 -8.861 1.00 59.41 460 PRO A CA 1
ATOM 3702 C C . PRO A 1 460 ? 39.447 4.429 -7.697 1.00 59.41 460 PRO A C 1
ATOM 3704 O O . PRO A 1 460 ? 40.644 4.315 -7.945 1.00 59.41 460 PRO A O 1
ATOM 3707 N N . TYR A 1 461 ? 38.990 4.421 -6.440 1.00 70.12 461 TYR A N 1
ATOM 3708 C CA . TYR A 1 461 ? 39.853 4.225 -5.272 1.00 70.12 461 TYR A CA 1
ATOM 3709 C C . TYR A 1 461 ? 40.381 2.787 -5.202 1.00 70.12 461 TYR A C 1
ATOM 3711 O O . TYR A 1 461 ? 41.557 2.590 -4.916 1.00 70.12 461 TYR A O 1
ATOM 3719 N N . ILE A 1 462 ? 39.550 1.776 -5.471 1.00 75.56 462 ILE A N 1
ATOM 3720 C CA . ILE A 1 462 ? 39.991 0.370 -5.451 1.00 75.56 462 ILE A CA 1
ATOM 3721 C C . ILE A 1 462 ? 40.985 0.096 -6.579 1.00 75.56 462 ILE A C 1
ATOM 3723 O O . ILE A 1 462 ? 42.033 -0.501 -6.342 1.00 75.56 462 ILE A O 1
ATOM 3727 N N . ASN A 1 463 ? 40.722 0.616 -7.779 1.00 79.81 463 ASN A N 1
ATOM 3728 C CA . ASN A 1 463 ? 41.670 0.544 -8.887 1.00 79.81 463 ASN A CA 1
ATOM 3729 C C . ASN A 1 463 ? 42.985 1.249 -8.541 1.00 79.81 463 ASN A C 1
ATOM 3731 O O . ASN A 1 463 ? 44.052 0.735 -8.867 1.00 79.81 463 ASN A O 1
ATOM 3735 N N . LYS A 1 464 ? 42.920 2.386 -7.834 1.00 79.94 464 LYS A N 1
ATOM 3736 C CA . LYS A 1 464 ? 44.097 3.091 -7.321 1.00 79.94 464 LYS A CA 1
ATOM 3737 C C . LYS A 1 464 ? 44.866 2.250 -6.298 1.00 79.94 464 LYS A C 1
ATOM 3739 O O . LYS A 1 464 ? 46.058 2.048 -6.482 1.00 79.94 464 LYS A O 1
ATOM 3744 N N . LEU A 1 465 ? 44.194 1.693 -5.288 1.00 83.94 465 LEU A N 1
ATOM 3745 C CA . LEU A 1 465 ? 44.794 0.806 -4.283 1.00 83.94 465 LEU A CA 1
ATOM 3746 C C . LEU A 1 465 ? 45.500 -0.387 -4.940 1.00 83.94 465 LEU A C 1
ATOM 3748 O O . LEU A 1 465 ? 46.630 -0.726 -4.591 1.00 83.94 465 LEU A O 1
ATOM 3752 N N . ILE A 1 466 ? 44.848 -1.020 -5.917 1.00 84.94 466 ILE A N 1
ATOM 3753 C CA . ILE A 1 466 ? 45.426 -2.159 -6.627 1.00 84.94 466 ILE A CA 1
ATOM 3754 C C . ILE A 1 466 ? 46.627 -1.708 -7.453 1.00 84.94 466 ILE A C 1
ATOM 3756 O O . ILE A 1 466 ? 47.694 -2.295 -7.324 1.00 84.94 466 ILE A O 1
ATOM 3760 N N . LYS A 1 467 ? 46.485 -0.660 -8.268 1.00 84.81 467 LYS A N 1
ATOM 3761 C CA . LYS A 1 467 ? 47.530 -0.200 -9.190 1.00 84.81 467 LYS A CA 1
ATOM 3762 C C . LYS A 1 467 ? 48.752 0.382 -8.478 1.00 84.81 467 LYS A C 1
ATOM 3764 O O . LYS A 1 467 ? 49.869 0.152 -8.928 1.00 84.81 467 LYS A O 1
ATOM 3769 N N . GLU A 1 468 ? 48.548 1.143 -7.408 1.00 83.69 468 GLU A N 1
ATOM 3770 C CA . GLU A 1 468 ? 49.604 1.923 -6.751 1.00 83.69 468 GLU A CA 1
ATOM 3771 C C . GLU A 1 468 ? 50.194 1.231 -5.519 1.00 83.69 468 GLU A C 1
ATOM 3773 O O . GLU A 1 468 ? 51.347 1.490 -5.186 1.00 83.69 468 GLU A O 1
ATOM 3778 N N . ASN A 1 469 ? 49.449 0.350 -4.840 1.00 85.88 469 ASN A N 1
ATOM 3779 C CA . ASN A 1 469 ? 49.914 -0.264 -3.592 1.00 85.88 469 ASN A CA 1
ATOM 3780 C C . ASN A 1 469 ? 50.105 -1.779 -3.698 1.00 85.88 469 ASN A C 1
ATOM 3782 O O . ASN A 1 469 ? 51.105 -2.296 -3.207 1.00 85.88 469 ASN A O 1
ATOM 3786 N N . ILE A 1 470 ? 49.179 -2.496 -4.341 1.00 85.88 470 ILE A N 1
ATOM 3787 C CA . ILE A 1 470 ? 49.216 -3.967 -4.374 1.00 85.88 470 ILE A CA 1
ATOM 3788 C C . ILE A 1 470 ? 50.071 -4.471 -5.543 1.00 85.88 470 ILE A C 1
ATOM 3790 O O . ILE A 1 470 ? 51.033 -5.204 -5.328 1.00 85.88 470 ILE A O 1
ATOM 3794 N N . LEU A 1 471 ? 49.772 -4.050 -6.772 1.00 85.75 471 LEU A N 1
ATOM 3795 C CA . LEU A 1 471 ? 50.426 -4.514 -7.999 1.00 85.75 471 LEU A CA 1
ATOM 3796 C C . LEU A 1 471 ? 51.950 -4.281 -8.011 1.00 85.75 471 LEU A C 1
ATOM 3798 O O . LEU A 1 471 ? 52.665 -5.205 -8.403 1.00 85.75 471 LEU A O 1
ATOM 3802 N N . PRO A 1 472 ? 52.488 -3.137 -7.532 1.00 84.00 472 PRO A N 1
ATOM 3803 C CA . PRO A 1 472 ? 53.937 -2.926 -7.480 1.00 84.00 472 PRO A CA 1
ATOM 3804 C C . PRO A 1 472 ? 54.653 -3.873 -6.509 1.00 84.00 472 PRO A C 1
ATOM 3806 O O . PRO A 1 472 ? 55.839 -4.140 -6.681 1.00 84.00 472 PRO A O 1
ATOM 3809 N N . SER A 1 473 ? 53.940 -4.395 -5.504 1.00 79.62 473 SER A N 1
ATOM 3810 C CA . SER A 1 473 ? 54.490 -5.294 -4.480 1.00 79.62 473 SER A CA 1
ATOM 3811 C C . SER A 1 473 ? 54.455 -6.779 -4.865 1.00 79.62 473 SER A C 1
ATOM 3813 O O . SER A 1 473 ? 55.032 -7.610 -4.168 1.00 79.62 473 SER A O 1
ATOM 3815 N N . ILE A 1 474 ? 53.787 -7.129 -5.970 1.00 86.38 474 ILE A N 1
ATOM 3816 C CA . ILE A 1 474 ? 53.626 -8.510 -6.433 1.00 86.38 474 ILE A CA 1
ATOM 3817 C C . ILE A 1 474 ? 54.713 -8.823 -7.462 1.00 86.38 474 ILE A C 1
ATOM 3819 O O . ILE A 1 474 ? 54.823 -8.131 -8.471 1.00 86.38 474 ILE A O 1
ATOM 3823 N N . SER A 1 475 ? 55.489 -9.885 -7.246 1.00 79.69 475 SER A N 1
ATOM 3824 C CA . SER A 1 475 ? 56.441 -10.446 -8.224 1.00 79.69 475 SER A CA 1
ATOM 3825 C C . SER A 1 475 ? 55.898 -11.670 -8.972 1.00 79.69 475 SER A C 1
ATOM 3827 O O . SER A 1 475 ? 56.522 -12.136 -9.914 1.00 79.69 475 SER A O 1
ATOM 3829 N N . ASN A 1 476 ? 54.742 -12.193 -8.560 1.00 89.38 476 ASN A N 1
ATOM 3830 C CA . ASN A 1 476 ? 54.114 -13.374 -9.141 1.00 89.38 476 ASN A CA 1
ATOM 3831 C C . ASN A 1 476 ? 53.374 -13.030 -10.451 1.00 89.38 476 ASN A C 1
ATOM 3833 O O . ASN A 1 476 ? 52.451 -12.211 -10.445 1.00 89.38 476 ASN A O 1
ATOM 3837 N N . ASP A 1 477 ? 53.760 -13.680 -11.552 1.00 85.88 477 ASP A N 1
ATOM 3838 C CA . ASP A 1 477 ? 53.239 -13.389 -12.897 1.00 85.88 477 ASP A CA 1
ATOM 3839 C C . ASP A 1 477 ? 51.738 -13.659 -13.032 1.00 85.88 477 ASP A C 1
ATOM 3841 O O . ASP A 1 477 ? 51.022 -12.842 -13.612 1.00 85.88 477 ASP A O 1
ATOM 3845 N N . TYR A 1 478 ? 51.240 -14.735 -12.408 1.00 89.81 478 TYR A N 1
ATOM 3846 C CA . TYR A 1 478 ? 49.811 -15.058 -12.388 1.00 89.81 478 TYR A CA 1
ATOM 3847 C C . TYR A 1 478 ? 48.987 -13.892 -11.831 1.00 89.81 478 TYR A C 1
ATOM 3849 O O . TYR A 1 478 ? 48.043 -13.421 -12.465 1.00 89.81 478 TYR A O 1
ATOM 3857 N N . TRP A 1 479 ? 49.372 -13.363 -10.667 1.00 90.44 479 TRP A N 1
ATOM 3858 C CA . TRP A 1 479 ? 48.650 -12.264 -10.032 1.00 90.44 479 TRP A CA 1
ATOM 3859 C C . TRP A 1 479 ? 48.831 -10.921 -10.735 1.00 90.44 479 TRP A C 1
ATOM 3861 O O . TRP A 1 479 ? 47.890 -10.124 -10.757 1.00 90.44 479 TRP A O 1
ATOM 3871 N N . ARG A 1 480 ? 49.993 -10.671 -11.352 1.00 87.12 480 ARG A N 1
ATOM 3872 C CA . ARG A 1 480 ? 50.196 -9.486 -12.200 1.00 87.12 480 ARG A CA 1
ATOM 3873 C C . ARG A 1 480 ? 49.262 -9.493 -13.398 1.00 87.12 480 ARG A C 1
ATOM 3875 O O . ARG A 1 480 ? 48.605 -8.487 -13.661 1.00 87.12 480 ARG A O 1
ATOM 3882 N N . GLU A 1 481 ? 49.165 -10.623 -14.088 1.00 85.19 481 GLU A N 1
ATOM 3883 C CA . GLU A 1 481 ? 48.261 -10.785 -15.221 1.00 85.19 481 GLU A CA 1
ATOM 3884 C C . GLU A 1 481 ? 46.796 -10.700 -14.772 1.00 85.19 481 GLU A C 1
ATOM 3886 O O . GLU A 1 481 ? 46.003 -9.970 -15.371 1.00 85.19 481 GLU A O 1
ATOM 3891 N N . ARG A 1 482 ? 46.433 -11.387 -13.681 1.00 86.38 482 ARG A N 1
ATOM 3892 C CA . ARG A 1 482 ? 45.061 -11.427 -13.154 1.00 86.38 482 ARG A CA 1
ATOM 3893 C C . ARG A 1 482 ? 44.561 -10.042 -12.740 1.00 86.38 482 ARG A C 1
ATOM 3895 O O . ARG A 1 482 ? 43.482 -9.629 -13.169 1.00 86.38 482 ARG A O 1
ATOM 3902 N N . LEU A 1 483 ? 45.350 -9.303 -11.958 1.00 86.06 483 LEU A N 1
ATOM 3903 C CA . LEU A 1 483 ? 45.018 -7.937 -11.539 1.00 86.06 483 LEU A CA 1
ATOM 3904 C C . LEU A 1 483 ? 45.142 -6.939 -12.700 1.00 86.06 483 LEU A C 1
ATOM 3906 O O . LEU A 1 483 ? 44.347 -6.007 -12.787 1.00 86.06 483 LEU A O 1
ATOM 3910 N N . GLY A 1 484 ? 46.079 -7.146 -13.629 1.00 80.75 484 GLY A N 1
ATOM 3911 C CA . GLY A 1 484 ? 46.205 -6.344 -14.847 1.00 80.75 484 GLY A CA 1
ATOM 3912 C C . GLY A 1 484 ? 44.961 -6.437 -15.735 1.00 80.75 484 GLY A C 1
ATOM 3913 O O . GLY A 1 484 ? 44.397 -5.410 -16.112 1.00 80.75 484 GLY A O 1
ATOM 3914 N N . LYS A 1 485 ? 44.461 -7.654 -15.990 1.00 78.75 485 LYS A N 1
ATOM 3915 C CA . LYS A 1 485 ? 43.189 -7.889 -16.700 1.00 78.75 485 LYS A CA 1
ATOM 3916 C C . LYS A 1 485 ? 42.008 -7.234 -15.984 1.00 78.75 485 LYS A C 1
ATOM 3918 O O . LYS A 1 485 ? 41.127 -6.688 -16.644 1.00 78.75 485 LYS A O 1
ATOM 3923 N N . PHE A 1 486 ? 42.008 -7.248 -14.650 1.00 79.38 486 PHE A N 1
ATOM 3924 C CA . PHE A 1 486 ? 40.999 -6.550 -13.857 1.00 79.38 486 PHE A CA 1
ATOM 3925 C C . PHE A 1 486 ? 41.041 -5.028 -14.045 1.00 79.38 486 PHE A C 1
ATOM 3927 O O . PHE A 1 486 ? 39.994 -4.417 -14.229 1.00 79.38 486 PHE A O 1
ATOM 3934 N N . LEU A 1 487 ? 42.227 -4.419 -14.061 1.00 76.44 487 LEU A N 1
ATOM 3935 C CA . LEU A 1 487 ? 42.377 -2.971 -14.237 1.00 76.44 487 LEU A CA 1
ATOM 3936 C C . LEU A 1 487 ? 42.074 -2.486 -15.668 1.00 76.44 487 LEU A C 1
ATOM 3938 O O . LEU A 1 487 ? 41.687 -1.331 -15.837 1.00 76.44 487 LEU A O 1
ATOM 3942 N N . LEU A 1 488 ? 42.264 -3.334 -16.687 1.00 67.12 488 LEU A N 1
ATOM 3943 C CA . LEU A 1 488 ? 42.088 -2.979 -18.105 1.00 67.12 488 LEU A CA 1
ATOM 3944 C C . LEU A 1 488 ? 40.648 -3.156 -18.617 1.00 67.12 488 LEU A C 1
ATOM 3946 O O . LEU A 1 488 ? 40.211 -2.399 -19.483 1.00 67.12 488 LEU A O 1
ATOM 3950 N N . ASN A 1 489 ? 39.892 -4.120 -18.086 1.00 56.88 489 ASN A N 1
ATOM 3951 C CA . ASN A 1 489 ? 38.549 -4.436 -18.572 1.00 56.88 489 ASN A CA 1
ATOM 3952 C C . ASN A 1 489 ? 37.464 -3.804 -17.686 1.00 56.88 489 ASN A C 1
ATOM 3954 O O . ASN A 1 489 ? 37.187 -4.288 -16.593 1.00 56.88 489 ASN A O 1
ATOM 3958 N N . GLY A 1 490 ? 36.735 -2.803 -18.199 1.00 49.06 490 GLY A N 1
ATOM 3959 C CA . GLY A 1 490 ? 35.545 -2.209 -17.548 1.00 49.06 490 GLY A CA 1
ATOM 3960 C C . GLY A 1 490 ? 34.312 -3.135 -17.436 1.00 49.06 490 GLY A C 1
ATOM 3961 O O . GLY A 1 490 ? 33.190 -2.663 -17.210 1.00 49.06 490 GLY A O 1
ATOM 3962 N N . SER A 1 491 ? 34.519 -4.440 -17.638 1.00 48.59 491 SER A N 1
ATOM 3963 C CA . SER A 1 491 ? 33.521 -5.513 -17.726 1.00 48.59 491 SER A CA 1
ATOM 3964 C C . SER A 1 491 ? 34.119 -6.864 -17.285 1.00 48.59 491 SER A C 1
ATOM 3966 O O . SER A 1 491 ? 33.923 -7.870 -17.959 1.00 48.59 491 SER A O 1
ATOM 3968 N N . ASN A 1 492 ? 34.924 -6.908 -16.218 1.00 57.91 492 ASN A N 1
ATOM 3969 C CA . ASN A 1 492 ? 35.431 -8.184 -15.697 1.00 57.91 492 ASN A CA 1
ATOM 3970 C C . ASN A 1 492 ? 34.303 -8.921 -14.937 1.00 57.91 492 ASN A C 1
ATOM 3972 O O . ASN A 1 492 ? 33.652 -8.282 -14.110 1.00 57.91 492 ASN A O 1
ATOM 3976 N N . PRO A 1 493 ? 34.049 -10.220 -15.191 1.00 57.53 493 PRO A N 1
ATOM 3977 C CA . PRO A 1 493 ? 33.062 -11.014 -14.454 1.00 57.53 493 PRO A CA 1
ATOM 3978 C C . PRO A 1 493 ? 33.548 -11.495 -13.077 1.00 57.53 493 PRO A C 1
ATOM 3980 O O . PRO A 1 493 ? 32.906 -12.363 -12.511 1.00 57.53 493 PRO A O 1
ATOM 3983 N N . ASN A 1 494 ? 34.669 -10.988 -12.548 1.00 74.94 494 ASN A N 1
ATOM 3984 C CA . ASN A 1 494 ? 35.180 -11.376 -11.228 1.00 74.94 494 ASN A CA 1
ATOM 3985 C C . ASN A 1 494 ? 35.229 -10.167 -10.287 1.00 74.94 494 ASN A C 1
ATOM 3987 O O . ASN A 1 494 ? 35.858 -9.146 -10.599 1.00 74.94 494 ASN A O 1
ATOM 3991 N N . ALA A 1 495 ? 34.593 -10.304 -9.129 1.00 86.81 495 ALA A N 1
ATOM 3992 C CA . ALA A 1 495 ? 34.506 -9.297 -8.091 1.00 86.81 495 ALA A CA 1
ATOM 3993 C C . ALA A 1 495 ? 35.741 -9.321 -7.182 1.00 86.81 495 ALA A C 1
ATOM 3995 O O . ALA A 1 495 ? 36.468 -10.312 -7.080 1.00 86.81 495 ALA A O 1
ATOM 3996 N N . ILE A 1 496 ? 35.979 -8.203 -6.494 1.00 88.12 496 ILE A N 1
ATOM 3997 C CA . ILE A 1 496 ? 36.993 -8.113 -5.443 1.00 88.12 496 ILE A CA 1
ATOM 3998 C C . ILE A 1 496 ? 36.291 -7.971 -4.104 1.00 88.12 496 ILE A C 1
ATOM 4000 O O . ILE A 1 496 ? 35.473 -7.070 -3.903 1.00 88.12 496 ILE A O 1
ATOM 4004 N N . HIS A 1 497 ? 36.665 -8.820 -3.156 1.00 92.31 497 HIS A N 1
ATOM 4005 C CA . HIS A 1 497 ? 36.197 -8.756 -1.781 1.00 92.31 497 HIS A CA 1
ATOM 4006 C C . HIS A 1 497 ? 37.337 -8.431 -0.826 1.00 92.31 497 HIS A C 1
ATOM 4008 O O . HIS A 1 497 ? 38.491 -8.782 -1.044 1.00 92.31 497 HIS A O 1
ATOM 4014 N N . LEU A 1 498 ? 36.988 -7.807 0.290 1.00 91.94 498 LEU A N 1
ATOM 4015 C CA . LEU A 1 498 ? 37.839 -7.651 1.455 1.00 91.94 498 LEU A CA 1
ATOM 4016 C C . LEU A 1 498 ? 37.322 -8.562 2.563 1.00 91.94 498 LEU A C 1
ATOM 4018 O O . LEU A 1 498 ? 36.236 -8.339 3.106 1.00 91.94 498 LEU A O 1
ATOM 4022 N N . ALA A 1 499 ? 38.125 -9.552 2.930 1.00 92.44 499 ALA A N 1
ATOM 4023 C CA . ALA A 1 499 ? 37.802 -10.513 3.970 1.00 92.44 499 ALA A CA 1
ATOM 4024 C C . ALA A 1 499 ? 38.688 -10.269 5.200 1.00 92.44 499 ALA A C 1
ATOM 4026 O O . ALA A 1 499 ? 39.914 -10.191 5.098 1.00 92.44 499 ALA A O 1
ATOM 4027 N N . ILE A 1 500 ? 38.061 -10.109 6.372 1.00 91.44 500 ILE A N 1
ATOM 4028 C CA . ILE A 1 500 ? 38.768 -9.885 7.638 1.00 91.44 500 ILE A CA 1
ATOM 4029 C C . ILE A 1 500 ? 38.978 -11.219 8.341 1.00 91.44 500 ILE A C 1
ATOM 4031 O O . ILE A 1 500 ? 38.015 -11.951 8.601 1.00 91.44 500 ILE A O 1
ATOM 4035 N N . PHE A 1 501 ? 40.226 -11.495 8.699 1.00 90.69 501 PHE A N 1
ATOM 4036 C CA . PHE A 1 501 ? 40.630 -12.717 9.380 1.00 90.69 501 PHE A CA 1
ATOM 4037 C C . PHE A 1 501 ? 41.244 -12.428 10.745 1.00 90.69 501 PHE A C 1
ATOM 4039 O O . PHE A 1 501 ? 41.941 -11.430 10.950 1.00 90.69 501 PHE A O 1
ATOM 4046 N N . VAL A 1 502 ? 40.990 -13.342 11.674 1.00 86.75 502 VAL A N 1
ATOM 4047 C CA . VAL A 1 502 ? 41.649 -13.408 12.979 1.00 86.75 502 VAL A CA 1
ATOM 4048 C C . VAL A 1 502 ? 42.712 -14.505 12.948 1.00 86.75 502 VAL A C 1
ATOM 4050 O O . VAL A 1 502 ? 42.603 -15.468 12.185 1.00 86.75 502 VAL A O 1
ATOM 4053 N N . GLU A 1 503 ? 43.748 -14.361 13.766 1.00 88.00 503 GLU A N 1
ATOM 4054 C CA . GLU A 1 503 ? 44.744 -15.420 13.954 1.00 88.00 503 GLU A CA 1
ATOM 4055 C C . GLU A 1 503 ? 44.146 -16.561 14.808 1.00 88.00 503 GLU A C 1
ATOM 4057 O O . GLU A 1 503 ? 43.271 -16.292 15.637 1.00 88.00 503 GLU A O 1
ATOM 4062 N N . PRO A 1 504 ? 44.565 -17.830 14.619 1.00 90.44 504 PRO A N 1
ATOM 4063 C CA . PRO A 1 504 ? 45.626 -18.301 13.718 1.00 90.44 504 PRO A CA 1
ATOM 4064 C C . PRO A 1 504 ? 45.161 -18.594 12.278 1.00 90.44 504 PRO A C 1
ATOM 4066 O O . PRO A 1 504 ? 45.965 -18.993 11.439 1.00 90.44 504 PRO A O 1
ATOM 4069 N N . TYR A 1 505 ? 43.874 -18.414 11.963 1.00 89.56 505 TYR A N 1
ATOM 4070 C CA . TYR A 1 505 ? 43.309 -18.823 10.670 1.00 89.56 505 TYR A CA 1
ATOM 4071 C C . TYR A 1 505 ? 43.868 -18.034 9.483 1.00 89.56 505 TYR A C 1
ATOM 4073 O O . TYR A 1 505 ? 44.050 -18.611 8.413 1.00 89.56 505 TYR A O 1
ATOM 4081 N N . LEU A 1 506 ? 44.187 -16.747 9.668 1.00 93.38 506 LEU A N 1
ATOM 4082 C CA . LEU A 1 506 ? 44.879 -15.965 8.641 1.00 93.38 506 LEU A CA 1
ATOM 4083 C C . LEU A 1 506 ? 46.234 -16.590 8.300 1.00 93.38 506 LEU A C 1
ATOM 4085 O O . LEU A 1 506 ? 46.511 -16.853 7.132 1.00 93.38 506 LEU A O 1
ATOM 4089 N N . LYS A 1 507 ? 47.053 -16.877 9.318 1.00 92.88 507 LYS A N 1
ATOM 4090 C CA . LYS A 1 507 ? 48.331 -17.568 9.139 1.00 92.88 507 LYS A CA 1
ATOM 4091 C C . LYS A 1 507 ? 48.163 -18.921 8.446 1.00 92.88 507 LYS A C 1
ATOM 4093 O O . LYS A 1 507 ? 48.914 -19.217 7.525 1.00 92.88 507 LYS A O 1
ATOM 4098 N N . PHE A 1 508 ? 47.158 -19.714 8.819 1.00 94.12 508 PHE A N 1
ATOM 4099 C CA . PHE A 1 508 ? 46.910 -21.008 8.175 1.00 94.12 508 PHE A CA 1
ATOM 4100 C C . PHE A 1 508 ? 46.562 -20.889 6.691 1.00 94.12 508 PHE A C 1
ATOM 4102 O O . PHE A 1 508 ? 46.975 -21.747 5.917 1.00 94.12 508 PHE A O 1
ATOM 4109 N N . ILE A 1 509 ? 45.839 -19.843 6.287 1.00 95.38 509 ILE A N 1
ATOM 4110 C CA . ILE A 1 509 ? 45.563 -19.575 4.871 1.00 95.38 509 ILE A CA 1
ATOM 4111 C C . ILE A 1 509 ? 46.854 -19.207 4.140 1.00 95.38 509 ILE A C 1
ATOM 4113 O O . ILE A 1 509 ? 47.155 -19.795 3.106 1.00 95.38 509 ILE A O 1
ATOM 4117 N N . LEU A 1 510 ? 47.638 -18.273 4.687 1.00 93.62 510 LEU A N 1
ATOM 4118 C CA . LEU A 1 510 ? 48.879 -17.802 4.059 1.00 93.62 510 LEU A CA 1
ATOM 4119 C C . LEU A 1 510 ? 49.951 -18.901 3.949 1.00 93.62 510 LEU A C 1
ATOM 4121 O O . LEU A 1 510 ? 50.754 -18.873 3.023 1.00 93.62 510 LEU A O 1
ATOM 4125 N N . GLU A 1 511 ? 49.943 -19.877 4.861 1.00 93.81 511 GLU A N 1
ATOM 4126 C CA . GLU A 1 511 ? 50.802 -21.071 4.825 1.00 93.81 511 GLU A CA 1
ATOM 4127 C C . GLU A 1 511 ? 50.224 -22.219 3.974 1.00 93.81 511 GLU A C 1
ATOM 4129 O O . GLU A 1 511 ? 50.839 -23.279 3.885 1.00 93.81 511 GLU A O 1
ATOM 4134 N N . GLY A 1 512 ? 49.030 -22.055 3.390 1.00 90.38 512 GLY A N 1
ATOM 4135 C CA . GLY A 1 512 ? 48.363 -23.080 2.576 1.00 90.38 512 GLY A CA 1
ATOM 4136 C C . GLY A 1 512 ? 47.781 -24.262 3.363 1.00 90.38 512 GLY A C 1
ATOM 4137 O O . GLY A 1 512 ? 47.327 -25.232 2.762 1.00 90.38 512 GLY A O 1
ATOM 4138 N N . LYS A 1 513 ? 47.764 -24.198 4.700 1.00 91.81 513 LYS A N 1
ATOM 4139 C CA . LYS A 1 513 ? 47.192 -25.239 5.573 1.00 91.81 513 LYS A CA 1
ATOM 4140 C C . LYS A 1 513 ? 45.666 -25.241 5.537 1.00 91.81 513 LYS A C 1
ATOM 4142 O O . LYS A 1 513 ? 45.054 -26.302 5.489 1.00 91.81 513 LYS A O 1
ATOM 4147 N N . LYS A 1 514 ? 45.058 -24.050 5.560 1.00 92.12 514 LYS A N 1
ATOM 4148 C CA . LYS A 1 514 ? 43.606 -23.858 5.460 1.00 92.12 514 LYS A CA 1
ATOM 4149 C C . LYS A 1 514 ? 43.247 -23.544 4.013 1.00 92.12 514 LYS A C 1
ATOM 4151 O O . LYS A 1 514 ? 43.582 -22.474 3.513 1.00 92.12 514 LYS A O 1
ATOM 4156 N N . THR A 1 515 ? 42.559 -24.476 3.362 1.00 92.38 515 THR A N 1
ATOM 4157 C CA . THR A 1 515 ? 42.224 -24.414 1.927 1.00 92.38 515 THR A CA 1
ATOM 4158 C C . THR A 1 515 ? 40.758 -24.072 1.674 1.00 92.38 515 THR A C 1
ATOM 4160 O O . THR A 1 515 ? 40.383 -23.747 0.547 1.00 92.38 515 THR A O 1
ATOM 4163 N N . VAL A 1 516 ? 39.928 -24.096 2.721 1.00 94.44 516 VAL A N 1
ATOM 4164 C CA . VAL A 1 516 ? 38.531 -23.652 2.684 1.00 94.44 516 VAL A CA 1
ATOM 4165 C C . VAL A 1 516 ? 38.317 -22.569 3.736 1.00 94.44 516 VAL A C 1
ATOM 4167 O O . VAL A 1 516 ? 38.743 -22.709 4.884 1.00 94.44 516 VAL A O 1
ATOM 4170 N N . GLU A 1 517 ? 37.638 -21.488 3.366 1.00 94.12 517 GLU A N 1
ATOM 4171 C CA . GLU A 1 517 ? 37.172 -20.433 4.266 1.00 94.12 517 GLU A CA 1
ATOM 4172 C C . GLU A 1 517 ? 35.662 -20.544 4.495 1.00 94.12 517 GLU A C 1
ATOM 4174 O O . GLU A 1 517 ? 34.910 -20.847 3.573 1.00 94.12 517 GLU A O 1
ATOM 4179 N N . SER A 1 518 ? 35.207 -20.271 5.723 1.00 92.19 518 SER A N 1
ATOM 4180 C CA . SER A 1 518 ? 33.791 -20.378 6.098 1.00 92.19 518 SER A CA 1
ATOM 4181 C C . SER A 1 518 ? 33.258 -19.117 6.767 1.00 92.19 518 SER A C 1
ATOM 4183 O O . SER A 1 518 ? 33.894 -18.582 7.680 1.00 92.19 518 SER A O 1
ATOM 4185 N N . ARG A 1 519 ? 32.038 -18.706 6.414 1.00 93.06 519 ARG A N 1
ATOM 4186 C CA . ARG A 1 519 ? 31.292 -17.634 7.088 1.00 93.06 519 ARG A CA 1
ATOM 4187 C C . ARG A 1 519 ? 29.897 -18.113 7.465 1.00 93.06 519 ARG A C 1
ATOM 4189 O O . ARG A 1 519 ? 29.154 -18.571 6.610 1.00 93.06 519 ARG A O 1
ATOM 4196 N N . PHE A 1 520 ? 29.561 -17.978 8.744 1.00 89.50 520 PHE A N 1
ATOM 4197 C CA . PHE A 1 520 ? 28.278 -18.373 9.325 1.00 89.50 520 PHE A CA 1
ATOM 4198 C C . PHE A 1 520 ? 27.535 -17.124 9.800 1.00 89.50 520 PHE A C 1
ATOM 4200 O O . PHE A 1 520 ? 28.149 -16.239 10.401 1.00 89.50 520 PHE A O 1
ATOM 4207 N N . SER A 1 521 ? 26.234 -17.039 9.528 1.00 85.62 521 SER A N 1
ATOM 4208 C CA . SER A 1 521 ? 25.414 -15.872 9.863 1.00 85.62 521 SER A CA 1
ATOM 4209 C C . SER A 1 521 ? 23.961 -16.265 10.124 1.00 85.62 521 SER A C 1
ATOM 4211 O O . SER A 1 521 ? 23.432 -17.194 9.521 1.00 85.62 521 SER A O 1
ATOM 4213 N N . SER A 1 522 ? 23.279 -15.530 11.002 1.00 85.44 522 SER A N 1
ATOM 4214 C CA . SER A 1 522 ? 21.820 -15.636 11.161 1.00 85.44 522 SER A CA 1
ATOM 4215 C C . SER A 1 522 ? 21.057 -14.886 10.058 1.00 85.44 522 SER A C 1
ATOM 4217 O O . SER A 1 522 ? 19.871 -15.119 9.866 1.00 85.44 522 SER A O 1
ATOM 4219 N N . ASN A 1 523 ? 21.738 -14.017 9.303 1.00 81.25 523 ASN A N 1
ATOM 4220 C CA . ASN A 1 523 ? 21.165 -13.206 8.227 1.00 81.25 523 ASN A CA 1
ATOM 4221 C C . ASN A 1 523 ? 21.822 -13.534 6.877 1.00 81.25 523 ASN A C 1
ATOM 4223 O O . ASN A 1 523 ? 23.014 -13.847 6.833 1.00 81.25 523 ASN A O 1
ATOM 4227 N N . ARG A 1 524 ? 21.088 -13.358 5.772 1.00 82.75 524 ARG A N 1
ATOM 4228 C CA . ARG A 1 524 ? 21.639 -13.427 4.408 1.00 82.75 524 ARG A CA 1
ATOM 4229 C C . ARG A 1 524 ? 22.482 -12.182 4.119 1.00 82.75 524 ARG A C 1
ATOM 4231 O O . ARG A 1 524 ? 21.972 -11.161 3.671 1.00 82.75 524 ARG A O 1
ATOM 4238 N N . CYS A 1 525 ? 23.768 -12.227 4.449 1.00 80.38 525 CYS A N 1
ATOM 4239 C CA . CYS A 1 525 ? 24.704 -11.130 4.206 1.00 80.38 525 CYS A CA 1
ATOM 4240 C C . CYS A 1 525 ? 25.997 -11.641 3.569 1.00 80.38 525 CYS A C 1
ATOM 4242 O O . CYS A 1 525 ? 26.364 -12.800 3.763 1.00 80.38 525 CYS A O 1
ATOM 4244 N N . ALA A 1 526 ? 26.713 -10.759 2.858 1.00 82.50 526 ALA A N 1
ATOM 4245 C CA . ALA A 1 526 ? 27.976 -11.102 2.207 1.00 82.50 526 ALA A CA 1
ATOM 4246 C C . ALA A 1 526 ? 28.925 -11.840 3.181 1.00 82.50 526 ALA A C 1
ATOM 4248 O O . ALA A 1 526 ? 29.101 -11.380 4.316 1.00 82.50 526 ALA A O 1
ATOM 4249 N N . PRO A 1 527 ? 29.525 -12.969 2.766 1.00 89.19 527 PRO A N 1
ATOM 4250 C CA . PRO A 1 527 ? 29.626 -13.463 1.383 1.00 89.19 527 PRO A CA 1
ATOM 4251 C C . PRO A 1 527 ? 28.455 -14.306 0.844 1.00 89.19 527 PRO A C 1
ATOM 4253 O O . PRO A 1 527 ? 28.513 -14.705 -0.316 1.00 89.19 527 PRO A O 1
ATOM 4256 N N . TYR A 1 528 ? 27.404 -14.578 1.626 1.00 87.69 528 TYR A N 1
ATOM 4257 C CA . TYR A 1 528 ? 26.303 -15.450 1.194 1.00 87.69 528 TYR A CA 1
ATOM 4258 C C . TYR A 1 528 ? 25.640 -14.945 -0.093 1.00 87.69 528 TYR A C 1
ATOM 4260 O O . TYR A 1 528 ? 25.201 -13.797 -0.132 1.00 87.69 528 TYR A O 1
ATOM 4268 N N . GLN A 1 529 ? 25.623 -15.795 -1.127 1.00 85.06 529 GLN A N 1
ATOM 4269 C CA . GLN A 1 529 ? 25.158 -15.533 -2.498 1.00 85.06 529 GLN A CA 1
ATOM 4270 C C . GLN A 1 529 ? 25.775 -14.302 -3.187 1.00 85.06 529 GLN A C 1
ATOM 4272 O O . GLN A 1 529 ? 25.234 -13.811 -4.167 1.00 85.06 529 GLN A O 1
ATOM 4277 N N . LYS A 1 530 ? 26.904 -13.781 -2.689 1.00 85.31 530 LYS A N 1
ATOM 4278 C CA . LYS A 1 530 ? 27.579 -12.605 -3.275 1.00 85.31 530 LYS A CA 1
ATOM 4279 C C . LYS A 1 530 ? 29.022 -12.866 -3.699 1.00 85.31 530 LYS A C 1
ATOM 4281 O O . LYS A 1 530 ? 29.616 -11.987 -4.304 1.00 85.31 530 LYS A O 1
ATOM 4286 N N . VAL A 1 531 ? 29.593 -14.012 -3.334 1.00 87.81 531 VAL A N 1
ATOM 4287 C CA . VAL A 1 531 ? 30.918 -14.463 -3.782 1.00 87.81 531 VAL A CA 1
ATOM 4288 C C . VAL A 1 531 ? 30.750 -15.547 -4.843 1.00 87.81 531 VAL A C 1
ATOM 4290 O O . VAL A 1 531 ? 29.891 -16.416 -4.708 1.00 87.81 531 VAL A O 1
ATOM 4293 N N . GLN A 1 532 ? 31.561 -15.508 -5.886 1.00 89.81 532 GLN A N 1
ATOM 4294 C CA . GLN A 1 532 ? 31.506 -16.404 -7.034 1.00 89.81 532 GLN A CA 1
ATOM 4295 C C . GLN A 1 532 ? 32.870 -17.052 -7.287 1.00 89.81 532 GLN A C 1
ATOM 4297 O O . GLN A 1 532 ? 33.910 -16.624 -6.780 1.00 89.81 532 GLN A O 1
ATOM 4302 N N . VAL A 1 533 ? 32.865 -18.128 -8.074 1.00 88.75 533 VAL A N 1
ATOM 4303 C CA . VAL A 1 533 ? 34.102 -18.753 -8.552 1.00 88.75 533 VAL A CA 1
ATOM 4304 C C . VAL A 1 533 ? 34.843 -17.763 -9.449 1.00 88.75 533 VAL A C 1
ATOM 4306 O O . VAL A 1 533 ? 34.256 -17.189 -10.358 1.00 88.75 533 VAL A O 1
ATOM 4309 N N . GLY A 1 534 ? 36.137 -17.584 -9.195 1.00 87.88 534 GLY A N 1
ATOM 4310 C CA . GLY A 1 534 ? 36.994 -16.620 -9.882 1.00 87.88 534 GLY A CA 1
ATOM 4311 C C . GLY A 1 534 ? 37.130 -15.275 -9.165 1.00 87.88 534 GLY A C 1
ATOM 4312 O O . GLY A 1 534 ? 38.004 -14.489 -9.541 1.00 87.88 534 GLY A O 1
ATOM 4313 N N . ASP A 1 535 ? 36.344 -15.013 -8.116 1.00 92.62 535 ASP A N 1
ATOM 4314 C CA . ASP A 1 535 ? 36.463 -13.780 -7.337 1.00 92.62 535 ASP A CA 1
ATOM 4315 C C . ASP A 1 535 ? 37.790 -13.703 -6.574 1.00 92.62 535 ASP A C 1
ATOM 4317 O O . ASP A 1 535 ? 38.352 -14.705 -6.116 1.00 92.62 535 ASP A O 1
ATOM 4321 N N . ILE A 1 536 ? 38.286 -12.476 -6.409 1.00 92.62 536 ILE A N 1
ATOM 4322 C CA . ILE A 1 536 ? 39.552 -12.186 -5.735 1.00 92.62 536 ILE A CA 1
ATOM 4323 C C . ILE A 1 536 ? 39.264 -11.752 -4.298 1.00 92.62 536 ILE A C 1
ATOM 4325 O O . ILE A 1 536 ? 38.522 -10.799 -4.050 1.00 92.62 536 ILE A O 1
ATOM 4329 N N . LEU A 1 537 ? 39.902 -12.407 -3.333 1.00 94.50 537 LEU A N 1
ATOM 4330 C CA . LEU A 1 537 ? 39.823 -12.058 -1.920 1.00 94.50 537 LEU A CA 1
ATOM 4331 C C . LEU A 1 537 ? 41.088 -11.323 -1.487 1.00 94.50 537 LEU A C 1
ATOM 4333 O O . LEU A 1 537 ? 42.184 -11.869 -1.557 1.00 94.50 537 LEU A O 1
ATOM 4337 N N . LEU A 1 538 ? 40.933 -10.112 -0.960 1.00 94.56 538 LEU A N 1
ATOM 4338 C CA . LEU A 1 538 ? 41.971 -9.408 -0.215 1.00 94.56 538 LEU A CA 1
ATOM 4339 C C . LEU A 1 538 ? 41.910 -9.843 1.254 1.00 94.56 538 LEU A C 1
ATOM 4341 O O . LEU A 1 538 ? 40.903 -9.638 1.940 1.00 94.56 538 LEU A O 1
ATOM 4345 N N . LEU A 1 539 ? 43.000 -10.433 1.740 1.00 96.00 539 LEU A N 1
ATOM 4346 C CA . LEU A 1 539 ? 43.123 -10.995 3.083 1.00 96.00 539 LEU A CA 1
ATOM 4347 C C . LEU A 1 539 ? 43.621 -9.915 4.046 1.00 96.00 539 LEU A C 1
ATOM 4349 O O . LEU A 1 539 ? 44.808 -9.571 4.073 1.00 96.00 539 LEU A O 1
ATOM 4353 N N . LYS A 1 540 ? 42.706 -9.360 4.843 1.00 93.81 540 LYS A N 1
ATOM 4354 C CA . LYS A 1 540 ? 43.003 -8.317 5.830 1.00 93.81 540 LYS A CA 1
ATOM 4355 C C . LYS A 1 540 ? 43.073 -8.898 7.235 1.00 93.81 540 LYS A C 1
ATOM 4357 O O . LYS A 1 540 ? 42.142 -9.560 7.695 1.00 93.81 540 LYS A O 1
ATOM 4362 N N . ARG A 1 541 ? 44.145 -8.580 7.960 1.00 93.81 541 ARG A N 1
ATOM 4363 C CA . ARG A 1 541 ? 44.253 -8.897 9.388 1.00 93.81 541 ARG A CA 1
ATOM 4364 C C . ARG A 1 541 ? 43.249 -8.063 10.186 1.00 93.81 541 ARG A C 1
ATOM 4366 O O . ARG A 1 541 ? 43.095 -6.867 9.935 1.00 93.81 541 ARG A O 1
ATOM 4373 N N . SER A 1 542 ? 42.575 -8.668 11.164 1.00 87.25 542 SER A N 1
ATOM 4374 C CA . SER A 1 542 ? 41.706 -7.939 12.095 1.00 87.25 542 SER A CA 1
ATOM 4375 C C . SER A 1 542 ? 42.466 -6.778 12.741 1.00 87.25 542 SER A C 1
ATOM 4377 O O . SER A 1 542 ? 43.579 -6.963 13.231 1.00 87.25 542 SER A O 1
ATOM 4379 N N . SER A 1 543 ? 41.893 -5.574 12.677 1.00 80.44 543 SER A N 1
ATOM 4380 C CA . SER A 1 543 ? 42.525 -4.313 13.108 1.00 80.44 543 SER A CA 1
ATOM 4381 C C . SER A 1 543 ? 43.897 -4.000 12.474 1.00 80.44 543 SER A C 1
ATOM 4383 O O . SER A 1 543 ? 44.588 -3.103 12.941 1.00 80.44 543 SER A O 1
ATOM 4385 N N . GLY A 1 544 ? 44.294 -4.696 11.402 1.00 85.06 544 GLY A N 1
ATOM 4386 C CA . GLY A 1 544 ? 45.601 -4.579 10.747 1.00 85.06 544 GLY A CA 1
ATOM 4387 C C . GLY A 1 544 ? 45.505 -4.456 9.219 1.00 85.06 544 GLY A C 1
ATOM 4388 O O . GLY A 1 544 ? 44.405 -4.332 8.682 1.00 85.06 544 GLY A O 1
ATOM 4389 N N . PRO A 1 545 ? 46.631 -4.440 8.489 1.00 92.50 545 PRO A N 1
ATOM 4390 C CA . PRO A 1 545 ? 46.662 -4.224 7.037 1.00 92.50 545 PRO A CA 1
ATOM 4391 C C . PRO A 1 545 ? 46.167 -5.438 6.229 1.00 92.50 545 PRO A C 1
ATOM 4393 O O . PRO A 1 545 ? 45.939 -6.524 6.768 1.00 92.50 545 PRO A O 1
ATOM 4396 N N . ILE A 1 546 ? 45.995 -5.241 4.919 1.00 94.12 546 ILE A N 1
ATOM 4397 C CA . ILE A 1 546 ? 45.926 -6.326 3.933 1.00 94.12 546 ILE A CA 1
ATOM 4398 C C . ILE A 1 546 ? 47.321 -6.941 3.838 1.00 94.12 546 ILE A C 1
ATOM 4400 O O . ILE A 1 546 ? 48.301 -6.215 3.695 1.00 94.12 546 ILE A O 1
ATOM 4404 N N . VAL A 1 547 ? 47.407 -8.261 3.958 1.00 95.31 547 VAL A N 1
ATOM 4405 C CA . VAL A 1 547 ? 48.684 -8.998 4.010 1.00 95.31 547 VAL A CA 1
ATOM 4406 C C . VAL A 1 547 ? 48.747 -10.158 3.021 1.00 95.31 547 VAL A C 1
ATOM 4408 O O . VAL A 1 547 ? 49.783 -10.799 2.882 1.00 95.31 547 VAL A O 1
ATOM 4411 N N . GLY A 1 548 ? 47.655 -10.429 2.315 1.00 94.12 548 GLY A N 1
ATOM 4412 C CA . GLY A 1 548 ? 47.629 -11.434 1.266 1.00 94.12 548 GLY A CA 1
ATOM 4413 C C . GLY A 1 548 ? 46.444 -11.256 0.337 1.00 94.12 548 GLY A C 1
ATOM 4414 O O . GLY A 1 548 ? 45.556 -10.436 0.586 1.00 94.12 548 GLY A O 1
ATOM 4415 N N . LEU A 1 549 ? 46.427 -12.055 -0.717 1.00 94.81 549 LEU A N 1
ATOM 4416 C CA . LEU A 1 549 ? 45.276 -12.233 -1.581 1.00 94.81 549 LEU A CA 1
ATOM 4417 C C . LEU A 1 549 ? 45.161 -13.689 -2.029 1.00 94.81 549 LEU A C 1
ATOM 4419 O O . LEU A 1 549 ? 46.145 -14.426 -2.031 1.00 94.81 549 LEU A O 1
ATOM 4423 N N . CYS A 1 550 ? 43.957 -14.107 -2.385 1.00 95.62 550 CYS A N 1
ATOM 4424 C CA . CYS A 1 550 ? 43.702 -15.413 -2.976 1.00 95.62 550 CYS A CA 1
ATOM 4425 C C . CYS A 1 550 ? 42.514 -15.350 -3.936 1.00 95.62 550 CYS A C 1
ATOM 4427 O O . CYS A 1 550 ? 41.837 -14.327 -4.041 1.00 95.62 550 CYS A O 1
ATOM 4429 N N . GLU A 1 551 ? 42.275 -16.442 -4.647 1.00 94.50 551 GLU A N 1
ATOM 4430 C CA . GLU A 1 551 ? 41.159 -16.587 -5.575 1.00 94.50 551 GLU A CA 1
ATOM 4431 C C . GLU A 1 551 ? 40.197 -17.669 -5.093 1.00 94.50 551 GLU A C 1
ATOM 4433 O O . GLU A 1 551 ? 40.627 -18.692 -4.555 1.00 94.50 551 GLU A O 1
ATOM 4438 N N . VAL A 1 552 ? 38.901 -17.457 -5.305 1.00 95.06 552 VAL A N 1
ATOM 4439 C CA . VAL A 1 552 ? 37.864 -18.448 -5.005 1.00 95.06 552 VAL A CA 1
ATOM 4440 C C . VAL A 1 552 ? 37.783 -19.465 -6.140 1.00 95.06 552 VAL A C 1
ATOM 4442 O O . VAL A 1 552 ? 37.497 -19.108 -7.278 1.00 95.06 552 VAL A O 1
ATOM 4445 N N . SER A 1 553 ? 38.008 -20.744 -5.843 1.00 92.12 553 SER A N 1
ATOM 4446 C CA . SER A 1 553 ? 37.943 -21.832 -6.831 1.00 92.12 553 SER A CA 1
ATOM 4447 C C . SER A 1 553 ? 36.645 -22.629 -6.786 1.00 92.12 553 SER A C 1
ATOM 4449 O O . SER A 1 553 ? 36.268 -23.270 -7.763 1.00 92.12 553 SER A O 1
ATOM 4451 N N . SER A 1 554 ? 35.945 -22.610 -5.655 1.00 91.81 554 SER A N 1
ATOM 4452 C CA . SER A 1 554 ? 34.641 -23.255 -5.483 1.00 91.81 554 SER A CA 1
ATOM 4453 C C . SER A 1 554 ? 33.876 -22.555 -4.369 1.00 91.81 554 SER A C 1
ATOM 4455 O O . SER A 1 554 ? 34.488 -22.066 -3.418 1.00 91.81 554 SER A O 1
ATOM 4457 N N . VAL A 1 555 ? 32.549 -22.525 -4.464 1.00 92.81 555 VAL A N 1
ATOM 4458 C CA . VAL A 1 555 ? 31.681 -21.915 -3.455 1.00 92.81 555 VAL A CA 1
ATOM 4459 C C . VAL A 1 555 ? 30.485 -22.812 -3.169 1.00 92.81 555 VAL A C 1
ATOM 4461 O O . VAL A 1 555 ? 29.916 -23.407 -4.080 1.00 92.81 555 VAL A O 1
ATOM 4464 N N . TRP A 1 556 ? 30.101 -22.883 -1.899 1.00 94.62 556 TRP A N 1
ATOM 4465 C CA . TRP A 1 556 ? 28.909 -23.577 -1.431 1.00 94.62 556 TRP A CA 1
ATOM 4466 C C . TRP A 1 556 ? 28.111 -22.664 -0.505 1.00 94.62 556 TRP A C 1
ATOM 4468 O O . TRP A 1 556 ? 28.670 -22.014 0.388 1.00 94.62 556 TRP A O 1
ATOM 4478 N N . PHE A 1 557 ? 26.795 -22.647 -0.696 1.00 91.44 557 PHE A N 1
ATOM 4479 C CA . PHE A 1 557 ? 25.851 -21.900 0.124 1.00 91.44 557 PHE A CA 1
ATOM 4480 C C . PHE A 1 557 ? 24.888 -22.870 0.792 1.00 91.44 557 PHE A C 1
ATOM 4482 O O . PHE A 1 557 ? 24.298 -23.713 0.127 1.00 91.44 557 PHE A O 1
ATOM 4489 N N . TYR A 1 558 ? 24.715 -22.727 2.101 1.00 88.12 558 TYR A N 1
ATOM 4490 C CA . TYR A 1 558 ? 23.831 -23.581 2.883 1.00 88.12 558 TYR A CA 1
ATOM 4491 C C . TYR A 1 558 ? 22.813 -22.737 3.638 1.00 88.12 558 TYR A C 1
ATOM 4493 O O . TYR A 1 558 ? 23.184 -21.778 4.321 1.00 88.12 558 TYR A O 1
ATOM 4501 N N . LYS A 1 559 ? 21.544 -23.147 3.581 1.00 91.50 559 LYS A N 1
ATOM 4502 C CA . LYS A 1 559 ? 20.562 -22.844 4.623 1.00 91.50 559 LYS A CA 1
ATOM 4503 C C . LYS A 1 559 ? 20.701 -23.933 5.682 1.00 91.50 559 LYS A C 1
ATOM 4505 O O . LYS A 1 559 ? 20.556 -25.104 5.365 1.00 91.50 559 LYS A O 1
ATOM 4510 N N . LEU A 1 560 ? 21.048 -23.537 6.899 1.00 88.31 560 LEU A N 1
ATOM 4511 C CA . LEU A 1 560 ? 21.488 -24.464 7.931 1.00 88.31 560 LEU A CA 1
ATOM 4512 C C . LEU A 1 560 ? 20.300 -25.140 8.618 1.00 88.31 560 LEU A C 1
ATOM 4514 O O . LEU A 1 560 ? 19.418 -24.485 9.174 1.00 88.31 560 LEU A O 1
ATOM 4518 N N . ASP A 1 561 ? 20.345 -26.460 8.608 1.00 88.12 561 ASP A N 1
ATOM 4519 C CA . ASP A 1 561 ? 19.464 -27.414 9.269 1.00 88.12 561 ASP A CA 1
ATOM 4520 C C . ASP A 1 561 ? 20.327 -28.562 9.840 1.00 88.12 561 ASP A C 1
ATOM 4522 O O . ASP A 1 561 ? 21.543 -28.582 9.620 1.00 88.12 561 ASP A O 1
ATOM 4526 N N . PRO A 1 562 ? 19.766 -29.493 10.634 1.00 87.81 562 PRO A N 1
ATOM 4527 C CA . PRO A 1 562 ? 20.569 -30.544 11.258 1.00 87.81 562 PRO A CA 1
ATOM 4528 C C . PRO A 1 562 ? 21.391 -31.389 10.270 1.00 87.81 562 PRO A C 1
ATOM 4530 O O . PRO A 1 562 ? 22.506 -31.778 10.604 1.00 87.81 562 PRO A O 1
ATOM 4533 N N . GLU A 1 563 ? 20.876 -31.633 9.063 1.00 86.88 563 GLU A N 1
ATOM 4534 C CA . GLU A 1 563 ? 21.537 -32.453 8.041 1.00 86.88 563 GLU A CA 1
ATOM 4535 C C . GLU A 1 563 ? 22.715 -31.712 7.394 1.00 86.88 563 GLU A C 1
ATOM 4537 O O . GLU A 1 563 ? 23.839 -32.211 7.366 1.00 86.88 563 GLU A O 1
ATOM 4542 N N . SER A 1 564 ? 22.501 -30.474 6.949 1.00 87.69 564 SER A N 1
ATOM 4543 C CA . SER A 1 564 ? 23.559 -29.636 6.375 1.00 87.69 564 SER A CA 1
ATOM 4544 C C . SER A 1 564 ? 24.667 -29.313 7.379 1.00 87.69 564 SER A C 1
ATOM 4546 O O . SER A 1 564 ? 25.834 -29.237 6.993 1.00 87.69 564 SER A O 1
ATOM 4548 N N . TRP A 1 565 ? 24.352 -29.177 8.672 1.00 87.06 565 TRP A N 1
ATOM 4549 C CA . TRP A 1 565 ? 25.368 -29.054 9.723 1.00 87.06 565 TRP A CA 1
ATOM 4550 C C . TRP A 1 565 ? 26.284 -30.274 9.798 1.00 87.06 565 TRP A C 1
ATOM 4552 O O . TRP A 1 565 ? 27.494 -30.117 9.971 1.00 87.06 565 TRP A O 1
ATOM 4562 N N . GLU A 1 566 ? 25.713 -31.468 9.687 1.00 86.69 566 GLU A N 1
ATOM 4563 C CA . GLU A 1 566 ? 26.459 -32.719 9.742 1.00 86.69 566 GLU A CA 1
ATOM 4564 C C . GLU A 1 566 ? 27.311 -32.906 8.481 1.00 86.69 566 GLU A C 1
ATOM 4566 O O . GLU A 1 566 ? 28.506 -33.187 8.577 1.00 86.69 566 GLU A O 1
ATOM 4571 N N . ASN A 1 567 ? 26.750 -32.600 7.309 1.00 87.62 567 ASN A N 1
ATOM 4572 C CA . ASN A 1 567 ? 27.479 -32.617 6.039 1.00 87.62 567 ASN A CA 1
ATOM 4573 C C . ASN A 1 567 ? 28.667 -31.642 6.054 1.00 87.62 567 ASN A C 1
ATOM 4575 O O . ASN A 1 567 ? 29.787 -32.025 5.722 1.00 87.62 567 ASN A O 1
ATOM 4579 N N . ILE A 1 568 ? 28.473 -30.406 6.534 1.00 90.69 568 ILE A N 1
ATOM 4580 C CA . ILE A 1 568 ? 29.557 -29.416 6.631 1.00 90.69 568 ILE A CA 1
ATOM 4581 C C . ILE A 1 568 ? 30.688 -29.908 7.546 1.00 90.69 568 ILE A C 1
ATOM 4583 O O . ILE A 1 568 ? 31.867 -29.727 7.228 1.00 90.69 568 ILE A O 1
ATOM 4587 N N . LYS A 1 569 ? 30.352 -30.516 8.690 1.00 88.25 569 LYS A N 1
ATOM 4588 C CA . LYS A 1 569 ? 31.354 -31.049 9.622 1.00 88.25 569 LYS A CA 1
ATOM 4589 C C . LYS A 1 569 ? 32.132 -32.200 8.995 1.00 88.25 569 LYS A C 1
ATOM 4591 O O . LYS A 1 569 ? 33.359 -32.197 9.065 1.00 88.25 569 LYS A O 1
ATOM 4596 N N . ASN A 1 570 ? 31.439 -33.139 8.362 1.00 85.56 570 ASN A N 1
ATOM 4597 C CA . ASN A 1 570 ? 32.060 -34.339 7.814 1.00 85.56 570 ASN A CA 1
ATOM 4598 C C . ASN A 1 570 ? 32.922 -34.036 6.584 1.00 85.56 570 ASN A C 1
ATOM 4600 O O . ASN A 1 570 ? 34.037 -34.545 6.476 1.00 85.56 570 ASN A O 1
ATOM 4604 N N . GLU A 1 571 ? 32.459 -33.157 5.696 1.00 87.31 571 GLU A N 1
ATOM 4605 C CA . GLU A 1 571 ? 33.158 -32.867 4.442 1.00 87.31 571 GLU A CA 1
ATOM 4606 C C . GLU A 1 571 ? 34.257 -31.805 4.585 1.00 87.31 571 GLU A C 1
ATOM 4608 O O . GLU A 1 571 ? 35.285 -31.892 3.913 1.00 87.31 571 GLU A O 1
ATOM 4613 N N . PHE A 1 572 ? 34.084 -30.806 5.461 1.00 88.81 572 PHE A N 1
ATOM 4614 C CA . PHE A 1 572 ? 34.945 -29.616 5.456 1.00 88.81 572 PHE A CA 1
ATOM 4615 C C . PHE A 1 572 ? 35.760 -29.389 6.734 1.00 88.81 572 PHE A C 1
ATOM 4617 O O . PHE A 1 572 ? 36.657 -28.547 6.709 1.00 88.81 572 PHE A O 1
ATOM 4624 N N . ALA A 1 573 ? 35.529 -30.100 7.847 1.00 84.81 573 ALA A N 1
ATOM 4625 C CA . ALA A 1 573 ? 36.221 -29.803 9.115 1.00 84.81 573 ALA A CA 1
ATOM 4626 C C . ALA A 1 573 ? 37.757 -29.821 9.000 1.00 84.81 573 ALA A C 1
ATOM 4628 O O . ALA A 1 573 ? 38.431 -28.933 9.537 1.00 84.81 573 ALA A O 1
ATOM 4629 N N . LYS A 1 574 ? 38.304 -30.788 8.249 1.00 84.62 574 LYS A N 1
ATOM 4630 C CA . LYS A 1 574 ? 39.746 -30.906 7.983 1.00 84.62 574 LYS A CA 1
ATOM 4631 C C . LYS A 1 574 ? 40.275 -29.697 7.204 1.00 84.62 574 LYS A C 1
ATOM 4633 O O . LYS A 1 574 ? 41.216 -29.044 7.652 1.00 84.62 574 LYS A O 1
ATOM 4638 N N . ASP A 1 575 ? 39.628 -29.361 6.091 1.00 85.81 575 ASP A N 1
ATOM 4639 C CA . ASP A 1 575 ? 40.020 -28.258 5.202 1.00 85.81 575 ASP A CA 1
ATOM 4640 C C . ASP A 1 575 ? 39.811 -26.874 5.842 1.00 85.81 575 ASP A C 1
ATOM 4642 O O . ASP A 1 575 ? 40.504 -25.904 5.514 1.00 85.81 575 ASP A O 1
ATOM 4646 N N . LEU A 1 576 ? 38.881 -26.774 6.797 1.00 85.88 576 LEU A N 1
ATOM 4647 C CA . LEU A 1 576 ? 38.657 -25.577 7.599 1.00 85.88 576 LEU A CA 1
ATOM 4648 C C . LEU A 1 576 ? 39.713 -25.384 8.699 1.00 85.88 576 LEU A C 1
ATOM 4650 O O . LEU A 1 576 ? 39.766 -24.290 9.270 1.00 85.88 576 LEU A O 1
ATOM 4654 N N . CYS A 1 577 ? 40.549 -26.394 8.974 1.00 82.62 577 CYS A N 1
ATOM 4655 C CA . CYS A 1 577 ? 41.504 -26.425 10.087 1.00 82.62 577 CYS A CA 1
ATOM 4656 C C . CYS A 1 577 ? 40.840 -26.155 11.450 1.00 82.62 577 CYS A C 1
ATOM 4658 O O . CYS A 1 577 ? 41.408 -25.479 12.309 1.00 82.62 577 CYS A O 1
ATOM 4660 N N . VAL A 1 578 ? 39.619 -26.663 11.642 1.00 73.19 578 VAL A N 1
ATOM 4661 C CA . VAL A 1 578 ? 38.864 -26.519 12.891 1.00 73.19 578 VAL A CA 1
ATOM 4662 C C . VAL A 1 578 ? 39.134 -27.742 13.759 1.00 73.19 578 VAL A C 1
ATOM 4664 O O . VAL A 1 578 ? 38.586 -28.811 13.519 1.00 73.19 578 VAL A O 1
ATOM 4667 N N . GLN A 1 579 ? 40.005 -27.585 14.755 1.00 65.31 579 GLN A N 1
ATOM 4668 C CA . GLN A 1 579 ? 40.347 -28.652 15.709 1.00 65.31 579 GLN A CA 1
ATOM 4669 C C . GLN A 1 579 ? 39.642 -28.488 17.066 1.00 65.31 579 GLN A C 1
ATOM 4671 O O . GLN A 1 579 ? 39.630 -29.415 17.867 1.00 65.31 579 GLN A O 1
ATOM 4676 N N . ASP A 1 580 ? 39.040 -27.321 17.317 1.00 72.50 580 ASP A N 1
ATOM 4677 C CA . ASP A 1 580 ? 38.372 -26.988 18.576 1.00 72.50 580 ASP A CA 1
ATOM 4678 C C . ASP A 1 580 ? 36.837 -27.102 18.441 1.00 72.50 580 ASP A C 1
ATOM 4680 O O . ASP A 1 580 ? 36.242 -26.367 17.642 1.00 72.50 580 ASP A O 1
ATOM 4684 N N . PRO A 1 581 ? 36.167 -27.965 19.234 1.00 73.62 581 PRO A N 1
ATOM 4685 C CA . PRO A 1 581 ? 34.706 -28.056 19.288 1.00 73.62 581 PRO A CA 1
ATOM 4686 C C . PRO A 1 581 ? 33.991 -26.726 19.587 1.00 73.62 581 PRO A C 1
ATOM 4688 O O . PRO A 1 581 ? 32.860 -26.524 19.136 1.00 73.62 581 PRO A O 1
ATOM 4691 N N . SER A 1 582 ? 34.646 -25.783 20.279 1.00 75.31 582 SER A N 1
ATOM 4692 C CA . SER A 1 582 ? 34.096 -24.452 20.588 1.00 75.31 582 SER A CA 1
ATOM 4693 C C . SER A 1 582 ? 33.773 -23.623 19.331 1.00 75.31 582 SER A C 1
ATOM 4695 O O . SER A 1 582 ? 32.894 -22.747 19.338 1.00 75.31 582 SER A O 1
ATOM 4697 N N . PHE A 1 583 ? 34.433 -23.929 18.207 1.00 79.75 583 PHE A N 1
ATOM 4698 C CA . PHE A 1 583 ? 34.168 -23.301 16.917 1.00 79.75 583 PHE A CA 1
ATOM 4699 C C . PHE A 1 583 ? 32.726 -23.535 16.455 1.00 79.75 583 PHE A C 1
ATOM 4701 O O . PHE A 1 583 ? 32.073 -22.599 15.986 1.00 79.75 583 PHE A O 1
ATOM 4708 N N . TRP A 1 584 ? 32.222 -24.761 16.596 1.00 82.81 584 TRP A N 1
ATOM 4709 C CA . TRP A 1 584 ? 30.867 -25.121 16.176 1.00 82.81 584 TRP A CA 1
ATOM 4710 C C . TRP A 1 584 ? 29.826 -24.555 17.140 1.00 82.81 584 TRP A C 1
ATOM 4712 O O . TRP A 1 584 ? 28.836 -23.965 16.709 1.00 82.81 584 TRP A O 1
ATOM 4722 N N . GLU A 1 585 ? 30.102 -24.637 18.441 1.00 81.31 585 GLU A N 1
ATOM 4723 C CA . GLU A 1 585 ? 29.196 -24.159 19.487 1.00 81.31 585 GLU A CA 1
ATOM 4724 C C . GLU A 1 585 ? 28.928 -22.651 19.377 1.00 81.31 585 GLU A C 1
ATOM 4726 O O . GLU A 1 585 ? 27.781 -22.204 19.425 1.00 81.31 585 GLU A O 1
ATOM 4731 N N . SER A 1 586 ? 29.969 -21.856 19.110 1.00 77.62 586 SER A N 1
ATOM 4732 C CA . SER A 1 586 ? 29.842 -20.404 18.905 1.00 77.62 586 SER A CA 1
ATOM 4733 C C . SER A 1 586 ? 29.037 -20.008 17.655 1.00 77.62 586 SER A C 1
ATOM 4735 O O . SER A 1 586 ? 28.692 -18.837 17.497 1.00 77.62 586 SER A O 1
ATOM 4737 N N . ARG A 1 587 ? 28.717 -20.963 16.769 1.00 83.38 587 ARG A N 1
ATOM 4738 C CA . ARG A 1 587 ? 28.013 -20.743 15.492 1.00 83.38 587 ARG A CA 1
ATOM 4739 C C . ARG A 1 587 ? 26.674 -21.474 15.396 1.00 83.38 587 ARG A C 1
ATOM 4741 O O . ARG A 1 587 ? 26.004 -21.337 14.378 1.00 83.38 587 ARG A O 1
ATOM 4748 N N . LYS A 1 588 ? 26.236 -22.175 16.446 1.00 83.75 588 LYS A N 1
ATOM 4749 C CA . LYS A 1 588 ? 25.015 -23.007 16.441 1.00 83.75 588 LYS A CA 1
ATOM 4750 C C . LYS A 1 588 ? 23.716 -22.266 16.095 1.00 83.75 588 LYS A C 1
ATOM 4752 O O . LYS A 1 588 ? 22.753 -22.883 15.665 1.00 83.75 588 LYS A O 1
ATOM 4757 N N . HIS A 1 589 ? 23.684 -20.945 16.288 1.00 83.88 589 HIS A N 1
ATOM 4758 C CA . HIS A 1 589 ? 22.533 -20.086 15.975 1.00 83.88 589 HIS A CA 1
ATOM 4759 C C . HIS A 1 589 ? 22.578 -19.487 14.558 1.00 83.88 589 HIS A C 1
ATOM 4761 O O . HIS A 1 589 ? 21.746 -18.645 14.207 1.00 83.88 589 HIS A O 1
ATOM 4767 N N . ALA A 1 590 ? 23.574 -19.857 13.750 1.00 86.88 590 ALA A N 1
ATOM 4768 C CA . ALA A 1 590 ? 23.619 -19.465 12.353 1.00 86.88 590 ALA A CA 1
ATOM 4769 C C . ALA A 1 590 ? 22.508 -20.176 11.572 1.00 86.88 590 ALA A C 1
ATOM 4771 O O . ALA A 1 590 ? 22.251 -21.359 11.770 1.00 86.88 590 ALA A O 1
ATOM 4772 N N . LEU A 1 591 ? 21.879 -19.432 10.665 1.00 88.31 591 LEU A N 1
ATOM 4773 C CA . LEU A 1 591 ? 20.850 -19.940 9.754 1.00 88.31 591 LEU A CA 1
ATOM 4774 C C . LEU A 1 591 ? 21.395 -20.128 8.335 1.00 88.31 591 LEU A C 1
ATOM 4776 O O . LEU A 1 591 ? 20.763 -20.787 7.516 1.00 88.31 591 LEU A O 1
ATOM 4780 N N . TYR A 1 592 ? 22.561 -19.548 8.046 1.00 92.81 592 TYR A N 1
ATOM 4781 C CA . TYR A 1 592 ? 23.201 -19.576 6.740 1.00 92.81 592 TYR A CA 1
ATOM 4782 C C . TYR A 1 592 ? 24.708 -19.791 6.876 1.00 92.81 592 TYR A C 1
ATOM 4784 O O . TYR A 1 592 ? 25.341 -19.228 7.779 1.00 92.81 592 TYR A O 1
ATOM 4792 N N . ALA A 1 593 ? 25.286 -20.550 5.947 1.00 91.31 593 ALA A N 1
ATOM 4793 C CA . ALA A 1 593 ? 26.729 -20.689 5.796 1.00 91.31 593 ALA A CA 1
ATOM 4794 C C . ALA A 1 593 ? 27.177 -20.465 4.350 1.00 91.31 593 ALA A C 1
ATOM 4796 O O . ALA A 1 593 ? 26.495 -20.832 3.395 1.00 91.31 593 ALA A O 1
ATOM 4797 N N . THR A 1 594 ? 28.361 -19.883 4.206 1.00 95.69 594 THR A N 1
ATOM 4798 C CA . THR A 1 594 ? 29.105 -19.808 2.950 1.00 95.69 594 THR A CA 1
ATOM 4799 C C . THR A 1 594 ? 30.451 -20.463 3.156 1.00 95.69 594 THR A C 1
ATOM 4801 O O . THR A 1 594 ? 31.211 -20.030 4.027 1.00 95.69 594 THR A O 1
ATOM 4804 N N . LEU A 1 595 ? 30.740 -21.491 2.368 1.00 94.44 595 LEU A N 1
ATOM 4805 C CA . LEU A 1 595 ? 32.046 -22.132 2.315 1.00 94.44 595 LEU A CA 1
ATOM 4806 C C . LEU A 1 595 ? 32.679 -21.819 0.964 1.00 94.44 595 LEU A C 1
ATOM 4808 O O . LEU A 1 595 ? 32.007 -21.854 -0.061 1.00 94.44 595 LEU A O 1
ATOM 4812 N N . MET A 1 596 ? 33.964 -21.484 0.962 1.00 96.00 596 MET A N 1
ATOM 4813 C CA . MET A 1 596 ? 34.704 -21.120 -0.245 1.00 96.00 596 MET A CA 1
ATOM 4814 C C . MET A 1 596 ? 36.030 -21.855 -0.251 1.00 96.00 596 MET A C 1
ATOM 4816 O O . MET A 1 596 ? 36.824 -21.694 0.678 1.00 96.00 596 MET A O 1
ATOM 4820 N N . ARG A 1 597 ? 36.296 -22.629 -1.299 1.00 96.06 597 ARG A N 1
ATOM 4821 C CA . ARG A 1 597 ? 37.637 -23.157 -1.536 1.00 96.06 597 ARG A CA 1
ATOM 4822 C C . ARG A 1 597 ? 38.481 -22.044 -2.136 1.00 96.06 597 ARG A C 1
ATOM 4824 O O . ARG A 1 597 ? 38.040 -21.358 -3.057 1.00 96.06 597 ARG A O 1
ATOM 4831 N N . ILE A 1 598 ? 39.666 -21.847 -1.573 1.00 95.94 598 ILE A N 1
ATOM 4832 C CA . ILE A 1 598 ? 40.591 -20.795 -1.984 1.00 95.94 598 ILE A CA 1
ATOM 4833 C C . ILE A 1 598 ? 41.839 -21.404 -2.613 1.00 95.94 598 ILE A C 1
ATOM 4835 O O . ILE A 1 598 ? 42.324 -22.452 -2.186 1.00 95.94 598 ILE A O 1
ATOM 4839 N N . GLN A 1 599 ? 42.364 -20.730 -3.627 1.00 93.94 599 GLN A N 1
ATOM 4840 C CA . GLN A 1 599 ? 43.562 -21.126 -4.355 1.00 93.94 599 GLN A CA 1
ATOM 4841 C C . GLN A 1 599 ? 44.430 -19.911 -4.680 1.00 93.94 599 GLN A C 1
ATOM 4843 O O . GLN A 1 599 ? 44.046 -18.767 -4.419 1.00 93.94 599 GLN A O 1
ATOM 4848 N N . ASN A 1 600 ? 45.610 -20.163 -5.252 1.00 93.75 600 ASN A N 1
ATOM 4849 C CA . ASN A 1 600 ? 46.552 -19.122 -5.664 1.00 93.75 600 ASN A CA 1
ATOM 4850 C C . ASN A 1 600 ? 46.878 -18.140 -4.524 1.00 93.75 600 ASN A C 1
ATOM 4852 O O . ASN A 1 600 ? 47.042 -16.947 -4.755 1.00 93.75 600 ASN A O 1
ATOM 4856 N N . VAL A 1 601 ? 46.940 -18.618 -3.276 1.00 95.62 601 VAL A N 1
ATOM 4857 C CA . VAL A 1 601 ? 47.184 -17.752 -2.116 1.00 95.62 601 VAL A CA 1
ATOM 4858 C C . VAL A 1 601 ? 48.570 -17.119 -2.232 1.00 95.62 601 VAL A C 1
ATOM 4860 O O . VAL A 1 601 ? 49.570 -17.816 -2.388 1.00 95.62 601 VAL A O 1
ATOM 4863 N N . LEU A 1 602 ? 48.628 -15.793 -2.135 1.00 95.38 602 LEU A N 1
ATOM 4864 C CA . LEU A 1 602 ? 49.860 -15.019 -2.186 1.00 95.38 602 LEU A CA 1
ATOM 4865 C C . LEU A 1 602 ? 49.941 -14.089 -0.975 1.00 95.38 602 LEU A C 1
ATOM 4867 O O . LEU A 1 602 ? 49.039 -13.286 -0.735 1.00 95.38 602 LEU A O 1
ATOM 4871 N N . SER A 1 603 ? 51.050 -14.163 -0.240 1.00 94.38 603 SER A N 1
ATOM 4872 C CA . SER A 1 603 ? 51.396 -13.159 0.772 1.00 94.38 603 SER A CA 1
ATOM 4873 C C . SER A 1 603 ? 51.955 -11.908 0.095 1.00 94.38 603 SER A C 1
ATOM 4875 O O . SER A 1 603 ? 52.774 -12.015 -0.816 1.00 94.38 603 SER A O 1
ATOM 4877 N N . ILE A 1 604 ? 51.538 -10.727 0.550 1.00 92.75 604 ILE A N 1
ATOM 4878 C CA . ILE A 1 604 ? 51.994 -9.438 0.011 1.00 92.75 604 ILE A CA 1
ATOM 4879 C C . ILE A 1 604 ? 52.520 -8.521 1.109 1.00 92.75 604 ILE A C 1
ATOM 4881 O O . ILE A 1 604 ? 52.280 -8.735 2.301 1.00 92.75 604 ILE A O 1
ATOM 4885 N N . ALA A 1 605 ? 53.215 -7.461 0.695 1.00 88.38 605 ALA A N 1
ATOM 4886 C CA . ALA A 1 605 ? 53.622 -6.406 1.605 1.00 88.38 605 ALA A CA 1
ATOM 4887 C C . ALA A 1 605 ? 52.389 -5.777 2.297 1.00 88.38 605 ALA A C 1
ATOM 4889 O O . ALA A 1 605 ? 51.372 -5.526 1.635 1.00 88.38 605 ALA A O 1
ATOM 4890 N N . PRO A 1 606 ? 52.461 -5.499 3.615 1.00 90.94 606 PRO A N 1
ATOM 4891 C CA . PRO A 1 606 ? 51.362 -4.903 4.364 1.00 90.94 606 PRO A CA 1
ATOM 4892 C C . PRO A 1 606 ? 50.810 -3.632 3.708 1.00 90.94 606 PRO A C 1
ATOM 4894 O O . PRO A 1 606 ? 51.479 -2.603 3.648 1.00 90.94 606 PRO A O 1
ATOM 4897 N N . THR A 1 607 ? 49.561 -3.696 3.251 1.00 89.56 607 THR A N 1
ATOM 4898 C CA . THR A 1 607 ? 48.888 -2.602 2.543 1.00 89.56 607 THR A CA 1
ATOM 4899 C C . THR A 1 607 ? 47.704 -2.086 3.356 1.00 89.56 607 THR A C 1
ATOM 4901 O O . THR A 1 607 ? 46.792 -2.835 3.717 1.00 89.56 607 THR A O 1
ATOM 4904 N N . ASN A 1 608 ? 47.699 -0.790 3.668 1.00 85.31 608 ASN A N 1
ATOM 4905 C CA . ASN A 1 608 ? 46.637 -0.184 4.465 1.00 85.31 608 ASN A CA 1
ATOM 4906 C C . ASN A 1 608 ? 45.397 0.127 3.622 1.00 85.31 608 ASN A C 1
ATOM 4908 O O . ASN A 1 608 ? 45.481 0.628 2.506 1.00 85.31 608 ASN A O 1
ATOM 4912 N N . ILE A 1 609 ? 44.231 -0.127 4.211 1.00 81.88 609 ILE A N 1
ATOM 4913 C CA . ILE A 1 609 ? 42.931 0.252 3.663 1.00 81.88 609 ILE A CA 1
ATOM 4914 C C . ILE A 1 609 ? 42.078 0.824 4.796 1.00 81.88 609 ILE A C 1
ATOM 4916 O O . ILE A 1 609 ? 41.936 0.193 5.852 1.00 81.88 609 ILE A O 1
ATOM 4920 N N . SER A 1 610 ? 41.541 2.027 4.590 1.00 71.25 610 SER A N 1
ATOM 4921 C CA . SER A 1 610 ? 40.677 2.703 5.561 1.00 71.25 610 SER A CA 1
ATOM 4922 C C . SER A 1 610 ? 39.298 2.053 5.574 1.00 71.25 610 SER A C 1
ATOM 4924 O O . SER A 1 610 ? 38.564 2.104 4.591 1.00 71.25 610 SER A O 1
ATOM 4926 N N . LYS A 1 611 ? 38.942 1.442 6.705 1.00 65.25 611 LYS A N 1
ATOM 4927 C CA . LYS A 1 611 ? 37.655 0.779 6.920 1.00 65.25 611 LYS A CA 1
ATOM 4928 C C . LYS A 1 611 ? 37.088 1.198 8.273 1.00 65.25 611 LYS A C 1
ATOM 4930 O O . LYS A 1 611 ? 37.719 0.945 9.294 1.00 65.25 611 LYS A O 1
ATOM 4935 N N . TYR A 1 612 ? 35.896 1.796 8.267 1.00 52.53 612 TYR A N 1
ATOM 4936 C CA . TYR A 1 612 ? 35.249 2.355 9.467 1.00 52.53 612 TYR A CA 1
ATOM 4937 C C . TYR A 1 612 ? 34.013 1.569 9.928 1.00 52.53 612 TYR A C 1
ATOM 4939 O O . TYR A 1 612 ? 33.516 1.783 11.032 1.00 52.53 612 TYR A O 1
ATOM 4947 N N . ASP A 1 613 ? 33.513 0.640 9.109 1.00 66.12 613 ASP A N 1
ATOM 4948 C CA . ASP A 1 613 ? 32.397 -0.229 9.485 1.00 66.12 613 ASP A CA 1
ATOM 4949 C C . ASP A 1 613 ? 32.871 -1.507 10.211 1.00 66.12 613 ASP A C 1
ATOM 4951 O O . ASP A 1 613 ? 34.033 -1.909 10.111 1.00 66.12 613 ASP A O 1
ATOM 4955 N N . ARG A 1 614 ? 31.959 -2.180 10.926 1.00 70.88 614 ARG A N 1
ATOM 4956 C CA . ARG A 1 614 ? 32.246 -3.386 11.733 1.00 70.88 614 ARG A CA 1
ATOM 4957 C C . ARG A 1 614 ? 32.079 -4.718 10.984 1.00 70.88 614 ARG A C 1
ATOM 4959 O O . ARG A 1 614 ? 32.163 -5.774 11.601 1.00 70.88 614 ARG A O 1
ATOM 4966 N N . ARG A 1 615 ? 31.826 -4.708 9.671 1.00 78.75 615 ARG A N 1
ATOM 4967 C CA . ARG A 1 615 ? 31.583 -5.935 8.892 1.00 78.75 615 ARG A CA 1
ATOM 4968 C C . ARG A 1 615 ? 32.859 -6.764 8.757 1.00 78.75 615 ARG A C 1
ATOM 4970 O O . ARG A 1 615 ? 33.923 -6.214 8.480 1.00 78.75 615 ARG A O 1
ATOM 4977 N N . GLY A 1 616 ? 32.744 -8.082 8.905 1.00 80.50 616 GLY A N 1
ATOM 4978 C CA . GLY A 1 616 ? 33.851 -9.023 8.687 1.00 80.50 616 GLY A CA 1
ATOM 4979 C C . GLY A 1 616 ? 34.155 -9.311 7.210 1.00 80.50 616 GLY A C 1
ATOM 4980 O O . GLY A 1 616 ? 35.182 -9.917 6.916 1.00 80.50 616 GLY A O 1
ATOM 4981 N N . TRP A 1 617 ? 33.277 -8.878 6.300 1.00 90.12 617 TRP A N 1
ATOM 4982 C CA . TRP A 1 617 ? 33.374 -9.081 4.855 1.00 90.12 617 TRP A CA 1
ATOM 4983 C C . TRP A 1 617 ? 32.812 -7.867 4.111 1.00 90.12 617 TRP A C 1
ATOM 4985 O O . TRP A 1 617 ? 31.775 -7.327 4.509 1.00 90.12 617 TRP A O 1
ATOM 4995 N N . VAL A 1 618 ? 33.478 -7.430 3.043 1.00 85.12 618 VAL A N 1
ATOM 4996 C CA . VAL A 1 618 ? 33.042 -6.297 2.213 1.00 85.12 618 VAL A CA 1
ATOM 4997 C C . VAL A 1 618 ? 33.244 -6.635 0.738 1.00 85.12 618 VAL A C 1
ATOM 4999 O O . VAL A 1 618 ? 34.327 -7.049 0.349 1.00 85.12 618 VAL A O 1
ATOM 5002 N N . LEU A 1 619 ? 32.216 -6.441 -0.087 1.00 85.56 619 LEU A N 1
ATOM 5003 C CA . LEU A 1 619 ? 32.338 -6.443 -1.548 1.00 85.56 619 LEU A CA 1
ATOM 5004 C C . LEU A 1 619 ? 32.886 -5.076 -1.990 1.00 85.56 619 LEU A C 1
ATOM 5006 O O . LEU A 1 619 ? 32.237 -4.060 -1.737 1.00 85.56 619 LEU A O 1
ATOM 5010 N N . LEU A 1 620 ? 34.079 -5.046 -2.587 1.00 80.50 620 LEU A N 1
ATOM 5011 C CA . LEU A 1 620 ? 34.763 -3.818 -3.016 1.00 80.50 620 LEU A CA 1
ATOM 5012 C C . LEU A 1 620 ? 34.403 -3.426 -4.454 1.00 80.50 620 LEU A C 1
ATOM 5014 O O . LEU A 1 620 ? 34.272 -2.240 -4.743 1.00 80.50 620 LEU A O 1
ATOM 5018 N N . THR A 1 621 ? 34.192 -4.402 -5.338 1.00 75.12 621 THR A N 1
ATOM 5019 C CA . THR A 1 621 ? 33.689 -4.191 -6.705 1.00 75.12 621 THR A CA 1
ATOM 5020 C C . THR A 1 621 ? 32.616 -5.223 -7.025 1.00 75.12 621 THR A C 1
ATOM 5022 O O . THR A 1 621 ? 32.773 -6.383 -6.672 1.00 75.12 621 THR A O 1
ATOM 5025 N N . ALA A 1 622 ? 31.512 -4.813 -7.656 1.00 56.06 622 ALA A N 1
ATOM 5026 C CA . ALA A 1 622 ? 30.425 -5.717 -8.043 1.00 56.06 622 ALA A CA 1
ATOM 5027 C C . ALA A 1 622 ? 30.551 -6.125 -9.520 1.00 56.06 622 ALA A C 1
ATOM 5029 O O . ALA A 1 622 ? 30.898 -5.288 -10.357 1.00 56.06 622 ALA A O 1
ATOM 5030 N N . ASN A 1 623 ? 30.238 -7.384 -9.837 1.00 50.59 623 ASN A N 1
ATOM 5031 C CA . ASN A 1 623 ? 30.164 -7.875 -11.212 1.00 50.59 623 ASN A CA 1
ATOM 5032 C C . ASN A 1 623 ? 28.945 -7.304 -11.946 1.00 50.59 623 ASN A C 1
ATOM 5034 O O . ASN A 1 623 ? 27.867 -7.169 -11.373 1.00 50.59 623 ASN A O 1
ATOM 5038 N N . LYS A 1 624 ? 29.096 -7.024 -13.248 1.00 39.00 624 LYS A N 1
ATOM 5039 C CA . LYS A 1 624 ? 27.981 -6.636 -14.139 1.00 39.00 624 LYS A CA 1
ATOM 5040 C C . LYS A 1 624 ? 27.003 -7.786 -14.445 1.00 39.00 624 LYS A C 1
ATOM 5042 O O . LYS A 1 624 ? 25.949 -7.515 -14.999 1.00 39.00 624 LYS A O 1
ATOM 5047 N N . TYR A 1 625 ? 27.355 -9.031 -14.111 1.00 35.66 625 TYR A N 1
ATOM 5048 C CA . TYR A 1 625 ? 26.572 -10.243 -14.406 1.00 35.66 625 TYR A CA 1
ATOM 5049 C C . TYR A 1 625 ? 25.681 -10.722 -13.248 1.00 35.66 625 TYR A C 1
ATOM 5051 O O . TYR A 1 625 ? 24.943 -11.688 -13.408 1.00 35.66 625 TYR A O 1
ATOM 5059 N N . ASP A 1 626 ? 25.686 -10.022 -12.112 1.00 36.28 626 ASP A N 1
ATOM 5060 C CA . ASP A 1 626 ? 24.901 -10.360 -10.912 1.00 36.28 626 ASP A CA 1
ATOM 5061 C C . ASP A 1 626 ? 23.400 -10.002 -11.045 1.00 36.28 626 ASP A C 1
ATOM 5063 O O . ASP A 1 626 ? 22.711 -9.789 -10.056 1.00 36.28 626 ASP A O 1
ATOM 5067 N N . SER A 1 627 ? 22.904 -9.875 -12.281 1.00 32.00 627 SER A N 1
ATOM 5068 C CA . SER A 1 627 ? 21.511 -9.551 -12.615 1.00 32.00 627 SER A CA 1
ATOM 5069 C C . SER A 1 627 ? 20.848 -10.599 -13.520 1.00 32.00 627 SER A C 1
ATOM 5071 O O . SER A 1 627 ? 19.828 -10.300 -14.132 1.00 32.00 627 SER A O 1
ATOM 5073 N N . GLN A 1 628 ? 21.446 -11.791 -13.693 1.00 27.11 628 GLN A N 1
ATOM 5074 C CA . GLN A 1 628 ? 20.921 -12.827 -14.604 1.00 27.11 628 GLN A CA 1
ATOM 5075 C C . GLN A 1 628 ? 21.019 -14.290 -14.116 1.00 27.11 628 GLN A C 1
ATOM 5077 O O . GLN A 1 628 ? 20.675 -15.185 -14.883 1.00 27.11 628 GLN A O 1
ATOM 5082 N N . ILE A 1 629 ? 21.442 -14.582 -12.879 1.00 27.27 629 ILE A N 1
ATOM 5083 C CA . ILE A 1 629 ? 21.502 -15.971 -12.369 1.00 27.27 629 ILE A CA 1
ATOM 5084 C C . ILE A 1 629 ? 20.864 -16.063 -10.971 1.00 27.27 629 ILE A C 1
ATOM 5086 O O . ILE A 1 629 ? 21.535 -16.338 -9.985 1.00 27.27 629 ILE A O 1
ATOM 5090 N N . GLU A 1 630 ? 19.552 -15.840 -10.887 1.00 29.66 630 GLU A N 1
ATOM 5091 C CA . GLU A 1 630 ? 18.700 -16.354 -9.798 1.00 29.66 630 GLU A CA 1
ATOM 5092 C C . GLU A 1 630 ? 17.475 -17.082 -10.381 1.00 29.66 630 GLU A C 1
ATOM 5094 O O . GLU A 1 630 ? 16.337 -16.815 -10.036 1.00 29.66 630 GLU A O 1
ATOM 5099 N N . PHE A 1 631 ? 17.693 -18.049 -11.275 1.00 33.19 631 PHE A N 1
ATOM 5100 C CA . PHE A 1 631 ? 16.703 -19.098 -11.546 1.00 33.19 631 PHE A CA 1
ATOM 5101 C C . PHE A 1 631 ? 17.427 -20.435 -11.751 1.00 33.19 631 PHE A C 1
ATOM 5103 O O . PHE A 1 631 ? 18.457 -20.470 -12.419 1.00 33.19 631 PHE A O 1
ATOM 5110 N N . TYR A 1 632 ? 16.844 -21.501 -11.188 1.00 23.39 632 TYR A N 1
ATOM 5111 C CA . TYR A 1 632 ? 17.343 -22.877 -10.971 1.00 23.39 632 TYR A CA 1
ATOM 5112 C C . TYR A 1 632 ? 18.130 -23.099 -9.666 1.00 23.39 632 TYR A C 1
ATOM 5114 O O . TYR A 1 632 ? 19.351 -23.026 -9.640 1.00 23.39 632 TYR A O 1
ATOM 5122 N N . ASP A 1 633 ? 17.449 -23.380 -8.549 1.00 23.91 633 ASP A N 1
ATOM 5123 C CA . ASP A 1 633 ? 16.934 -24.722 -8.218 1.00 23.91 633 ASP A CA 1
ATOM 5124 C C . ASP A 1 633 ? 16.170 -24.710 -6.868 1.00 23.91 633 ASP A C 1
ATOM 5126 O O . ASP A 1 633 ? 16.720 -24.307 -5.845 1.00 23.91 633 ASP A O 1
ATOM 5130 N N . ARG A 1 634 ? 14.924 -25.213 -6.923 1.00 29.53 634 ARG A N 1
ATOM 5131 C CA . ARG A 1 634 ? 13.976 -25.653 -5.865 1.00 29.53 634 ARG A CA 1
ATOM 5132 C C . ARG A 1 634 ? 13.444 -24.668 -4.818 1.00 29.53 634 ARG A C 1
ATOM 5134 O O . ARG A 1 634 ? 14.136 -24.364 -3.821 1.00 29.53 634 ARG A O 1
#

Organism: NCBI:txid61435

Secondary structure (DSSP, 8-state):
---------TTS----HHHHHHHHHHHHHHHHHHHTT--EEHHHHHTTSTT--HHHHHHHHHHHHHTTSEEEETTEEEETTPPPPS--------S---------------TTTSPPP-TTTT--PBPHHHHHHHHHHHHHHHHTT--EEEES-HHHHHHHHTTT--EEEEES-HHHHHHHHHTT--SSEEE--TTS--GGGTT-EEEEEE---SSHHHHHHHHHHHHHHEEEEEEEEEEEE-TTSSTTHHHHHHHHHHHHHHTTEEEEEEEEEEEEB---HHHHHHHHHTT---SS--EEEEEEEEE-SS-SS-----PPTTPPPEEEEEETTEEEEEE---S---S---EEESSTTSSB-S---TT-GGGGG-SEEETT-BEEEES-HHHHHHHHHHHHTT--HHHHHHHTTTTS-HHHHHHHHHHHHHHHS---HHHHHHHHHHHHTTT--SSS--HHHHHHHIIIIIGGG---HHHHHHHHHHHH-TT-S--EEEEEE-TTHHHHHHTTS--EEEEEESS--TTTTT--TTPEEEEEETTS-EEEEEEEEEEEEEE--HHHHHHHHHHHTTTTT---THHHHTTTT-SEEEEEEEEEEEEEEEE-----S--SEEEEE--TTTTS------

Foldseek 3Di:
DDDDDDPDDPPPDDDPVVLVVVLLVVQLVQLLVVQELHKAALLRCLQVSQQADSVSNVVSQVVCCVVQQWDQDPRIIHGHPDDRDPDDPPDPPPDDPPVDPDPPDDQDPLPLLAFFAALLQLDWAFDSQLLVVVCVVCVVVQVVLFEEEEEQHLSSVVVVVVVVGDYAYEYQDPRSLVSCVVVVDDDRYHNDDLQDEPQVQAQRGQEYEYEFNADLLRLLSRLLNRLRNHHAQGKYKYWARGCSSDSCRVVSVVSSQVSNVQQQKDWDDKARQSTWTFQGLLNCLLCVLVVHDNGGSGTTIIIMITRHDHGDDDDHGDDDPPSFDWDWADDNSKIKTATDDPDAQDDAKDKAQLDPVDQADNDSDPPDPSVNQFRMAMSNRGGIRIRGSVLLVQLRVVVNVVDDLLRSLVVCVVVHDPVSSVVSSVVRCVRNPPPDVVVVVVVSVVVVVVPPPPAFDDPVVVLCLCVPPPLVFDPDPVVVVLNVVVSPDPADQAFEKEAEDEPPQLVCVLVVQQQKDKDFAQDCDPPRVQHDFQYKYQYAYDVFFRFKIWGFHDKDKDQDDPVVLVVCCVPCCRNRVPPDPVVCVVRVNTRMMMMTGIDPIGTTDGGDDDGDDPDSMDTNDGHPCSSPPPDDDD

Sequence (634 aa):
MKIQENVISKSQLLPKNGDEIDYKLRLEAHLINLLRKKQLTFQEIVCQGNGAYPSDILQALKNLVQNNKLELHNRRYRTSGDKPSKKSNLELKNSPIITEKQLVLKPLNVNSVFGDPHPADYDWRYTSKSRDELTIRLGPFIEANCDIALLGAPTLFLSLYRLGVHMTLFDNSVSVLNDLKAEGIENGLIHHNMFDPLTEFEAKFDVVVSDPPWYVPFYKAFILRSSELLKNQGLLLISVPQWLTRPSAVKDRMEIIKFATDAGFDLVESAPGILSYQTPKFEQIDLAMQGIHCGNWRQGDLFVFRKINKSRASLKVSPPKDEPTWDEYRFGLLKIKLRHRTNHDSGELKIVPVSSGGIFLGTVSRRSPLRRLIDLWTSDNIAYSITRLDIVKIAMDRLIDGDSPKAIVDRQASQLSIREHNILLKLLNNITIPYEEDEFEQVRKSKKIAKEHQGNQDVPYINKLIKENILPSISNDYWRERLGKFLLNGSNPNAIHLAIFVEPYLKFILEGKKTVESRFSSNRCAPYQKVQVGDILLLKRSSGPIVGLCEVSSVWFYKLDPESWENIKNEFAKDLCVQDPSFWESRKHALYATLMRIQNVLSIAPTNISKYDRRGWVLLTANKYDSQIEFYDR

pLDDT: mean 82.05, std 20.19, range [23.39, 98.88]